Protein 1H4V (pdb70)

Sequence (404 aa):
TARAVRGTKDLFGKELRMHQRIVATARKVLEAAGALELVTPIFEETQVFEKGVGAKEMFTFQDRGGRSLTLRPEGTAAMVRAYLEHGMKVWPQPVRLWMAGPMFRAERPYRQFHQVNYEALGSENPILDAEAVVLLYECLKELGLRRLKVKLSSVGDPEDRARYNAYLREVLSPHREALSEDSKERLEENPMRILDSKSERDQALLKELGVRPMLDFLGEEARAHLKEVERHLERLSVPYELEPALVRGLDYYVRTAFEVHHSALGGGGRYDGLSELLGGPRVPGVGFAFGVERVALALEAEGFGLPEEKGPDLYLIPLTEEAVAEAFYLAEALRPRLRAEYALAPRKPAKGLEEALKRGAAFAGFLGEDELRAGEVTLKRLATGEQVRLSREEVPGYLLQALG

Radius of gyration: 28.77 Å; Cα contacts (8 Å, |Δi|>4): 731; chains: 1; bounding box: 80×64×48 Å

Structure (mmCIF, N/CA/C/O backbone):
data_1H4V
#
_entry.id   1H4V
#
_cell.length_a   111.130
_cell.length_b   102.150
_cell.length_c   91.510
_cell.angle_alpha   90.00
_cell.angle_beta   90.00
_cell.angle_gamma   90.00
#
_symmetry.space_group_name_H-M   'C 2 2 21'
#
loop_
_entity.id
_entity.type
_entity.pdbx_description
1 polymer 'HISTIDYL-TRNA SYNTHETASE'
2 non-polymer 'SULFATE ION'
3 water water
#
loop_
_atom_site.group_PDB
_atom_site.id
_atom_site.type_symbol
_atom_site.label_atom_id
_atom_site.label_alt_id
_atom_site.label_comp_id
_atom_site.label_asym_id
_atom_site.label_entity_id
_atom_site.label_seq_id
_atom_site.pdbx_PDB_ins_code
_atom_site.Cartn_x
_atom_site.Cartn_y
_atom_site.Cartn_z
_atom_site.occupancy
_atom_site.B_iso_or_equiv
_atom_site.auth_seq_id
_atom_site.auth_comp_id
_atom_site.auth_asym_id
_atom_site.auth_atom_id
_atom_site.pdbx_PDB_model_num
ATOM 1 N N . THR A 1 2 ? -21.087 28.715 15.450 1.00 45.08 2 THR B N 1
ATOM 2 C CA . THR A 1 2 ? -20.543 29.940 14.791 1.00 44.76 2 THR B CA 1
ATOM 3 C C . THR A 1 2 ? -19.025 29.886 14.671 1.00 43.23 2 THR B C 1
ATOM 4 O O . THR A 1 2 ? -18.488 29.695 13.583 1.00 43.15 2 THR B O 1
ATOM 8 N N . ALA A 1 3 ? -18.342 30.060 15.796 1.00 41.47 3 ALA B N 1
ATOM 9 C CA . ALA A 1 3 ? -16.889 30.035 15.820 1.00 40.81 3 ALA B CA 1
ATOM 10 C C . ALA A 1 3 ? -16.344 28.722 15.261 1.00 38.61 3 ALA B C 1
ATOM 11 O O . ALA A 1 3 ? -16.813 27.645 15.606 1.00 39.21 3 ALA B O 1
ATOM 13 N N . ARG A 1 4 ? -15.362 28.827 14.376 1.00 36.09 4 ARG B N 1
ATOM 14 C CA . ARG A 1 4 ? -14.738 27.653 13.783 1.00 34.60 4 ARG B CA 1
ATOM 15 C C . ARG A 1 4 ? -13.275 27.624 14.198 1.00 30.65 4 ARG B C 1
ATOM 16 O O . ARG A 1 4 ? -12.740 28.613 14.706 1.00 29.57 4 ARG B O 1
ATOM 24 N N . ALA A 1 5 ? -12.628 26.487 13.990 1.00 27.49 5 ALA B N 1
ATOM 25 C CA . ALA A 1 5 ? -11.216 26.376 14.321 1.00 25.02 5 ALA B CA 1
ATOM 26 C C . ALA A 1 5 ? -10.496 27.423 13.474 1.00 22.80 5 ALA B C 1
ATOM 27 O O . ALA A 1 5 ? -10.775 27.556 12.291 1.00 21.68 5 ALA B O 1
ATOM 29 N N . VAL A 1 6 ? -9.592 28.173 14.093 1.00 23.09 6 VAL B N 1
ATOM 30 C CA . VAL A 1 6 ? -8.820 29.199 13.401 1.00 24.14 6 VAL B CA 1
ATOM 31 C C . VAL A 1 6 ? -8.122 28.614 12.180 1.00 24.07 6 VAL B C 1
ATOM 32 O O . VAL A 1 6 ? -7.661 27.469 12.214 1.00 24.30 6 VAL B O 1
ATOM 36 N N . ARG A 1 7 ? -8.031 29.398 11.107 1.00 24.22 7 ARG B N 1
ATOM 37 C CA . ARG A 1 7 ? -7.385 28.926 9.883 1.00 23.13 7 ARG B CA 1
ATOM 38 C C . ARG A 1 7 ? -5.955 28.483 10.155 1.00 21.17 7 ARG B C 1
ATOM 39 O O . ARG A 1 7 ? -5.219 29.148 10.876 1.00 20.47 7 ARG B O 1
ATOM 47 N N . GLY A 1 8 ? -5.567 27.353 9.577 1.00 21.37 8 GLY B N 1
ATOM 48 C CA . GLY A 1 8 ? -4.225 26.836 9.787 1.00 20.97 8 GLY B CA 1
ATOM 49 C C . GLY A 1 8 ? -4.206 25.802 10.899 1.00 20.57 8 GLY B C 1
ATOM 50 O O . GLY A 1 8 ? -3.167 25.220 11.204 1.00 19.42 8 GLY B O 1
ATOM 51 N N . THR A 1 9 ? -5.366 25.588 11.515 1.00 20.38 9 THR B N 1
ATOM 52 C CA . THR A 1 9 ? -5.505 24.617 12.596 1.00 20.43 9 THR B CA 1
ATOM 53 C C . THR A 1 9 ? -6.717 23.742 12.302 1.00 21.23 9 THR B C 1
ATOM 54 O O . THR A 1 9 ? -7.559 24.096 11.485 1.00 23.71 9 THR B O 1
ATOM 58 N N . LYS A 1 10 ? -6.815 22.599 12.963 1.00 22.00 10 LYS B N 1
ATOM 59 C CA . LYS A 1 10 ? -7.952 21.723 12.729 1.00 22.97 10 LYS B CA 1
ATOM 60 C C . LYS A 1 10 ? -8.065 20.612 13.762 1.00 22.01 10 LYS B C 1
ATOM 61 O O . LYS A 1 10 ? -7.073 20.197 14.357 1.00 19.35 10 LYS B O 1
ATOM 67 N N . ASP A 1 11 ? -9.290 20.140 13.970 1.00 21.96 11 ASP B N 1
ATOM 68 C CA . ASP A 1 11 ? -9.537 19.064 14.912 1.00 19.83 11 ASP B CA 1
ATOM 69 C C . ASP A 1 11 ? -9.087 17.784 14.251 1.00 19.02 11 ASP B C 1
ATOM 70 O O . ASP A 1 11 ? -9.189 17.639 13.036 1.00 21.66 11 ASP B O 1
ATOM 75 N N . LEU A 1 12 ? -8.592 16.859 15.057 1.00 17.28 12 LEU B N 1
ATOM 76 C CA . LEU A 1 12 ? -8.153 15.568 14.565 1.00 16.29 12 LEU B CA 1
ATOM 77 C C . LEU A 1 12 ? -8.999 14.477 15.224 1.00 15.81 12 LEU B C 1
ATOM 78 O O . LEU A 1 12 ? -9.026 14.351 16.449 1.00 15.89 12 LEU B O 1
ATOM 83 N N . PHE A 1 13 ? -9.711 13.707 14.411 1.00 13.17 13 PHE B N 1
ATOM 84 C CA . PHE A 1 13 ? -10.521 12.619 14.931 1.00 11.98 13 PHE B CA 1
ATOM 85 C C . PHE A 1 13 ? -10.716 11.616 13.808 1.00 10.55 13 PHE B C 1
ATOM 86 O O . PHE A 1 13 ? -10.312 11.879 12.688 1.00 8.49 13 PHE B O 1
ATOM 94 N N . GLY A 1 14 ? -11.304 10.463 14.103 1.00 10.71 14 GLY B N 1
ATOM 95 C CA . GLY A 1 14 ? -11.486 9.460 13.063 1.00 13.56 14 GLY B CA 1
ATOM 96 C C . GLY A 1 14 ? -10.174 8.999 12.428 1.00 16.07 14 GLY B C 1
ATOM 97 O O . GLY A 1 14 ? -9.135 8.887 13.090 1.00 15.41 14 GLY B O 1
ATOM 98 N N . LYS A 1 15 ? -10.203 8.746 11.129 1.00 17.17 15 LYS B N 1
ATOM 99 C CA . LYS A 1 15 ? -9.008 8.278 10.438 1.00 18.04 15 LYS B CA 1
ATOM 100 C C . LYS A 1 15 ? -7.793 9.201 10.453 1.00 17.98 15 LYS B C 1
ATOM 101 O O . LYS A 1 15 ? -6.662 8.740 10.589 1.00 18.98 15 LYS B O 1
ATOM 107 N N . GLU A 1 16 ? -8.014 10.496 10.312 1.00 19.25 16 GLU B N 1
ATOM 108 C CA . GLU A 1 16 ? -6.907 11.439 10.314 1.00 17.32 16 GLU B CA 1
ATOM 109 C C . GLU A 1 16 ? -6.121 11.315 11.617 1.00 16.89 16 GLU B C 1
ATOM 110 O O . GLU A 1 16 ? -4.893 11.265 11.612 1.00 16.29 16 GLU B O 1
ATOM 116 N N . LEU A 1 17 ? -6.833 11.261 12.736 1.00 16.15 17 LEU B N 1
ATOM 117 C CA . LEU A 1 17 ? -6.179 11.136 14.032 1.00 16.43 17 LEU B CA 1
ATOM 118 C C . LEU A 1 17 ? -5.416 9.813 14.101 1.00 16.75 17 LEU B C 1
ATOM 119 O O . LEU A 1 17 ? -4.264 9.765 14.553 1.00 16.72 17 LEU B O 1
ATOM 124 N N . ARG A 1 18 ? -6.069 8.740 13.657 1.00 13.51 18 ARG B N 1
ATOM 125 C CA . ARG A 1 18 ? -5.459 7.424 13.704 1.00 15.46 18 ARG B CA 1
ATOM 126 C C . ARG A 1 18 ? -4.188 7.372 12.861 1.00 15.06 18 ARG B C 1
ATOM 127 O O . ARG A 1 18 ? -3.218 6.715 13.234 1.00 10.70 18 ARG B O 1
ATOM 135 N N . MET A 1 19 ? -4.187 8.089 11.744 1.00 14.22 19 MET B N 1
ATOM 136 C CA . MET A 1 19 ? -3.011 8.123 10.893 1.00 16.92 19 MET B CA 1
ATOM 137 C C . MET A 1 19 ? -1.862 8.810 11.648 1.00 16.74 19 MET B C 1
ATOM 138 O O . MET A 1 19 ? -0.736 8.327 11.637 1.00 17.49 19 MET B O 1
ATOM 143 N N . HIS A 1 20 ? -2.158 9.928 12.311 1.00 16.56 20 HIS B N 1
ATOM 144 C CA . HIS A 1 20 ? -1.155 10.659 13.081 1.00 14.92 20 HIS B CA 1
ATOM 145 C C . HIS A 1 20 ? -0.598 9.793 14.206 1.00 15.24 20 HIS B C 1
ATOM 146 O O . HIS A 1 20 ? 0.609 9.809 14.482 1.00 16.67 20 HIS B O 1
ATOM 153 N N . GLN A 1 21 ? -1.479 9.050 14.869 1.00 14.23 21 GLN B N 1
ATOM 154 C CA . GLN A 1 21 ? -1.054 8.198 15.972 1.00 15.04 21 GLN B CA 1
ATOM 155 C C . GLN A 1 21 ? -0.173 7.051 15.490 1.00 16.21 21 GLN B C 1
ATOM 156 O O . GLN A 1 21 ? 0.728 6.625 16.206 1.00 16.46 21 GLN B O 1
ATOM 162 N N . ARG A 1 22 ? -0.425 6.560 14.280 1.00 14.97 22 ARG B N 1
ATOM 163 C CA . ARG A 1 22 ? 0.373 5.476 13.734 1.00 17.61 22 ARG B CA 1
ATOM 164 C C . ARG A 1 22 ? 1.771 5.993 13.444 1.00 16.96 22 ARG B C 1
ATOM 165 O O . ARG A 1 22 ? 2.775 5.358 13.778 1.00 16.18 22 ARG B O 1
ATOM 173 N N . ILE A 1 23 ? 1.816 7.158 12.811 1.00 15.98 23 ILE B N 1
ATOM 174 C CA . ILE A 1 23 ? 3.070 7.786 12.456 1.00 14.86 23 ILE B CA 1
ATOM 175 C C . ILE A 1 23 ? 3.935 8.003 13.686 1.00 15.46 23 ILE B C 1
ATOM 176 O O . ILE A 1 23 ? 5.119 7.644 13.687 1.00 16.18 23 ILE B O 1
ATOM 181 N N . VAL A 1 24 ? 3.348 8.575 14.736 1.00 13.79 24 VAL B N 1
ATOM 182 C CA . VAL A 1 24 ? 4.098 8.816 15.960 1.00 12.98 24 VAL B CA 1
ATOM 183 C C . VAL A 1 24 ? 4.478 7.498 16.637 1.00 14.32 24 VAL B C 1
ATOM 184 O O . VAL A 1 24 ? 5.603 7.363 17.126 1.00 16.55 24 VAL B O 1
ATOM 188 N N . ALA A 1 25 ? 3.564 6.523 16.654 1.00 11.98 25 ALA B N 1
ATOM 189 C CA . ALA A 1 25 ? 3.848 5.222 17.269 1.00 13.23 25 ALA B CA 1
ATOM 190 C C . ALA A 1 25 ? 5.023 4.552 16.558 1.00 14.01 25 ALA B C 1
ATOM 191 O O . ALA A 1 25 ? 5.834 3.877 17.184 1.00 14.72 25 ALA B O 1
ATOM 193 N N . THR A 1 26 ? 5.106 4.734 15.247 1.00 14.23 26 THR B N 1
ATOM 194 C CA . THR A 1 26 ? 6.201 4.156 14.490 1.00 16.40 26 THR B CA 1
ATOM 195 C C . THR A 1 26 ? 7.526 4.833 14.840 1.00 17.02 26 THR B C 1
ATOM 196 O O . THR A 1 26 ? 8.537 4.163 15.034 1.00 17.17 26 THR B O 1
ATOM 200 N N . ALA A 1 27 ? 7.524 6.162 14.925 1.00 17.98 27 ALA B N 1
ATOM 201 C CA . ALA A 1 27 ? 8.745 6.879 15.279 1.00 16.83 27 ALA B CA 1
ATOM 202 C C . ALA A 1 27 ? 9.161 6.432 16.682 1.00 16.87 27 ALA B C 1
ATOM 203 O O . ALA A 1 27 ? 10.342 6.193 16.941 1.00 18.12 27 ALA B O 1
ATOM 205 N N . ARG A 1 28 ? 8.191 6.307 17.584 1.00 14.12 28 ARG B N 1
ATOM 206 C CA . ARG A 1 28 ? 8.512 5.893 18.938 1.00 16.28 28 ARG B CA 1
ATOM 207 C C . ARG A 1 28 ? 9.221 4.537 18.941 1.00 15.97 28 ARG B C 1
ATOM 208 O O . ARG A 1 28 ? 10.214 4.359 19.650 1.00 15.16 28 ARG B O 1
ATOM 216 N N . LYS A 1 29 ? 8.726 3.594 18.142 1.00 16.13 29 LYS B N 1
ATOM 217 C CA . LYS A 1 29 ? 9.331 2.262 18.084 1.00 17.28 29 LYS B CA 1
ATOM 218 C C . LYS A 1 29 ? 10.765 2.285 17.561 1.00 17.36 29 LYS B C 1
ATOM 219 O O . LYS A 1 29 ? 11.660 1.702 18.171 1.00 15.12 29 LYS B O 1
ATOM 225 N N . VAL A 1 30 ? 10.994 2.956 16.436 1.00 17.95 30 VAL B N 1
ATOM 226 C CA . VAL A 1 30 ? 12.344 2.991 15.881 1.00 20.31 30 VAL B CA 1
ATOM 227 C C . VAL A 1 30 ? 13.312 3.841 16.704 1.00 18.45 30 VAL B C 1
ATOM 228 O O . VAL A 1 30 ? 14.454 3.446 16.917 1.00 18.71 30 VAL B O 1
ATOM 232 N N . LEU A 1 31 ? 12.858 4.995 17.179 1.00 16.25 31 LEU B N 1
ATOM 233 C CA . LEU A 1 31 ? 13.727 5.867 17.961 1.00 14.07 31 LEU B CA 1
ATOM 234 C C . LEU A 1 31 ? 14.064 5.308 19.342 1.00 14.00 31 LEU B C 1
ATOM 235 O O . LEU A 1 31 ? 15.187 5.480 19.819 1.00 15.89 31 LEU B O 1
ATOM 240 N N . GLU A 1 32 ? 13.121 4.630 19.990 1.00 12.96 32 GLU B N 1
ATOM 241 C CA . GLU A 1 32 ? 13.420 4.090 21.313 1.00 15.78 32 GLU B CA 1
ATOM 242 C C . GLU A 1 32 ? 14.231 2.792 21.232 1.00 16.93 32 GLU B C 1
ATOM 243 O O . GLU A 1 32 ? 14.852 2.381 22.211 1.00 16.04 32 GLU B O 1
ATOM 249 N N . ALA A 1 33 ? 14.250 2.170 20.054 1.00 17.56 33 ALA B N 1
ATOM 250 C CA . ALA A 1 33 ? 15.029 0.952 19.859 1.00 16.29 33 ALA B CA 1
ATOM 251 C C . ALA A 1 33 ? 16.480 1.376 19.693 1.00 17.47 33 ALA B C 1
ATOM 252 O O . ALA A 1 33 ? 17.394 0.577 19.900 1.00 21.45 33 ALA B O 1
ATOM 254 N N . ALA A 1 34 ? 16.694 2.634 19.309 1.00 15.55 34 ALA B N 1
ATOM 255 C CA . ALA A 1 34 ? 18.050 3.143 19.136 1.00 13.97 34 ALA B CA 1
ATOM 256 C C . ALA A 1 34 ? 18.516 3.894 20.374 1.00 14.18 34 ALA B C 1
ATOM 257 O O . ALA A 1 34 ? 19.512 4.610 20.344 1.00 15.58 34 ALA B O 1
ATOM 259 N N . GLY A 1 35 ? 17.786 3.728 21.471 1.00 14.30 35 GLY B N 1
ATOM 260 C CA . GLY A 1 35 ? 18.169 4.375 22.710 1.00 12.10 35 GLY B CA 1
ATOM 261 C C . GLY A 1 35 ? 17.626 5.760 23.008 1.00 11.49 35 GLY B C 1
ATOM 262 O O . GLY A 1 35 ? 17.879 6.278 24.086 1.00 11.97 35 GLY B O 1
ATOM 263 N N . ALA A 1 36 ? 16.884 6.371 22.094 1.00 11.59 36 ALA B N 1
ATOM 264 C CA . ALA A 1 36 ? 16.366 7.710 22.368 1.00 13.65 36 ALA B CA 1
ATOM 265 C C . ALA A 1 36 ? 15.379 7.702 23.534 1.00 14.70 36 ALA B C 1
ATOM 266 O O . ALA A 1 36 ? 14.580 6.787 23.676 1.00 17.04 36 ALA B O 1
ATOM 268 N N . LEU A 1 37 ? 15.463 8.723 24.375 1.00 15.75 37 LEU B N 1
ATOM 269 C CA . LEU A 1 37 ? 14.588 8.876 25.539 1.00 16.07 37 LEU B CA 1
ATOM 270 C C . LEU A 1 37 ? 13.480 9.872 25.166 1.00 15.61 37 LEU B C 1
ATOM 271 O O . LEU A 1 37 ? 13.761 10.908 24.564 1.00 13.97 37 LEU B O 1
ATOM 276 N N . GLU A 1 38 ? 12.231 9.575 25.506 1.00 14.28 38 GLU B N 1
ATOM 277 C CA . GLU A 1 38 ? 11.159 10.499 25.147 1.00 14.33 38 GLU B CA 1
ATOM 278 C C . GLU A 1 38 ? 11.124 11.719 26.046 1.00 13.80 38 GLU B C 1
ATOM 279 O O . GLU A 1 38 ? 11.203 11.620 27.267 1.00 12.50 38 GLU B O 1
ATOM 285 N N . LEU A 1 39 ? 10.989 12.878 25.426 1.00 14.01 39 LEU B N 1
ATOM 286 C CA . LEU A 1 39 ? 10.949 14.130 26.165 1.00 19.14 39 LEU B CA 1
ATOM 287 C C . LEU A 1 39 ? 9.800 15.012 25.662 1.00 20.97 39 LEU B C 1
ATOM 288 O O . LEU A 1 39 ? 9.589 15.142 24.452 1.00 23.71 39 LEU B O 1
ATOM 293 N N . VAL A 1 40 ? 9.037 15.589 26.584 1.00 19.82 40 VAL B N 1
ATOM 294 C CA . VAL A 1 40 ? 7.951 16.486 26.195 1.00 17.40 40 VAL B CA 1
ATOM 295 C C . VAL A 1 40 ? 8.226 17.869 26.800 1.00 17.89 40 VAL B C 1
ATOM 296 O O . VAL A 1 40 ? 8.247 18.020 28.022 1.00 18.80 40 VAL B O 1
ATOM 300 N N . THR A 1 41 ? 8.455 18.871 25.955 1.00 15.20 41 THR B N 1
ATOM 301 C CA . THR A 1 41 ? 8.707 20.217 26.457 1.00 13.78 41 THR B CA 1
ATOM 302 C C . THR A 1 41 ? 7.408 21.002 26.473 1.00 14.35 41 THR B C 1
ATOM 303 O O . THR A 1 41 ? 6.399 20.561 25.915 1.00 13.06 41 THR B O 1
ATOM 307 N N . PRO A 1 42 ? 7.409 22.178 27.120 1.00 14.12 42 PRO B N 1
ATOM 308 C CA . PRO A 1 42 ? 6.187 22.985 27.171 1.00 13.65 42 PRO B CA 1
ATOM 309 C C . PRO A 1 42 ? 5.772 23.556 25.818 1.00 13.77 42 PRO B C 1
ATOM 310 O O . PRO A 1 42 ? 6.580 23.675 24.897 1.00 13.03 42 PRO B O 1
ATOM 314 N N . ILE A 1 43 ? 4.495 23.901 25.709 1.00 13.20 43 ILE B N 1
ATOM 315 C CA . ILE A 1 43 ? 3.958 24.479 24.488 1.00 14.14 43 ILE B CA 1
ATOM 316 C C . ILE A 1 43 ? 4.574 25.864 24.227 1.00 13.85 43 ILE B C 1
ATOM 317 O O . ILE A 1 43 ? 4.750 26.269 23.084 1.00 12.93 43 ILE B O 1
ATOM 322 N N . PHE A 1 44 ? 4.890 26.596 25.289 1.00 16.47 44 PHE B N 1
ATOM 323 C CA . PHE A 1 44 ? 5.507 27.912 25.134 1.00 19.30 44 PHE B CA 1
ATOM 324 C C . PHE A 1 44 ? 6.720 28.058 26.037 1.00 20.83 44 PHE B C 1
ATOM 325 O O . PHE A 1 44 ? 6.857 27.349 27.036 1.00 21.36 44 PHE B O 1
ATOM 333 N N . GLU A 1 45 ? 7.602 28.978 25.669 1.00 22.09 45 GLU B N 1
ATOM 334 C CA . GLU A 1 45 ? 8.825 29.239 26.426 1.00 21.30 45 GLU B CA 1
ATOM 335 C C . GLU A 1 45 ? 9.214 30.702 26.304 1.00 19.63 45 GLU B C 1
ATOM 336 O O . GLU A 1 45 ? 8.569 31.477 25.582 1.00 17.04 45 GLU B O 1
ATOM 342 N N . GLU A 1 46 ? 10.270 31.082 27.012 1.00 19.53 46 GLU B N 1
ATOM 343 C CA . GLU A 1 46 ? 10.741 32.454 26.926 1.00 19.75 46 GLU B CA 1
ATOM 344 C C . GLU A 1 46 ? 11.182 32.636 25.487 1.00 19.02 46 GLU B C 1
ATOM 345 O O . GLU A 1 46 ? 11.856 31.778 24.918 1.00 16.40 46 GLU B O 1
ATOM 351 N N . THR A 1 47 ? 10.782 33.758 24.905 1.00 20.60 47 THR B N 1
ATOM 352 C CA . THR A 1 47 ? 11.106 34.097 23.527 1.00 20.15 47 THR B CA 1
ATOM 353 C C . THR A 1 47 ? 12.578 33.904 23.164 1.00 18.92 47 THR B C 1
ATOM 354 O O . THR A 1 47 ? 12.898 33.455 22.070 1.00 17.98 47 THR B O 1
ATOM 358 N N . GLN A 1 48 ? 13.475 34.239 24.081 1.00 20.28 48 GLN B N 1
ATOM 359 C CA . GLN A 1 48 ? 14.902 34.107 23.805 1.00 22.45 48 GLN B CA 1
ATOM 360 C C . GLN A 1 48 ? 15.337 32.678 23.485 1.00 21.42 48 GLN B C 1
ATOM 361 O O . GLN A 1 48 ? 16.360 32.469 22.848 1.00 22.58 48 GLN B O 1
ATOM 367 N N . VAL A 1 49 ? 14.560 31.694 23.916 1.00 19.80 49 VAL B N 1
ATOM 368 C CA . VAL A 1 49 ? 14.922 30.313 23.646 1.00 18.17 49 VAL B CA 1
ATOM 369 C C . VAL A 1 49 ? 14.925 30.075 22.145 1.00 19.38 49 VAL B C 1
ATOM 370 O O . VAL A 1 49 ? 15.774 29.349 21.615 1.00 15.67 49 VAL B O 1
ATOM 374 N N . PHE A 1 50 ? 14.004 30.747 21.460 1.00 20.90 50 PHE B N 1
ATOM 375 C CA . PHE A 1 50 ? 13.856 30.585 20.022 1.00 23.39 50 PHE B CA 1
ATOM 376 C C . PHE A 1 50 ? 14.454 31.638 19.105 1.00 26.39 50 PHE B C 1
ATOM 377 O O . PHE A 1 50 ? 14.296 31.539 17.889 1.00 26.39 50 PHE B O 1
ATOM 385 N N . GLU A 1 51 ? 15.133 32.639 19.666 1.00 30.51 51 GLU B N 1
ATOM 386 C CA . GLU A 1 51 ? 15.772 33.667 18.839 1.00 35.05 51 GLU B CA 1
ATOM 387 C C . GLU A 1 51 ? 17.047 33.044 18.258 1.00 38.25 51 GLU B C 1
ATOM 388 O O . GLU A 1 51 ? 17.794 32.370 18.966 1.00 37.43 51 GLU B O 1
ATOM 394 N N . LYS A 1 52 ? 17.285 33.253 16.965 1.00 42.93 52 LYS B N 1
ATOM 395 C CA . LYS A 1 52 ? 18.442 32.659 16.298 1.00 47.91 52 LYS B CA 1
ATOM 396 C C . LYS A 1 52 ? 19.732 33.471 16.295 1.00 50.60 52 LYS B C 1
ATOM 397 O O . LYS A 1 52 ? 20.767 32.987 15.834 1.00 52.90 52 LYS B O 1
ATOM 403 N N . GLY A 1 53 ? 19.682 34.696 16.803 1.00 52.27 53 GLY B N 1
ATOM 404 C CA . GLY A 1 53 ? 20.879 35.517 16.817 1.00 54.49 53 GLY B CA 1
ATOM 405 C C . GLY A 1 53 ? 20.600 36.921 16.321 1.00 55.78 53 GLY B C 1
ATOM 406 O O . GLY A 1 53 ? 19.504 37.211 15.844 1.00 55.56 53 GLY B O 1
ATOM 407 N N . VAL A 1 54 ? 21.591 37.796 16.429 1.00 57.06 54 VAL B N 1
ATOM 408 C CA . VAL A 1 54 ? 21.424 39.174 15.999 1.00 59.43 54 VAL B CA 1
ATOM 409 C C . VAL A 1 54 ? 21.576 39.341 14.489 1.00 61.14 54 VAL B C 1
ATOM 410 O O . VAL A 1 54 ? 22.648 39.107 13.922 1.00 60.22 54 VAL B O 1
ATOM 414 N N . GLY A 1 55 ? 20.481 39.753 13.856 1.00 63.13 55 GLY B N 1
ATOM 415 C CA . GLY A 1 55 ? 20.450 39.959 12.419 1.00 65.37 55 GLY B CA 1
ATOM 416 C C . GLY A 1 55 ? 19.012 40.149 11.971 1.00 67.40 55 GLY B C 1
ATOM 417 O O . GLY A 1 55 ? 18.235 39.191 11.936 1.00 67.48 55 GLY B O 1
ATOM 418 N N . ALA A 1 56 ? 18.649 41.386 11.639 1.00 68.32 56 ALA B N 1
ATOM 419 C CA . ALA A 1 56 ? 17.288 41.692 11.203 1.00 69.84 56 ALA B CA 1
ATOM 420 C C . ALA A 1 56 ? 16.875 40.866 9.988 1.00 70.08 56 ALA B C 1
ATOM 421 O O . ALA A 1 56 ? 15.716 40.463 9.865 1.00 70.37 56 ALA B O 1
ATOM 423 N N . LYS A 1 63 ? 8.280 37.740 12.871 1.00 56.67 63 LYS B N 1
ATOM 424 C CA . LYS A 1 63 ? 6.893 37.923 12.466 1.00 55.85 63 LYS B CA 1
ATOM 425 C C . LYS A 1 63 ? 6.200 36.582 12.333 1.00 53.87 63 LYS B C 1
ATOM 426 O O . LYS A 1 63 ? 4.980 36.487 12.453 1.00 55.71 63 LYS B O 1
ATOM 432 N N . GLU A 1 64 ? 6.994 35.549 12.089 1.00 50.70 64 GLU B N 1
ATOM 433 C CA . GLU A 1 64 ? 6.479 34.205 11.916 1.00 47.23 64 GLU B CA 1
ATOM 434 C C . GLU A 1 64 ? 6.454 33.334 13.174 1.00 41.58 64 GLU B C 1
ATOM 435 O O . GLU A 1 64 ? 6.516 32.114 13.086 1.00 42.79 64 GLU B O 1
ATOM 441 N N . MET A 1 65 ? 6.346 33.964 14.338 1.00 36.27 65 MET B N 1
ATOM 442 C CA . MET A 1 65 ? 6.285 33.252 15.615 1.00 31.32 65 MET B CA 1
ATOM 443 C C . MET A 1 65 ? 5.212 33.880 16.505 1.00 29.46 65 MET B C 1
ATOM 444 O O . MET A 1 65 ? 5.116 35.102 16.595 1.00 28.87 65 MET B O 1
ATOM 449 N N . PHE A 1 66 ? 4.399 33.052 17.153 1.00 26.62 66 PHE B N 1
ATOM 450 C CA . PHE A 1 66 ? 3.371 33.577 18.037 1.00 24.27 66 PHE B CA 1
ATOM 451 C C . PHE A 1 66 ? 4.051 33.939 19.348 1.00 25.25 66 PHE B C 1
ATOM 452 O O . PHE A 1 66 ? 4.471 33.068 20.103 1.00 25.34 66 PHE B O 1
ATOM 460 N N . THR A 1 67 ? 4.158 35.236 19.604 1.00 25.53 67 THR B N 1
ATOM 461 C CA . THR A 1 67 ? 4.808 35.744 20.797 1.00 27.50 67 THR B CA 1
ATOM 462 C C . THR A 1 67 ? 3.823 36.568 21.606 1.00 28.76 67 THR B C 1
ATOM 463 O O . THR A 1 67 ? 2.873 37.120 21.064 1.00 31.26 67 THR B O 1
ATOM 467 N N . PHE A 1 68 ? 4.045 36.647 22.906 1.00 29.23 68 PHE B N 1
ATOM 468 C CA . PHE A 1 68 ? 3.165 37.423 23.763 1.00 32.03 68 PHE B CA 1
ATOM 469 C C . PHE A 1 68 ? 3.766 37.469 25.151 1.00 33.47 68 PHE B C 1
ATOM 470 O O . PHE A 1 68 ? 4.636 36.671 25.477 1.00 32.42 68 PHE B O 1
ATOM 478 N N . GLN A 1 69 ? 3.327 38.412 25.969 1.00 37.67 69 GLN B N 1
ATOM 479 C CA . GLN A 1 69 ? 3.856 38.477 27.321 1.00 41.95 69 GLN B CA 1
ATOM 480 C C . GLN A 1 69 ? 2.754 38.186 28.311 1.00 43.00 69 GLN B C 1
ATOM 481 O O . GLN A 1 69 ? 1.617 38.604 28.123 1.00 43.46 69 GLN B O 1
ATOM 487 N N . ASP A 1 70 ? 3.092 37.434 29.350 1.00 45.52 70 ASP B N 1
ATOM 488 C CA . ASP A 1 70 ? 2.120 37.083 30.369 1.00 49.03 70 ASP B CA 1
ATOM 489 C C . ASP A 1 70 ? 2.033 38.187 31.412 1.00 49.98 70 ASP B C 1
ATOM 490 O O . ASP A 1 70 ? 2.646 39.244 31.269 1.00 49.49 70 ASP B O 1
ATOM 495 N N . ARG A 1 71 ? 1.266 37.933 32.463 1.00 51.07 71 ARG B N 1
ATOM 496 C CA . ARG A 1 71 ? 1.119 38.900 33.534 1.00 52.48 71 ARG B CA 1
ATOM 497 C C . ARG A 1 71 ? 2.486 39.015 34.194 1.00 52.23 71 ARG B C 1
ATOM 498 O O . ARG A 1 71 ? 2.894 38.140 34.955 1.00 54.32 71 ARG B O 1
ATOM 506 N N . GLY A 1 72 ? 3.200 40.088 33.879 1.00 50.79 72 GLY B N 1
ATOM 507 C CA . GLY A 1 72 ? 4.521 40.280 34.443 1.00 48.90 72 GLY B CA 1
ATOM 508 C C . GLY A 1 72 ? 5.469 40.875 33.422 1.00 47.62 72 GLY B C 1
ATOM 509 O O . GLY A 1 72 ? 6.577 41.288 33.761 1.00 48.58 72 GLY B O 1
ATOM 510 N N . GLY A 1 73 ? 5.036 40.906 32.166 1.00 45.57 73 GLY B N 1
ATOM 511 C CA . GLY A 1 73 ? 5.855 41.474 31.110 1.00 43.72 73 GLY B CA 1
ATOM 512 C C . GLY A 1 73 ? 6.802 40.524 30.402 1.00 41.61 73 GLY B C 1
ATOM 513 O O . GLY A 1 73 ? 7.285 40.836 29.309 1.00 42.35 73 GLY B O 1
ATOM 514 N N . ARG A 1 74 ? 7.074 39.374 31.010 1.00 38.06 74 ARG B N 1
ATOM 515 C CA . ARG A 1 74 ? 7.981 38.399 30.410 1.00 36.09 74 ARG B CA 1
ATOM 516 C C . ARG A 1 74 ? 7.509 38.001 29.011 1.00 32.60 74 ARG B C 1
ATOM 517 O O . ARG A 1 74 ? 6.341 37.671 28.808 1.00 32.36 74 ARG B O 1
ATOM 525 N N . SER A 1 75 ? 8.420 38.038 28.048 1.00 28.64 75 SER B N 1
ATOM 526 C CA . SER A 1 75 ? 8.080 37.667 26.682 1.00 28.11 75 SER B CA 1
ATOM 527 C C . SER A 1 75 ? 7.993 36.141 26.579 1.00 26.70 75 SER B C 1
ATOM 528 O O . SER A 1 75 ? 8.912 35.432 26.982 1.00 26.32 75 SER B O 1
ATOM 531 N N . LEU A 1 76 ? 6.881 35.650 26.042 1.00 25.08 76 LEU B N 1
ATOM 532 C CA . LEU A 1 76 ? 6.648 34.217 25.888 1.00 23.02 76 LEU B CA 1
ATOM 533 C C . LEU A 1 76 ? 6.365 33.903 24.422 1.00 22.47 76 LEU B C 1
ATOM 534 O O . LEU A 1 76 ? 5.749 34.703 23.722 1.00 20.84 76 LEU B O 1
ATOM 539 N N . THR A 1 77 ? 6.819 32.740 23.957 1.00 22.52 77 THR B N 1
ATOM 540 C CA . THR A 1 77 ? 6.606 32.340 22.569 1.00 21.38 77 THR B CA 1
ATOM 541 C C . THR A 1 77 ? 6.134 30.892 22.415 1.00 20.64 77 THR B C 1
ATOM 542 O O . THR A 1 77 ? 6.640 29.983 23.066 1.00 22.93 77 THR B O 1
ATOM 546 N N . LEU A 1 78 ? 5.147 30.693 21.552 1.00 20.32 78 LEU B N 1
ATOM 547 C CA . LEU A 1 78 ? 4.614 29.364 21.266 1.00 19.38 78 LEU B CA 1
ATOM 548 C C . LEU A 1 78 ? 5.698 28.602 20.501 1.00 18.51 78 LEU B C 1
ATOM 549 O O . LEU A 1 78 ? 6.249 29.113 19.531 1.00 17.96 78 LEU B O 1
ATOM 554 N N . ARG A 1 79 ? 6.004 27.391 20.953 1.00 18.15 79 ARG B N 1
ATOM 555 C CA . ARG A 1 79 ? 7.028 26.560 20.328 1.00 20.10 79 ARG B CA 1
ATOM 556 C C . ARG A 1 79 ? 6.943 26.490 18.792 1.00 19.91 79 ARG B C 1
ATOM 557 O O . ARG A 1 79 ? 5.979 25.960 18.239 1.00 21.32 79 ARG B O 1
ATOM 565 N N . PRO A 1 80 ? 7.962 27.023 18.090 1.00 18.50 80 PRO B N 1
ATOM 566 C CA . PRO A 1 80 ? 8.026 27.029 16.622 1.00 18.24 80 PRO B CA 1
ATOM 567 C C . PRO A 1 80 ? 8.892 25.901 16.054 1.00 18.44 80 PRO B C 1
ATOM 568 O O . PRO A 1 80 ? 8.807 25.574 14.872 1.00 19.74 80 PRO B O 1
ATOM 572 N N . GLU A 1 81 ? 9.735 25.327 16.905 1.00 20.03 81 GLU B N 1
ATOM 573 C CA . GLU A 1 81 ? 10.645 24.250 16.510 1.00 20.75 81 GLU B CA 1
ATOM 574 C C . GLU A 1 81 ? 10.915 23.388 17.735 1.00 19.12 81 GLU B C 1
ATOM 575 O O . GLU A 1 81 ? 10.596 23.774 18.854 1.00 17.29 81 GLU B O 1
ATOM 581 N N . GLY A 1 82 ? 11.535 22.236 17.526 1.00 20.06 82 GLY B N 1
ATOM 582 C CA . GLY A 1 82 ? 11.819 21.363 18.646 1.00 19.24 82 GLY B CA 1
ATOM 583 C C . GLY A 1 82 ? 13.233 21.387 19.190 1.00 18.35 82 GLY B C 1
ATOM 584 O O . GLY A 1 82 ? 13.425 21.281 20.406 1.00 18.37 82 GLY B O 1
ATOM 585 N N . THR A 1 83 ? 14.213 21.543 18.302 1.00 18.47 83 THR B N 1
ATOM 586 C CA . THR A 1 83 ? 15.630 21.517 18.685 1.00 17.69 83 THR B CA 1
ATOM 587 C C . THR A 1 83 ? 16.057 22.426 19.827 1.00 17.06 83 THR B C 1
ATOM 588 O O . THR A 1 83 ? 16.627 21.944 20.803 1.00 16.23 83 THR B O 1
ATOM 592 N N . ALA A 1 84 ? 15.793 23.728 19.716 1.00 15.88 84 ALA B N 1
ATOM 593 C CA . ALA A 1 84 ? 16.176 24.659 20.774 1.00 14.52 84 ALA B CA 1
ATOM 594 C C . ALA A 1 84 ? 15.551 24.283 22.120 1.00 14.50 84 ALA B C 1
ATOM 595 O O . ALA A 1 84 ? 16.195 24.402 23.162 1.00 14.29 84 ALA B O 1
ATOM 597 N N . ALA A 1 85 ? 14.300 23.836 22.095 1.00 14.21 85 ALA B N 1
ATOM 598 C CA . ALA A 1 85 ? 13.602 23.440 23.320 1.00 15.47 85 ALA B CA 1
ATOM 599 C C . ALA A 1 85 ? 14.263 22.219 23.951 1.00 16.58 85 ALA B C 1
ATOM 600 O O . ALA A 1 85 ? 14.385 22.129 25.170 1.00 20.08 85 ALA B O 1
ATOM 602 N N . MET A 1 86 ? 14.690 21.280 23.117 1.00 17.72 86 MET B N 1
ATOM 603 C CA . MET A 1 86 ? 15.339 20.068 23.612 1.00 18.41 86 MET B CA 1
ATOM 604 C C . MET A 1 86 ? 16.711 20.383 24.175 1.00 16.31 86 MET B C 1
ATOM 605 O O . MET A 1 86 ? 17.075 19.860 25.227 1.00 17.38 86 MET B O 1
ATOM 610 N N . VAL A 1 87 ? 17.458 21.244 23.488 1.00 14.58 87 VAL B N 1
ATOM 611 C CA . VAL A 1 87 ? 18.782 21.655 23.966 1.00 14.82 87 VAL B CA 1
ATOM 612 C C . VAL A 1 87 ? 18.604 22.392 25.296 1.00 15.54 87 VAL B C 1
ATOM 613 O O . VAL A 1 87 ? 19.385 22.206 26.228 1.00 17.29 87 VAL B O 1
ATOM 617 N N . ARG A 1 88 ? 17.561 23.218 25.377 1.00 15.57 88 ARG B N 1
ATOM 618 C CA . ARG A 1 88 ? 17.263 23.974 26.586 1.00 15.03 88 ARG B CA 1
ATOM 619 C C . ARG A 1 88 ? 16.946 23.010 27.728 1.00 17.00 88 ARG B C 1
ATOM 620 O O . ARG A 1 88 ? 17.238 23.292 28.890 1.00 17.18 88 ARG B O 1
ATOM 628 N N . ALA A 1 89 ? 16.356 21.866 27.396 1.00 16.64 89 ALA B N 1
ATOM 629 C CA . ALA A 1 89 ? 16.025 20.867 28.409 1.00 16.18 89 ALA B CA 1
ATOM 630 C C . ALA A 1 89 ? 17.280 20.101 28.846 1.00 15.07 89 ALA B C 1
ATOM 631 O O . ALA A 1 89 ? 17.448 19.800 30.027 1.00 15.61 89 ALA B O 1
ATOM 633 N N . TYR A 1 90 ? 18.149 19.791 27.889 1.00 13.37 90 TYR B N 1
ATOM 634 C CA . TYR A 1 90 ? 19.392 19.071 28.160 1.00 16.92 90 TYR B CA 1
ATOM 635 C C . TYR A 1 90 ? 20.207 19.888 29.170 1.00 18.77 90 TYR B C 1
ATOM 636 O O . TYR A 1 90 ? 20.827 19.345 30.089 1.00 18.46 90 TYR B O 1
ATOM 645 N N . LEU A 1 91 ? 20.181 21.202 28.983 1.00 18.61 91 LEU B N 1
ATOM 646 C CA . LEU A 1 91 ? 20.878 22.137 29.853 1.00 20.06 91 LEU B CA 1
ATOM 647 C C . LEU A 1 91 ? 20.226 22.227 31.228 1.00 19.20 91 LEU B C 1
ATOM 648 O O . LEU A 1 91 ? 20.895 22.077 32.251 1.00 17.90 91 LEU B O 1
ATOM 653 N N . GLU A 1 92 ? 18.919 22.463 31.249 1.00 18.16 92 GLU B N 1
ATOM 654 C CA . GLU A 1 92 ? 18.209 22.618 32.508 1.00 20.97 92 GLU B CA 1
ATOM 655 C C . GLU A 1 92 ? 18.336 21.424 33.448 1.00 21.44 92 GLU B C 1
ATOM 656 O O . GLU A 1 92 ? 18.473 21.598 34.661 1.00 20.35 92 GLU B O 1
ATOM 662 N N . HIS A 1 93 ? 18.314 20.215 32.897 1.00 20.89 93 HIS B N 1
ATOM 663 C CA . HIS A 1 93 ? 18.386 19.026 33.732 1.00 20.68 93 HIS B CA 1
ATOM 664 C C . HIS A 1 93 ? 19.766 18.415 33.909 1.00 21.46 93 HIS B C 1
ATOM 665 O O . HIS A 1 93 ? 19.892 17.305 34.413 1.00 21.45 93 HIS B O 1
ATOM 672 N N . GLY A 1 94 ? 20.795 19.161 33.518 1.00 21.19 94 GLY B N 1
ATOM 673 C CA . GLY A 1 94 ? 22.154 18.689 33.651 1.00 20.84 94 GLY B CA 1
ATOM 674 C C . GLY A 1 94 ? 22.380 17.342 32.995 1.00 23.85 94 GLY B C 1
ATOM 675 O O . GLY A 1 94 ? 23.003 16.456 33.583 1.00 24.59 94 GLY B O 1
ATOM 676 N N . MET A 1 95 ? 21.876 17.174 31.778 1.00 22.49 95 MET B N 1
ATOM 677 C CA . MET A 1 95 ? 22.058 15.915 31.079 1.00 22.75 95 MET B CA 1
ATOM 678 C C . MET A 1 95 ? 23.516 15.755 30.658 1.00 22.99 95 MET B C 1
ATOM 679 O O . MET A 1 95 ? 23.927 14.679 30.215 1.00 22.24 95 MET B O 1
ATOM 684 N N . LYS A 1 96 ? 24.298 16.826 30.798 1.00 24.82 96 LYS B N 1
ATOM 685 C CA . LYS A 1 96 ? 25.721 16.784 30.442 1.00 26.61 96 LYS B CA 1
ATOM 686 C C . LYS A 1 96 ? 26.430 15.751 31.320 1.00 27.36 96 LYS B C 1
ATOM 687 O O . LYS A 1 96 ? 27.482 15.234 30.951 1.00 27.98 96 LYS B O 1
ATOM 693 N N . VAL A 1 97 ? 25.839 15.461 32.478 1.00 26.93 97 VAL B N 1
ATOM 694 C CA . VAL A 1 97 ? 26.390 14.506 33.433 1.00 28.65 97 VAL B CA 1
ATOM 695 C C . VAL A 1 97 ? 26.073 13.060 33.057 1.00 29.75 97 VAL B C 1
ATOM 696 O O . VAL A 1 97 ? 26.733 12.132 33.519 1.00 30.14 97 VAL B O 1
ATOM 700 N N . TRP A 1 98 ? 25.061 12.870 32.220 1.00 29.78 98 TRP B N 1
ATOM 701 C CA . TRP A 1 98 ? 24.671 11.532 31.791 1.00 30.53 98 TRP B CA 1
ATOM 702 C C . TRP A 1 98 ? 25.690 10.950 30.820 1.00 30.54 98 TRP B C 1
ATOM 703 O O . TRP A 1 98 ? 26.548 11.667 30.304 1.00 32.46 98 TRP B O 1
ATOM 714 N N . PRO A 1 99 ? 25.618 9.633 30.570 1.00 29.87 99 PRO B N 1
ATOM 715 C CA . PRO A 1 99 ? 26.582 9.067 29.627 1.00 29.57 99 PRO B CA 1
ATOM 716 C C . PRO A 1 99 ? 26.276 9.677 28.262 1.00 30.63 99 PRO B C 1
ATOM 717 O O . PRO A 1 99 ? 25.119 9.724 27.839 1.00 32.51 99 PRO B O 1
ATOM 721 N N . GLN A 1 100 ? 27.314 10.162 27.591 1.00 29.46 100 GLN B N 1
ATOM 722 C CA . GLN A 1 100 ? 27.157 10.808 26.296 1.00 26.98 100 GLN B CA 1
ATOM 723 C C . GLN A 1 100 ? 27.420 9.866 25.126 1.00 26.80 100 GLN B C 1
ATOM 724 O O . GLN A 1 100 ? 28.255 8.970 25.214 1.00 29.08 100 GLN B O 1
ATOM 730 N N . PRO A 1 101 ? 26.713 10.069 24.003 1.00 25.27 101 PRO B N 1
ATOM 731 C CA . PRO A 1 101 ? 25.716 11.129 23.815 1.00 23.36 101 PRO B CA 1
ATOM 732 C C . PRO A 1 101 ? 24.340 10.834 24.410 1.00 21.25 101 PRO B C 1
ATOM 733 O O . PRO A 1 101 ? 23.991 9.690 24.684 1.00 21.67 101 PRO B O 1
ATOM 737 N N . VAL A 1 102 ? 23.559 11.885 24.610 1.00 19.15 102 VAL B N 1
ATOM 738 C CA . VAL A 1 102 ? 22.216 11.716 25.130 1.00 17.04 102 VAL B CA 1
ATOM 739 C C . VAL A 1 102 ? 21.301 11.795 23.915 1.00 16.05 102 VAL B C 1
ATOM 740 O O . VAL A 1 102 ? 21.317 12.781 23.180 1.00 15.54 102 VAL B O 1
ATOM 744 N N . ARG A 1 103 ? 20.533 10.737 23.690 1.00 13.30 103 ARG B N 1
ATOM 745 C CA . ARG A 1 103 ? 19.626 10.699 22.563 1.00 11.64 103 ARG B CA 1
ATOM 746 C C . ARG A 1 103 ? 18.214 11.009 23.044 1.00 11.73 103 ARG B C 1
ATOM 747 O O . ARG A 1 103 ? 17.706 10.387 23.978 1.00 10.48 103 ARG B O 1
ATOM 755 N N . LEU A 1 104 ? 17.576 11.982 22.406 1.00 11.65 104 LEU B N 1
ATOM 756 C CA . LEU A 1 104 ? 16.222 12.368 22.803 1.00 11.09 104 LEU B CA 1
ATOM 757 C C . LEU A 1 104 ? 15.297 12.445 21.603 1.00 10.56 104 LEU B C 1
ATOM 758 O O . LEU A 1 104 ? 15.732 12.685 20.474 1.00 12.71 104 LEU B O 1
ATOM 763 N N . TRP A 1 105 ? 14.014 12.227 21.840 1.00 9.38 105 TRP B N 1
ATOM 764 C CA . TRP A 1 105 ? 13.053 12.347 20.766 1.00 9.04 105 TRP B CA 1
ATOM 765 C C . TRP A 1 105 ? 11.795 12.937 21.362 1.00 10.71 105 TRP B C 1
ATOM 766 O O . TRP A 1 105 ? 11.564 12.862 22.575 1.00 8.05 105 TRP B O 1
ATOM 777 N N . MET A 1 106 ? 10.982 13.525 20.495 1.00 12.50 106 MET B N 1
ATOM 778 C CA . MET A 1 106 ? 9.763 14.171 20.922 1.00 13.42 106 MET B CA 1
ATOM 779 C C . MET A 1 106 ? 8.807 14.310 19.744 1.00 14.02 106 MET B C 1
ATOM 780 O O . MET A 1 106 ? 9.216 14.410 18.584 1.00 13.85 106 MET B O 1
ATOM 785 N N . ALA A 1 107 ? 7.523 14.293 20.056 1.00 12.96 107 ALA B N 1
ATOM 786 C CA . ALA A 1 107 ? 6.492 14.456 19.059 1.00 13.70 107 ALA B CA 1
ATOM 787 C C . ALA A 1 107 ? 5.532 15.461 19.665 1.00 15.27 107 ALA B C 1
ATOM 788 O O . ALA A 1 107 ? 5.188 15.365 20.841 1.00 16.87 107 ALA B O 1
ATOM 790 N N . GLY A 1 108 ? 5.106 16.439 18.881 1.00 16.05 108 GLY B N 1
ATOM 791 C CA . GLY A 1 108 ? 4.176 17.407 19.425 1.00 14.62 108 GLY B CA 1
ATOM 792 C C . GLY A 1 108 ? 3.847 18.537 18.479 1.00 13.19 108 GLY B C 1
ATOM 793 O O . GLY A 1 108 ? 4.387 18.613 17.386 1.00 15.06 108 GLY B O 1
ATOM 794 N N . PRO A 1 109 ? 2.947 19.435 18.875 1.00 13.63 109 PRO B N 1
ATOM 795 C CA . PRO A 1 109 ? 2.584 20.554 18.004 1.00 12.50 109 PRO B CA 1
ATOM 796 C C . PRO A 1 109 ? 3.632 21.665 17.933 1.00 13.59 109 PRO B C 1
ATOM 797 O O . PRO A 1 109 ? 4.379 21.884 18.886 1.00 12.36 109 PRO B O 1
ATOM 801 N N . MET A 1 110 ? 3.683 22.332 16.782 1.00 12.77 110 MET B N 1
ATOM 802 C CA . MET A 1 110 ? 4.573 23.458 16.544 1.00 15.41 110 MET B CA 1
ATOM 803 C C . MET A 1 110 ? 3.654 24.557 16.017 1.00 16.13 110 MET B C 1
ATOM 804 O O . MET A 1 110 ? 2.564 24.292 15.505 1.00 15.70 110 MET B O 1
ATOM 809 N N . PHE A 1 111 ? 4.110 25.792 16.135 1.00 18.56 111 PHE B N 1
ATOM 810 C CA . PHE A 1 111 ? 3.311 26.938 15.746 1.00 21.03 111 PHE B CA 1
ATOM 811 C C . PHE A 1 111 ? 4.081 27.871 14.841 1.00 22.03 111 PHE B C 1
ATOM 812 O O . PHE A 1 111 ? 5.192 28.288 15.138 1.00 24.83 111 PHE B O 1
ATOM 820 N N . ARG A 1 112 ? 3.442 28.180 13.725 1.00 24.89 112 ARG B N 1
ATOM 821 C CA . ARG A 1 112 ? 3.983 29.013 12.652 1.00 29.06 112 ARG B CA 1
ATOM 822 C C . ARG A 1 112 ? 2.928 30.099 12.418 1.00 30.26 112 ARG B C 1
ATOM 823 O O . ARG A 1 112 ? 1.758 29.794 12.238 1.00 27.78 112 ARG B O 1
ATOM 831 N N . ALA A 1 113 ? 3.329 31.359 12.421 1.00 34.22 113 ALA B N 1
ATOM 832 C CA . ALA A 1 113 ? 2.365 32.431 12.221 1.00 40.58 113 ALA B CA 1
ATOM 833 C C . ALA A 1 113 ? 2.317 32.955 10.776 1.00 46.10 113 ALA B C 1
ATOM 834 O O . ALA A 1 113 ? 2.922 33.967 10.451 1.00 48.46 113 ALA B O 1
ATOM 836 N N . GLU A 1 114 ? 1.586 32.256 9.915 1.00 53.43 114 GLU B N 1
ATOM 837 C CA . GLU A 1 114 ? 1.411 32.655 8.527 1.00 61.07 114 GLU B CA 1
ATOM 838 C C . GLU A 1 114 ? 0.019 33.249 8.426 1.00 64.52 114 GLU B C 1
ATOM 839 O O . GLU A 1 114 ? -0.756 33.190 9.387 1.00 66.51 114 GLU B O 1
ATOM 845 N N . ARG A 1 115 ? -0.305 33.835 7.280 1.00 67.35 115 ARG B N 1
ATOM 846 C CA . ARG A 1 115 ? -1.628 34.433 7.102 1.00 69.94 115 ARG B CA 1
ATOM 847 C C . ARG A 1 115 ? -2.655 33.331 6.941 1.00 70.65 115 ARG B C 1
ATOM 848 O O . ARG A 1 115 ? -2.461 32.392 6.158 1.00 71.21 115 ARG B O 1
ATOM 856 N N . PRO A 1 116 ? -3.753 33.406 7.707 1.00 71.15 116 PRO B N 1
ATOM 857 C CA . PRO A 1 116 ? -4.783 32.372 7.591 1.00 72.14 116 PRO B CA 1
ATOM 858 C C . PRO A 1 116 ? -5.409 32.468 6.187 1.00 73.12 116 PRO B C 1
ATOM 859 O O . PRO A 1 116 ? -5.828 33.540 5.756 1.00 74.00 116 PRO B O 1
ATOM 863 N N . TYR A 1 121 ? -0.551 25.247 7.198 1.00 27.11 121 TYR B N 1
ATOM 864 C CA . TYR A 1 121 ? -0.751 24.948 8.612 1.00 27.30 121 TYR B CA 1
ATOM 865 C C . TYR A 1 121 ? -0.058 25.954 9.521 1.00 25.09 121 TYR B C 1
ATOM 866 O O . TYR A 1 121 ? 1.115 26.256 9.326 1.00 25.46 121 TYR B O 1
ATOM 875 N N . ARG A 1 122 ? -0.787 26.474 10.506 1.00 22.55 122 ARG B N 1
ATOM 876 C CA . ARG A 1 122 ? -0.210 27.404 11.468 1.00 21.51 122 ARG B CA 1
ATOM 877 C C . ARG A 1 122 ? 0.086 26.569 12.707 1.00 19.88 122 ARG B C 1
ATOM 878 O O . ARG A 1 122 ? 0.935 26.928 13.520 1.00 19.36 122 ARG B O 1
ATOM 886 N N . GLN A 1 123 ? -0.625 25.449 12.843 1.00 17.91 123 GLN B N 1
ATOM 887 C CA . GLN A 1 123 ? -0.350 24.497 13.917 1.00 16.00 123 GLN B CA 1
ATOM 888 C C . GLN A 1 123 ? -0.113 23.179 13.202 1.00 14.81 123 GLN B C 1
ATOM 889 O O . GLN A 1 123 ? -0.997 22.675 12.509 1.00 15.26 123 GLN B O 1
ATOM 895 N N . PHE A 1 124 ? 1.091 22.638 13.327 1.00 13.00 124 PHE B N 1
ATOM 896 C CA . PHE A 1 124 ? 1.383 21.355 12.709 1.00 12.26 124 PHE B CA 1
ATOM 897 C C . PHE A 1 124 ? 2.060 20.513 13.765 1.00 12.47 124 PHE B C 1
ATOM 898 O O . PHE A 1 124 ? 2.318 20.994 14.866 1.00 14.98 124 PHE B O 1
ATOM 906 N N . HIS A 1 125 ? 2.322 19.255 13.449 1.00 12.27 125 HIS B N 1
ATOM 907 C CA . HIS A 1 125 ? 2.978 18.368 14.395 1.00 13.09 125 HIS B CA 1
ATOM 908 C C . HIS A 1 125 ? 4.231 17.782 13.777 1.00 13.95 125 HIS B C 1
ATOM 909 O O . HIS A 1 125 ? 4.291 17.508 12.574 1.00 14.41 125 HIS B O 1
ATOM 916 N N . GLN A 1 126 ? 5.260 17.617 14.583 1.00 14.55 126 GLN B N 1
ATOM 917 C CA . GLN A 1 126 ? 6.457 17.019 14.047 1.00 15.55 126 GLN B CA 1
ATOM 918 C C . GLN A 1 126 ? 7.119 16.139 15.064 1.00 14.12 126 GLN B C 1
ATOM 919 O O . GLN A 1 126 ? 6.863 16.254 16.270 1.00 13.47 126 GLN B O 1
ATOM 925 N N . VAL A 1 127 ? 7.929 15.219 14.562 1.00 12.34 127 VAL B N 1
ATOM 926 C CA . VAL A 1 127 ? 8.670 14.319 15.421 1.00 12.74 127 VAL B CA 1
ATOM 927 C C . VAL A 1 127 ? 10.102 14.807 15.391 1.00 13.40 127 VAL B C 1
ATOM 928 O O . VAL A 1 127 ? 10.636 15.088 14.323 1.00 14.83 127 VAL B O 1
ATOM 932 N N . ASN A 1 128 ? 10.717 14.936 16.558 1.00 13.08 128 ASN B N 1
ATOM 933 C CA . ASN A 1 128 ? 12.100 15.390 16.625 1.00 13.72 128 ASN B CA 1
ATOM 934 C C . ASN A 1 128 ? 12.978 14.340 17.259 1.00 12.22 128 ASN B C 1
ATOM 935 O O . ASN A 1 128 ? 12.561 13.651 18.186 1.00 12.49 128 ASN B O 1
ATOM 940 N N . TYR A 1 129 ? 14.194 14.233 16.748 1.00 10.30 129 TYR B N 1
ATOM 941 C CA . TYR A 1 129 ? 15.185 13.312 17.273 1.00 12.78 129 TYR B CA 1
ATOM 942 C C . TYR A 1 129 ? 16.463 14.132 17.434 1.00 14.30 129 TYR B C 1
ATOM 943 O O . TYR A 1 129 ? 16.871 14.838 16.516 1.00 13.25 129 TYR B O 1
ATOM 952 N N . GLU A 1 130 ? 17.098 14.015 18.588 1.00 15.46 130 GLU B N 1
ATOM 953 C CA . GLU A 1 130 ? 18.315 14.761 18.865 1.00 18.03 130 GLU B CA 1
ATOM 954 C C . GLU A 1 130 ? 19.345 13.916 19.636 1.00 17.36 130 GLU B C 1
ATOM 955 O O . GLU A 1 130 ? 19.021 13.266 20.634 1.00 17.41 130 GLU B O 1
ATOM 961 N N . ALA A 1 131 ? 20.581 13.924 19.151 1.00 16.85 131 ALA B N 1
ATOM 962 C CA . ALA A 1 131 ? 21.696 13.215 19.781 1.00 15.38 131 ALA B CA 1
ATOM 963 C C . ALA A 1 131 ? 22.666 14.320 20.184 1.00 15.91 131 ALA B C 1
ATOM 964 O O . ALA A 1 131 ? 23.337 14.899 19.338 1.00 15.95 131 ALA B O 1
ATOM 966 N N . LEU A 1 132 ? 22.732 14.614 21.478 1.00 18.07 132 LEU B N 1
ATOM 967 C CA . LEU A 1 132 ? 23.586 15.686 21.987 1.00 16.84 132 LEU B CA 1
ATOM 968 C C . LEU A 1 132 ? 24.778 15.217 22.802 1.00 17.67 132 LEU B C 1
ATOM 969 O O . LEU A 1 132 ? 24.678 14.252 23.560 1.00 17.80 132 LEU B O 1
ATOM 974 N N . GLY A 1 133 ? 25.898 15.923 22.649 1.00 19.04 133 GLY B N 1
ATOM 975 C CA . GLY A 1 133 ? 27.093 15.603 23.404 1.00 19.35 133 GLY B CA 1
ATOM 976 C C . GLY A 1 133 ? 28.280 15.028 22.661 1.00 19.77 133 GLY B C 1
ATOM 977 O O . GLY A 1 133 ? 29.340 14.854 23.251 1.00 22.78 133 GLY B O 1
ATOM 978 N N . SER A 1 134 ? 28.139 14.741 21.377 1.00 18.91 134 SER B N 1
ATOM 979 C CA . SER A 1 134 ? 29.257 14.170 20.647 1.00 19.34 134 SER B CA 1
ATOM 980 C C . SER A 1 134 ? 29.412 14.677 19.220 1.00 20.83 134 SER B C 1
ATOM 981 O O . SER A 1 134 ? 28.435 14.993 18.546 1.00 21.44 134 SER B O 1
ATOM 984 N N . GLU A 1 135 ? 30.660 14.732 18.764 1.00 21.42 135 GLU B N 1
ATOM 985 C CA . GLU A 1 135 ? 30.985 15.184 17.416 1.00 21.37 135 GLU B CA 1
ATOM 986 C C . GLU A 1 135 ? 31.211 13.983 16.489 1.00 20.77 135 GLU B C 1
ATOM 987 O O . GLU A 1 135 ? 31.381 14.140 15.278 1.00 21.49 135 GLU B O 1
ATOM 993 N N . ASN A 1 136 ? 31.211 12.785 17.068 1.00 19.87 136 ASN B N 1
ATOM 994 C CA . ASN A 1 136 ? 31.431 11.551 16.314 1.00 19.33 136 ASN B CA 1
ATOM 995 C C . ASN A 1 136 ? 30.533 11.417 15.078 1.00 18.92 136 ASN B C 1
ATOM 996 O O . ASN A 1 136 ? 29.315 11.472 15.182 1.00 17.97 136 ASN B O 1
ATOM 1001 N N . PRO A 1 137 ? 31.136 11.242 13.888 1.00 20.23 137 PRO B N 1
ATOM 1002 C CA . PRO A 1 137 ? 30.400 11.104 12.625 1.00 19.38 137 PRO B CA 1
ATOM 1003 C C . PRO A 1 137 ? 29.439 9.921 12.570 1.00 20.78 137 PRO B C 1
ATOM 1004 O O . PRO A 1 137 ? 28.549 9.862 11.712 1.00 22.14 137 PRO B O 1
ATOM 1008 N N . ILE A 1 138 ? 29.621 8.971 13.478 1.00 19.38 138 IL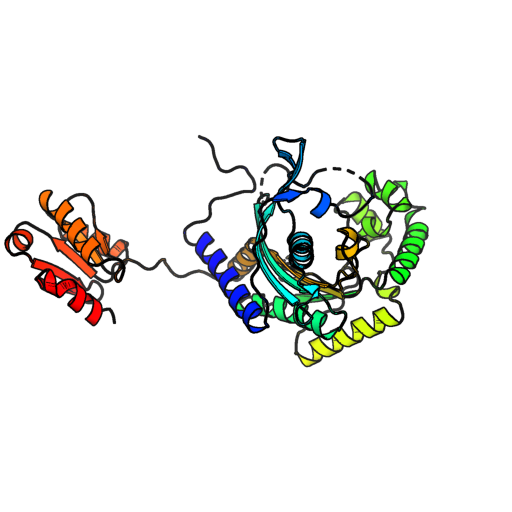E B N 1
ATOM 1009 C CA . ILE A 1 138 ? 28.722 7.835 13.533 1.00 17.46 138 ILE B CA 1
ATOM 1010 C C . ILE A 1 138 ? 27.318 8.356 13.870 1.00 16.03 138 ILE B C 1
ATOM 1011 O O . ILE A 1 138 ? 26.328 7.868 13.344 1.00 18.64 138 ILE B O 1
ATOM 1016 N N . LEU A 1 139 ? 27.237 9.370 14.722 1.00 14.10 139 LEU B N 1
ATOM 1017 C CA . LEU A 1 139 ? 25.945 9.915 15.109 1.00 15.53 139 LEU B CA 1
ATOM 1018 C C . LEU A 1 139 ? 25.204 10.589 13.963 1.00 18.37 139 LEU B C 1
ATOM 1019 O O . LEU A 1 139 ? 23.969 10.566 13.922 1.00 18.37 139 LEU B O 1
ATOM 1024 N N . ASP A 1 140 ? 25.949 11.184 13.033 1.00 19.17 140 ASP B N 1
ATOM 1025 C CA . ASP A 1 140 ? 25.337 11.844 11.881 1.00 20.52 140 ASP B CA 1
ATOM 1026 C C . ASP A 1 140 ? 24.723 10.789 10.968 1.00 19.31 140 ASP B C 1
ATOM 1027 O O . ASP A 1 140 ? 23.595 10.928 10.508 1.00 19.01 140 ASP B O 1
ATOM 1032 N N . ALA A 1 141 ? 25.471 9.723 10.715 1.00 20.06 141 ALA B N 1
ATOM 1033 C CA . ALA A 1 141 ? 24.973 8.653 9.866 1.00 18.98 141 ALA B CA 1
ATOM 1034 C C . ALA A 1 141 ? 23.751 8.009 10.526 1.00 18.57 141 ALA B C 1
ATOM 1035 O O . ALA A 1 141 ? 22.801 7.615 9.846 1.00 19.31 141 ALA B O 1
ATOM 1037 N N . GLU A 1 142 ? 23.778 7.905 11.852 1.00 17.07 142 GLU B N 1
ATOM 1038 C CA . GLU A 1 142 ? 22.667 7.307 12.585 1.00 17.67 142 GLU B CA 1
ATOM 1039 C C . GLU A 1 142 ? 21.413 8.170 12.470 1.00 17.84 142 GLU B C 1
ATOM 1040 O O . GLU A 1 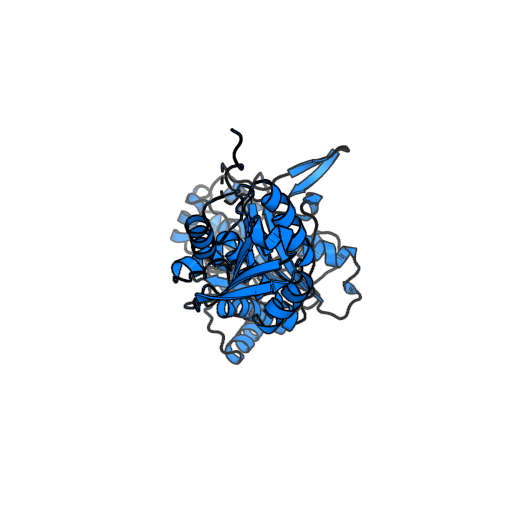142 ? 20.317 7.649 12.271 1.00 19.90 142 GLU B O 1
ATOM 1046 N N . ALA A 1 143 ? 21.577 9.486 12.580 1.00 16.39 143 ALA B N 1
ATOM 1047 C CA . ALA A 1 143 ? 20.453 10.411 12.470 1.00 14.83 143 ALA B CA 1
ATOM 1048 C C . ALA A 1 143 ? 19.783 10.226 11.111 1.00 14.95 143 ALA B C 1
ATOM 1049 O O . ALA A 1 143 ? 18.555 10.148 11.019 1.00 14.61 143 ALA B O 1
ATOM 1051 N N . VAL A 1 144 ? 20.604 10.150 10.065 1.00 14.28 144 VAL B N 1
ATOM 1052 C CA . VAL A 1 144 ? 20.119 9.961 8.699 1.00 15.55 144 VAL B CA 1
ATOM 1053 C C . VAL A 1 144 ? 19.383 8.624 8.553 1.00 17.30 144 VAL B C 1
ATOM 1054 O O . VAL A 1 144 ? 18.243 8.575 8.087 1.00 16.59 144 VAL B O 1
ATOM 1058 N N . VAL A 1 145 ? 20.032 7.538 8.956 1.00 17.79 145 VAL B N 1
ATOM 1059 C CA . VAL A 1 145 ? 19.412 6.222 8.860 1.00 16.27 145 VAL B CA 1
ATOM 1060 C C . VAL A 1 145 ? 18.139 6.129 9.696 1.00 14.07 145 VAL B C 1
ATOM 1061 O O . VAL A 1 145 ? 17.161 5.537 9.259 1.00 13.59 145 VAL B O 1
ATOM 1065 N N . LEU A 1 146 ? 18.151 6.709 10.896 1.00 13.72 146 LEU B N 1
ATOM 1066 C CA . LEU A 1 146 ? 16.970 6.679 11.758 1.00 14.92 146 LEU B CA 1
ATOM 1067 C C . LEU A 1 146 ? 15.765 7.360 11.096 1.00 15.77 146 LEU B C 1
ATOM 1068 O O . LEU A 1 146 ? 14.646 6.857 11.181 1.00 16.91 146 LEU B O 1
ATOM 1073 N N . LEU A 1 147 ? 15.998 8.498 10.445 1.00 14.93 147 LEU B N 1
ATOM 1074 C CA . LEU A 1 147 ? 14.932 9.212 9.763 1.00 15.91 147 LEU B CA 1
ATOM 1075 C C . LEU A 1 147 ? 14.476 8.368 8.588 1.00 17.99 147 LEU B C 1
ATOM 1076 O O . LEU A 1 147 ? 13.278 8.168 8.373 1.00 18.94 147 LEU B O 1
ATOM 1081 N N . TYR A 1 148 ? 15.441 7.863 7.833 1.00 18.34 148 TYR B N 1
ATOM 1082 C CA . TYR A 1 148 ? 15.148 7.017 6.684 1.00 20.78 148 TYR B CA 1
ATOM 1083 C C . TYR A 1 148 ? 14.264 5.845 7.138 1.00 21.85 148 TYR B C 1
ATOM 1084 O O . TYR A 1 148 ? 13.238 5.556 6.519 1.00 20.74 148 TYR B O 1
ATOM 1093 N N . GLU A 1 149 ? 14.666 5.191 8.231 1.00 21.99 149 GLU B N 1
ATOM 1094 C CA . GLU A 1 149 ? 13.931 4.058 8.795 1.00 23.38 149 GLU B CA 1
ATOM 1095 C C . GLU A 1 149 ? 12.509 4.396 9.255 1.00 22.66 149 GLU B C 1
ATOM 1096 O O . GLU A 1 149 ? 11.577 3.652 8.964 1.00 22.49 149 GLU B O 1
ATOM 1102 N N . CYS A 1 150 ? 12.340 5.491 9.993 1.00 21.44 150 CYS B N 1
ATOM 1103 C CA . CYS A 1 150 ? 11.008 5.873 10.446 1.00 23.15 150 CYS B CA 1
ATOM 1104 C C . CYS A 1 150 ? 10.073 5.889 9.251 1.00 23.65 150 CYS B C 1
ATOM 1105 O O . CYS A 1 150 ? 8.974 5.336 9.301 1.00 25.11 150 CYS B O 1
ATOM 1108 N N . LEU A 1 151 ? 10.526 6.524 8.174 1.00 22.53 151 LEU B N 1
ATOM 1109 C CA . LEU A 1 151 ? 9.733 6.655 6.959 1.00 23.35 151 LEU B CA 1
ATOM 1110 C C . LEU A 1 151 ? 9.535 5.339 6.220 1.00 22.95 151 LEU B C 1
ATOM 1111 O O . LEU A 1 151 ? 8.452 5.070 5.707 1.00 23.49 151 LEU B O 1
ATOM 1116 N N . LYS A 1 152 ? 10.582 4.525 6.162 1.00 23.00 152 LYS B N 1
ATOM 1117 C CA . LYS A 1 152 ? 10.498 3.240 5.483 1.00 25.05 152 LYS B CA 1
ATOM 1118 C C . LYS A 1 152 ? 9.531 2.323 6.222 1.00 25.44 152 LYS B C 1
ATOM 1119 O O . LYS A 1 152 ? 8.747 1.622 5.599 1.00 24.92 152 LYS B O 1
ATOM 1125 N N . GLU A 1 153 ? 9.587 2.339 7.554 1.00 26.44 153 GLU B N 1
ATOM 1126 C CA . GLU A 1 153 ? 8.712 1.504 8.374 1.00 26.67 153 GLU B CA 1
ATOM 1127 C C . GLU A 1 153 ? 7.250 1.889 8.209 1.00 27.45 153 GLU B C 1
ATOM 1128 O O . GLU A 1 153 ? 6.363 1.070 8.442 1.00 28.20 153 GLU B O 1
ATOM 1134 N N . LEU A 1 154 ? 7.002 3.138 7.815 1.00 26.25 154 LEU B N 1
ATOM 1135 C CA . LEU A 1 154 ? 5.642 3.616 7.610 1.00 25.44 154 LEU B CA 1
ATOM 1136 C C . LEU A 1 154 ? 5.083 3.074 6.304 1.00 25.58 154 LEU B C 1
ATOM 1137 O O . LEU A 1 154 ? 3.894 3.211 6.032 1.00 25.88 154 LEU B O 1
ATOM 1142 N N . GLY A 1 155 ? 5.949 2.472 5.493 1.00 25.32 155 GLY B N 1
ATOM 1143 C CA . GLY A 1 155 ? 5.511 1.916 4.228 1.00 26.42 155 GLY B CA 1
ATOM 1144 C C . GLY A 1 155 ? 5.858 2.769 3.023 1.00 28.84 155 GLY B C 1
ATOM 1145 O O . GLY A 1 155 ? 5.635 2.363 1.881 1.00 30.41 155 GLY B O 1
ATOM 1146 N N . LEU A 1 156 ? 6.398 3.957 3.261 1.00 28.94 156 LEU B N 1
ATOM 1147 C CA . LEU A 1 156 ? 6.765 4.831 2.164 1.00 29.71 156 LEU B CA 1
ATOM 1148 C C . LEU A 1 156 ? 7.932 4.245 1.380 1.00 32.01 156 LEU B C 1
ATOM 1149 O O . LEU A 1 156 ? 8.836 3.641 1.956 1.00 32.75 156 LEU B O 1
ATOM 1154 N N . ARG A 1 157 ? 7.891 4.401 0.061 1.00 33.59 157 ARG B N 1
ATOM 1155 C CA . ARG A 1 157 ? 8.967 3.936 -0.813 1.00 35.72 157 ARG B CA 1
ATOM 1156 C C . ARG A 1 157 ? 9.326 5.103 -1.722 1.00 35.85 157 ARG B C 1
ATOM 1157 O O . ARG A 1 157 ? 8.684 6.146 -1.668 1.00 36.57 157 ARG B O 1
ATOM 1165 N N . ARG A 1 158 ? 10.342 4.942 -2.556 1.00 37.46 158 ARG B N 1
ATOM 1166 C CA . ARG A 1 158 ? 10.756 6.036 -3.424 1.00 39.43 158 ARG B CA 1
ATOM 1167 C C . ARG A 1 158 ? 11.178 7.220 -2.556 1.00 39.50 158 ARG B C 1
ATOM 1168 O O . ARG A 1 158 ? 10.821 8.371 -2.809 1.00 39.40 158 ARG B O 1
ATOM 1176 N N . LEU A 1 159 ? 11.944 6.908 -1.516 1.00 38.56 159 LEU B N 1
ATOM 1177 C CA . LEU A 1 159 ? 12.448 7.911 -0.591 1.00 35.64 159 LEU B CA 1
ATOM 1178 C C . LEU A 1 159 ? 13.820 8.341 -1.078 1.00 34.17 159 LEU B C 1
ATOM 1179 O O . LEU A 1 159 ? 14.698 7.501 -1.258 1.00 33.98 159 LEU B O 1
ATOM 1184 N N . LYS A 1 160 ? 13.997 9.641 -1.299 1.00 32.37 160 LYS B N 1
ATOM 1185 C CA . LYS A 1 160 ? 15.275 10.171 -1.771 1.00 30.39 160 LYS B CA 1
ATOM 1186 C C . LYS A 1 160 ? 16.049 10.858 -0.640 1.00 28.17 160 LYS B C 1
ATOM 1187 O O . LYS A 1 160 ? 15.591 11.853 -0.075 1.00 27.81 160 LYS B O 1
ATOM 1193 N N . VAL A 1 161 ? 17.222 10.324 -0.318 1.00 25.22 161 VAL B N 1
ATOM 1194 C CA . VAL A 1 161 ? 18.058 10.893 0.725 1.00 23.77 161 VAL B CA 1
ATOM 1195 C C . VAL A 1 161 ? 19.102 11.835 0.136 1.00 23.55 161 VAL B C 1
ATOM 1196 O O . VAL A 1 161 ? 19.905 11.436 -0.703 1.00 25.01 161 VAL B O 1
ATOM 1200 N N . LYS A 1 162 ? 19.088 13.088 0.574 1.00 22.03 162 LYS B N 1
ATOM 1201 C CA . LYS A 1 162 ? 20.053 14.062 0.084 1.00 20.99 162 LYS B CA 1
ATOM 1202 C C . LYS A 1 162 ? 20.964 14.504 1.216 1.00 20.19 162 LYS B C 1
ATOM 1203 O O . LYS A 1 162 ? 20.511 14.909 2.279 1.00 20.32 162 LYS B O 1
ATOM 1209 N N . LEU A 1 163 ? 22.262 14.385 0.975 1.00 21.56 163 LEU B N 1
ATOM 1210 C CA . LEU A 1 163 ? 23.278 14.703 1.962 1.00 22.34 163 LEU B CA 1
ATOM 1211 C C . LEU A 1 163 ? 24.166 15.862 1.523 1.00 23.90 163 LEU B C 1
ATOM 1212 O O . LEU A 1 163 ? 24.308 16.139 0.337 1.00 24.48 163 LEU B O 1
ATOM 1217 N N . SER A 1 164 ? 24.763 16.539 2.494 1.00 24.67 164 SER B N 1
ATOM 1218 C CA . SER A 1 164 ? 25.638 17.660 2.208 1.00 24.65 164 SER B CA 1
ATOM 1219 C C . SER A 1 164 ? 26.312 18.113 3.489 1.00 25.00 164 SER B C 1
ATOM 1220 O O . SER A 1 164 ? 26.143 17.499 4.546 1.00 23.91 164 SER B O 1
ATOM 1223 N N . SER A 1 165 ? 27.066 19.203 3.387 1.00 24.85 165 SER B N 1
ATOM 1224 C CA . SER A 1 165 ? 27.773 19.760 4.528 1.00 25.03 165 SER B CA 1
ATOM 1225 C C . SER A 1 165 ? 27.823 21.272 4.444 1.00 24.07 165 SER B C 1
ATOM 1226 O O . SER A 1 165 ? 27.832 21.838 3.352 1.00 24.61 165 SER B O 1
ATOM 1229 N N . VAL A 1 166 ? 27.843 21.924 5.601 1.00 23.85 166 VAL B N 1
ATOM 1230 C CA . VAL A 1 166 ? 27.929 23.376 5.637 1.00 25.92 166 VAL B CA 1
ATOM 1231 C C . VAL A 1 166 ? 29.265 23.806 6.250 1.00 26.13 166 VAL B C 1
ATOM 1232 O O . VAL A 1 166 ? 29.472 24.983 6.545 1.00 25.61 166 VAL B O 1
ATOM 1236 N N . GLY A 1 167 ? 30.154 22.829 6.439 1.00 26.91 167 GLY B N 1
ATOM 1237 C CA . GLY A 1 167 ? 31.485 23.068 6.979 1.00 29.08 167 GLY B CA 1
ATOM 1238 C C . GLY A 1 167 ? 31.623 23.641 8.377 1.00 30.67 167 GLY B C 1
ATOM 1239 O O . GLY A 1 167 ? 30.650 23.762 9.116 1.00 31.25 167 GLY B O 1
ATOM 1240 N N . ASP A 1 168 ? 32.853 23.986 8.747 1.00 32.64 168 ASP B N 1
ATOM 1241 C CA . ASP A 1 168 ? 33.123 24.571 10.054 1.00 35.41 168 ASP B CA 1
ATOM 1242 C C . ASP A 1 168 ? 33.004 26.090 9.936 1.00 35.55 168 ASP B C 1
ATOM 1243 O O . ASP A 1 168 ? 33.119 26.638 8.844 1.00 35.67 168 ASP B O 1
ATOM 1248 N N . PRO A 1 169 ? 32.768 26.789 11.058 1.00 36.49 169 PRO B N 1
ATOM 1249 C CA . PRO A 1 169 ? 32.633 28.250 11.037 1.00 37.13 169 PRO B CA 1
ATOM 1250 C C . PRO A 1 169 ? 33.728 29.033 10.304 1.00 37.52 169 PRO B C 1
ATOM 1251 O O . PRO A 1 169 ? 33.460 30.111 9.765 1.00 37.25 169 PRO B O 1
ATOM 1255 N N . GLU A 1 170 ? 34.948 28.501 10.277 1.00 36.76 170 GLU B N 1
ATOM 1256 C CA . GLU A 1 170 ? 36.037 29.180 9.579 1.00 38.11 170 GLU B CA 1
ATOM 1257 C C . GLU A 1 170 ? 35.795 29.008 8.075 1.00 37.75 170 GLU B C 1
ATOM 1258 O O . GLU A 1 170 ? 36.172 29.856 7.266 1.00 36.65 170 GLU B O 1
ATOM 1264 N N . ASP A 1 171 ? 35.168 27.890 7.712 1.00 37.13 171 ASP B N 1
ATOM 1265 C CA . ASP A 1 171 ? 34.856 27.607 6.318 1.00 35.19 171 ASP B CA 1
ATOM 1266 C C . ASP A 1 171 ? 33.680 28.481 5.900 1.00 33.59 171 ASP B C 1
ATOM 1267 O O . ASP A 1 171 ? 33.614 28.959 4.771 1.00 32.43 171 ASP B O 1
ATOM 1272 N N . ARG A 1 172 ? 32.752 28.684 6.826 1.00 31.79 172 ARG B N 1
ATOM 1273 C CA . ARG A 1 172 ? 31.576 29.492 6.555 1.00 31.87 172 ARG B CA 1
ATOM 1274 C C . ARG A 1 172 ? 31.962 30.968 6.444 1.00 31.62 172 ARG B C 1
ATOM 1275 O O . ARG A 1 172 ? 31.322 31.740 5.724 1.00 30.11 172 ARG B O 1
ATOM 1283 N N . ALA A 1 173 ? 33.023 31.354 7.142 1.00 31.75 173 ALA B N 1
ATOM 1284 C CA . ALA A 1 173 ? 33.488 32.732 7.086 1.00 33.54 173 ALA B CA 1
ATOM 1285 C C . ALA A 1 173 ? 34.001 33.045 5.675 1.00 34.07 173 ALA B C 1
ATOM 1286 O O . ALA A 1 173 ? 33.636 34.067 5.085 1.00 34.69 173 ALA B O 1
ATOM 1288 N N . ARG A 1 174 ? 34.842 32.166 5.132 1.00 33.45 174 ARG B N 1
ATOM 1289 C CA . ARG A 1 174 ? 35.379 32.368 3.789 1.00 32.64 174 ARG B CA 1
ATOM 1290 C C . ARG A 1 174 ? 34.268 32.402 2.748 1.00 31.15 174 ARG B C 1
ATOM 1291 O O . ARG A 1 174 ? 34.267 33.250 1.856 1.00 32.29 174 ARG B O 1
ATOM 1299 N N . TYR A 1 175 ? 33.316 31.486 2.865 1.00 28.99 175 TYR B N 1
ATOM 1300 C CA . TYR A 1 175 ? 32.218 31.434 1.913 1.00 28.89 175 TYR B CA 1
ATOM 1301 C C . TYR A 1 175 ? 31.428 32.741 1.913 1.00 28.77 175 TYR B C 1
ATOM 1302 O O . TYR A 1 175 ? 31.057 33.249 0.856 1.00 28.14 175 TYR B O 1
ATOM 1311 N N . ASN A 1 176 ? 31.170 33.283 3.101 1.00 29.86 176 ASN B N 1
ATOM 1312 C CA . ASN A 1 176 ? 30.436 34.536 3.211 1.00 29.75 176 ASN B CA 1
ATOM 1313 C C . ASN A 1 176 ? 31.193 35.669 2.524 1.00 29.16 176 ASN B C 1
ATOM 1314 O O . ASN A 1 176 ? 30.586 36.532 1.896 1.00 29.12 176 ASN B O 1
ATOM 1319 N N . ALA A 1 177 ? 32.517 35.666 2.639 1.00 28.29 177 ALA B N 1
ATOM 1320 C CA . ALA A 1 177 ? 33.313 36.701 1.993 1.00 29.19 177 ALA B CA 1
ATOM 1321 C C . ALA A 1 177 ? 33.085 36.541 0.493 1.00 30.36 177 ALA B C 1
ATOM 1322 O O . ALA A 1 177 ? 32.740 37.493 -0.208 1.00 32.02 177 ALA B O 1
ATOM 1324 N N . TYR A 1 178 ? 33.272 35.318 0.011 1.00 29.24 178 TYR B N 1
ATOM 1325 C CA . TYR A 1 178 ? 33.070 35.009 -1.390 1.00 28.01 178 TYR B CA 1
ATOM 1326 C C . TYR A 1 178 ? 31.692 35.481 -1.832 1.00 28.60 178 TYR B C 1
ATOM 1327 O O . TYR A 1 178 ? 31.544 36.078 -2.899 1.00 27.15 178 TYR B O 1
ATOM 1336 N N . LEU A 1 179 ? 30.681 35.206 -1.015 1.00 29.83 179 LEU B N 1
ATOM 1337 C CA . LEU A 1 179 ? 29.329 35.624 -1.351 1.00 31.61 179 LEU B CA 1
ATOM 1338 C C . LEU A 1 179 ? 29.221 37.136 -1.446 1.00 32.91 179 LEU B C 1
ATOM 1339 O O . LEU A 1 179 ? 28.463 37.652 -2.263 1.00 32.33 179 LEU B O 1
ATOM 1344 N N . ARG A 1 180 ? 29.972 37.850 -0.617 1.00 34.50 180 ARG B N 1
ATOM 1345 C CA . ARG A 1 180 ? 29.922 39.302 -0.662 1.00 38.66 180 ARG B CA 1
ATOM 1346 C C . ARG A 1 180 ? 30.518 39.792 -1.977 1.00 40.04 180 ARG B C 1
ATOM 1347 O O . ARG A 1 180 ? 29.972 40.692 -2.616 1.00 39.23 180 ARG B O 1
ATOM 1355 N N . GLU A 1 181 ? 31.626 39.182 -2.388 1.00 40.52 181 GLU B N 1
ATOM 1356 C CA . GLU A 1 181 ? 32.282 39.559 -3.636 1.00 43.89 181 GLU B CA 1
ATOM 1357 C C . GLU A 1 181 ? 31.401 39.312 -4.862 1.00 42.89 181 GLU B C 1
ATOM 1358 O O . GLU A 1 181 ? 31.318 40.151 -5.755 1.00 43.36 181 GLU B O 1
ATOM 1364 N N . VAL A 1 182 ? 30.737 38.165 -4.894 1.00 41.71 182 VAL B N 1
ATOM 1365 C CA . VAL A 1 182 ? 29.879 37.811 -6.015 1.00 41.32 182 VAL B CA 1
ATOM 1366 C C . VAL A 1 182 ? 28.507 38.483 -6.013 1.00 42.36 182 VAL B C 1
ATOM 1367 O O . VAL A 1 182 ? 27.974 38.821 -7.071 1.00 43.79 182 VAL B O 1
ATOM 1371 N N . LEU A 1 183 ? 27.931 38.680 -4.834 1.00 42.35 183 LEU B N 1
ATOM 1372 C CA . LEU A 1 183 ? 26.605 39.278 -4.754 1.00 42.82 183 LEU B CA 1
ATOM 1373 C C . LEU A 1 183 ? 26.550 40.788 -4.556 1.00 43.44 183 LEU B C 1
ATOM 1374 O O . LEU A 1 183 ? 25.496 41.388 -4.752 1.00 43.73 183 LEU B O 1
ATOM 1379 N N . SER A 1 184 ? 27.665 41.406 -4.174 1.00 44.40 184 SER B N 1
ATOM 1380 C CA . SER A 1 184 ? 27.680 42.859 -3.973 1.00 45.31 184 SER B CA 1
ATOM 1381 C C . SER A 1 184 ? 27.400 43.635 -5.262 1.00 45.24 184 SER B C 1
ATOM 1382 O O . SER A 1 184 ? 26.506 44.481 -5.299 1.00 45.24 184 SER B O 1
ATOM 1385 N N . PRO A 1 185 ? 28.157 43.360 -6.337 1.00 45.04 185 PRO B N 1
ATOM 1386 C CA . PRO A 1 185 ? 27.920 44.076 -7.594 1.00 45.54 185 PRO B CA 1
ATOM 1387 C C . PRO A 1 185 ? 26.544 43.810 -8.215 1.00 45.76 185 PRO B C 1
ATOM 1388 O O . PRO A 1 185 ? 26.264 44.247 -9.327 1.00 46.54 185 PRO B O 1
ATOM 1392 N N . HIS A 1 186 ? 25.693 43.096 -7.490 1.00 45.79 186 HIS B N 1
ATOM 1393 C CA . HIS A 1 186 ? 24.345 42.781 -7.957 1.00 47.09 186 HIS B CA 1
ATOM 1394 C C . HIS A 1 186 ? 23.333 43.167 -6.882 1.00 47.66 186 HIS B C 1
ATOM 1395 O O . HIS A 1 186 ? 22.195 42.705 -6.883 1.00 47.69 186 HIS B O 1
ATOM 1402 N N . ARG A 1 187 ? 23.772 44.020 -5.967 1.00 48.76 187 ARG B N 1
ATOM 1403 C CA . ARG A 1 187 ? 22.962 44.492 -4.851 1.00 51.01 187 ARG B CA 1
ATOM 1404 C C . ARG A 1 187 ? 21.503 44.794 -5.220 1.00 52.57 187 ARG B C 1
ATOM 1405 O O . ARG A 1 187 ? 20.582 44.155 -4.707 1.00 51.80 187 ARG B O 1
ATOM 1413 N N . GLU A 1 188 ? 21.295 45.753 -6.118 1.00 54.32 188 GLU B N 1
ATOM 1414 C CA . GLU A 1 188 ? 19.945 46.143 -6.514 1.00 56.15 188 GLU B CA 1
ATOM 1415 C C . GLU A 1 188 ? 19.063 45.012 -7.028 1.00 55.82 188 GLU B C 1
ATOM 1416 O O . GLU A 1 188 ? 17.864 45.205 -7.224 1.00 56.05 188 GLU B O 1
ATOM 1422 N N . ALA A 1 189 ? 19.641 43.834 -7.236 1.00 55.71 189 ALA B N 1
ATOM 1423 C CA . ALA A 1 189 ? 18.864 42.700 -7.721 1.00 56.25 189 ALA B CA 1
ATOM 1424 C C . ALA A 1 189 ? 18.205 41.989 -6.541 1.00 57.07 189 ALA B C 1
ATOM 1425 O O . ALA A 1 189 ? 17.175 41.327 -6.695 1.00 56.97 189 ALA B O 1
ATOM 1427 N N . LEU A 1 190 ? 18.800 42.135 -5.361 1.00 57.72 190 LEU B N 1
ATOM 1428 C CA . LEU A 1 190 ? 18.250 41.532 -4.150 1.00 59.03 190 LEU B CA 1
ATOM 1429 C C . LEU A 1 190 ? 17.094 42.424 -3.684 1.00 60.41 190 LEU B C 1
ATOM 1430 O O . LEU A 1 190 ? 16.406 43.012 -4.505 1.00 60.70 190 LEU B O 1
ATOM 1435 N N . SER A 1 191 ? 16.894 42.536 -2.373 1.00 62.12 191 SER B N 1
ATOM 1436 C CA . SER A 1 191 ? 15.811 43.352 -1.832 1.00 63.79 191 SER B CA 1
ATOM 1437 C C . SER A 1 191 ? 15.895 43.477 -0.316 1.00 63.88 191 SER B C 1
ATOM 1438 O O . SER A 1 191 ? 16.591 42.700 0.330 1.00 64.81 191 SER B O 1
ATOM 1441 N N . GLU A 1 192 ? 15.161 44.455 0.223 1.00 63.97 192 GLU B N 1
ATOM 1442 C CA . GLU A 1 192 ? 15.115 44.767 1.655 1.00 63.94 192 GLU B CA 1
ATOM 1443 C C . GLU A 1 192 ? 16.134 43.997 2.487 1.00 61.75 192 GLU B C 1
ATOM 1444 O O . GLU A 1 192 ? 17.309 44.355 2.577 1.00 60.29 192 GLU B O 1
ATOM 1450 N N . ASP A 1 193 ? 15.651 42.921 3.086 1.00 60.27 193 ASP B N 1
ATOM 1451 C CA . ASP A 1 193 ? 16.430 42.041 3.949 1.00 59.82 193 ASP B CA 1
ATOM 1452 C C . ASP A 1 193 ? 17.730 41.530 3.345 1.00 58.74 193 ASP B C 1
ATOM 1453 O O . ASP A 1 193 ? 18.788 41.624 3.982 1.00 57.83 193 ASP B O 1
ATOM 1458 N N . SER A 1 194 ? 17.638 40.958 2.141 1.00 58.01 194 SER B N 1
ATOM 1459 C CA . SER A 1 194 ? 18.809 40.410 1.453 1.00 56.95 194 SER B CA 1
ATOM 1460 C C . SER A 1 194 ? 19.911 41.439 1.282 1.00 56.69 194 SER B C 1
ATOM 1461 O O . SER A 1 194 ? 21.092 41.091 1.264 1.00 56.48 194 SER B O 1
ATOM 1464 N N . LYS A 1 195 ? 19.523 42.702 1.150 1.00 56.02 195 LYS B N 1
ATOM 1465 C CA . LYS A 1 195 ? 20.503 43.767 0.992 1.00 55.58 195 LYS B CA 1
ATOM 1466 C C . LYS A 1 195 ? 21.224 43.964 2.318 1.00 55.39 195 LYS B C 1
ATOM 1467 O O . LYS A 1 195 ? 22.426 44.236 2.348 1.00 54.07 195 LYS B O 1
ATOM 1473 N N . GLU A 1 196 ? 20.479 43.815 3.413 1.00 55.99 196 GLU B N 1
ATOM 1474 C CA . GLU A 1 196 ? 21.029 43.959 4.762 1.00 57.11 196 GLU B CA 1
ATOM 1475 C C . GLU A 1 196 ? 21.830 42.728 5.171 1.00 55.43 196 GLU B C 1
ATOM 1476 O O . GLU A 1 196 ? 22.761 42.819 5.972 1.00 54.64 196 GLU B O 1
ATOM 1482 N N . ARG A 1 197 ? 21.457 41.578 4.619 1.00 54.37 197 ARG B N 1
ATOM 1483 C CA . ARG A 1 197 ? 22.140 40.323 4.908 1.00 53.23 197 ARG B CA 1
ATOM 1484 C C . ARG A 1 197 ? 23.566 40.335 4.373 1.00 52.98 197 ARG B C 1
ATOM 1485 O O . ARG A 1 197 ? 24.452 39.693 4.937 1.00 52.04 197 ARG B O 1
ATOM 1493 N N . LEU A 1 198 ? 23.782 41.063 3.282 1.00 52.76 198 LEU B N 1
ATOM 1494 C CA . LEU A 1 198 ? 25.109 41.146 2.690 1.00 53.57 198 LEU B CA 1
ATOM 1495 C C . LEU A 1 198 ? 26.134 41.639 3.694 1.00 53.68 198 LEU B C 1
ATOM 1496 O O . LEU A 1 198 ? 27.295 41.223 3.660 1.00 54.04 198 LEU B O 1
ATOM 1501 N N . GLU A 1 199 ? 25.706 42.515 4.596 1.00 53.54 199 GLU B N 1
ATOM 1502 C CA . GLU A 1 199 ? 26.620 43.058 5.591 1.00 54.04 199 GLU B CA 1
ATOM 1503 C C . GLU A 1 199 ? 26.666 42.239 6.878 1.00 53.76 199 GLU B C 1
ATOM 1504 O O . GLU A 1 199 ? 27.692 42.199 7.556 1.00 54.50 199 GLU B O 1
ATOM 1510 N N . GLU A 1 200 ? 25.568 41.567 7.200 1.00 52.65 200 GLU B N 1
ATOM 1511 C CA . GLU A 1 200 ? 25.503 40.784 8.426 1.00 52.38 200 GLU B CA 1
ATOM 1512 C C . GLU A 1 200 ? 25.712 39.276 8.283 1.00 51.69 200 GLU B C 1
ATOM 1513 O O . GLU A 1 200 ? 26.460 38.681 9.062 1.00 52.67 200 GLU B O 1
ATOM 1519 N N 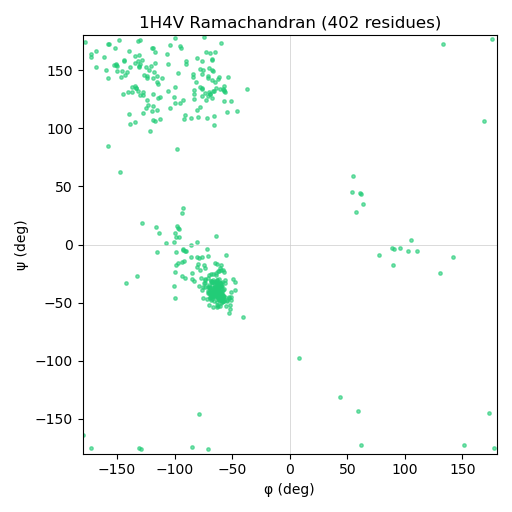. ASN A 1 201 ? 25.050 38.659 7.306 1.00 49.72 201 ASN B N 1
ATOM 1520 C CA . ASN A 1 201 ? 25.171 37.218 7.084 1.00 46.83 201 ASN B CA 1
ATOM 1521 C C . ASN A 1 201 ? 24.779 36.854 5.651 1.00 45.18 201 ASN B C 1
ATOM 1522 O O . ASN A 1 201 ? 23.633 36.488 5.384 1.00 43.81 201 ASN B O 1
ATOM 1527 N N . PRO A 1 202 ? 25.729 36.958 4.707 1.00 43.97 202 PRO B N 1
ATOM 1528 C CA . PRO A 1 202 ? 25.466 36.637 3.298 1.00 43.31 202 PRO B CA 1
ATOM 1529 C C . PRO A 1 202 ? 24.813 35.279 3.038 1.00 42.97 202 PRO B C 1
ATOM 1530 O O . PRO A 1 202 ? 23.921 35.171 2.195 1.00 43.50 202 PRO B O 1
ATOM 1534 N N . MET A 1 203 ? 25.246 34.246 3.755 1.00 42.50 203 MET B N 1
ATOM 1535 C CA . MET A 1 203 ? 24.673 32.915 3.571 1.00 42.75 203 MET B CA 1
ATOM 1536 C C . MET A 1 203 ? 23.165 32.840 3.799 1.00 42.38 203 MET B C 1
ATOM 1537 O O . MET A 1 203 ? 22.503 31.919 3.316 1.00 40.47 203 MET B O 1
ATOM 1542 N N . ARG A 1 204 ? 22.623 33.797 4.545 1.00 42.78 204 ARG B N 1
ATOM 1543 C CA . ARG A 1 204 ? 21.189 33.822 4.801 1.00 43.94 204 ARG B CA 1
ATOM 1544 C C . ARG A 1 204 ? 20.432 34.143 3.510 1.00 43.23 204 ARG B C 1
ATOM 1545 O O . ARG A 1 204 ? 19.267 33.774 3.354 1.00 43.18 204 ARG B O 1
ATOM 1553 N N . ILE A 1 205 ? 21.097 34.820 2.580 1.00 42.08 205 ILE B N 1
ATOM 1554 C CA . ILE A 1 205 ? 20.462 35.167 1.315 1.00 43.86 205 ILE B CA 1
ATOM 1555 C C . ILE A 1 205 ? 20.119 33.909 0.517 1.00 44.47 205 ILE B C 1
ATOM 1556 O O . ILE A 1 205 ? 19.189 33.912 -0.287 1.00 44.50 205 ILE B O 1
ATOM 1561 N N . LEU A 1 206 ? 20.866 32.834 0.746 1.00 45.54 206 LEU B N 1
ATOM 1562 C CA . LEU A 1 206 ? 20.626 31.578 0.040 1.00 46.71 206 LEU B CA 1
ATOM 1563 C C . LEU A 1 206 ? 19.451 30.823 0.651 1.00 48.60 206 LEU B C 1
ATOM 1564 O O . LEU A 1 206 ? 18.958 29.858 0.071 1.00 48.22 206 LEU B O 1
ATOM 1569 N N . ASP A 1 207 ? 18.999 31.275 1.818 1.00 50.98 207 ASP B N 1
ATOM 1570 C CA . ASP A 1 207 ? 17.886 30.632 2.505 1.00 54.57 207 ASP B CA 1
ATOM 1571 C C 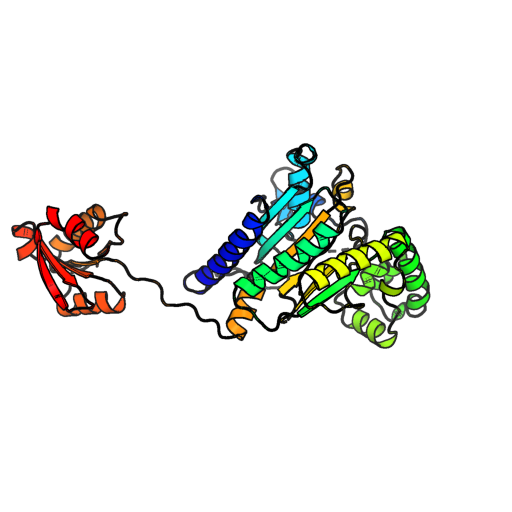. ASP A 1 207 ? 16.574 31.420 2.480 1.00 56.17 207 ASP B C 1
ATOM 1572 O O . ASP A 1 207 ? 15.583 30.972 3.052 1.00 56.08 207 ASP B O 1
ATOM 1577 N N . SER A 1 208 ? 16.553 32.583 1.833 1.00 58.12 208 SER B N 1
ATOM 1578 C CA . SER A 1 208 ? 15.324 33.378 1.786 1.00 60.45 208 SER B CA 1
ATOM 1579 C C . SER A 1 208 ? 14.370 32.865 0.709 1.00 62.94 208 SER B C 1
ATOM 1580 O O . SER A 1 208 ? 14.802 32.488 -0.383 1.00 63.18 208 SER B O 1
ATOM 1583 N N . LYS A 1 209 ? 13.075 32.848 1.015 1.00 65.42 209 LYS B N 1
ATOM 1584 C CA . LYS A 1 209 ? 12.088 32.369 0.054 1.00 68.62 209 LYS B CA 1
ATOM 1585 C C . LYS A 1 209 ? 11.517 33.502 -0.797 1.00 69.56 209 LYS B C 1
ATOM 1586 O O . LYS A 1 209 ? 10.362 33.462 -1.222 1.00 69.88 209 LYS B O 1
ATOM 1592 N N . SER A 1 210 ? 12.346 34.508 -1.049 1.00 70.67 210 SER B N 1
ATOM 1593 C CA . SER A 1 210 ? 11.947 35.653 -1.855 1.00 71.94 210 SER B CA 1
ATOM 1594 C C . SER A 1 210 ? 12.167 35.322 -3.324 1.00 72.87 210 SER B C 1
ATOM 1595 O O . SER A 1 210 ? 13.310 35.234 -3.779 1.00 72.75 210 SER B O 1
ATOM 1598 N N . GLU A 1 211 ? 11.075 35.138 -4.062 1.00 73.82 211 GLU B N 1
ATOM 1599 C CA . GLU A 1 211 ? 11.154 34.807 -5.482 1.00 74.61 211 GLU B CA 1
ATOM 1600 C C . GLU A 1 211 ? 12.120 35.708 -6.248 1.00 73.86 211 GLU B C 1
ATOM 1601 O O . GLU A 1 211 ? 12.758 35.267 -7.204 1.00 74.07 211 GLU B O 1
ATOM 1607 N N . ARG A 1 212 ? 12.234 36.965 -5.827 1.00 72.94 212 ARG B N 1
ATOM 1608 C CA . ARG A 1 212 ? 13.144 37.899 -6.481 1.00 72.14 212 ARG B CA 1
ATOM 1609 C C . ARG A 1 212 ? 14.591 37.502 -6.189 1.00 70.80 212 ARG B C 1
ATOM 1610 O O . ARG A 1 212 ? 15.446 37.550 -7.075 1.00 70.68 212 ARG B O 1
ATOM 1618 N N . ASP A 1 213 ? 14.859 37.106 -4.947 1.00 68.87 213 ASP B N 1
ATOM 1619 C CA . ASP A 1 213 ? 16.200 36.689 -4.553 1.00 66.57 213 ASP B CA 1
ATOM 1620 C C . ASP A 1 213 ? 16.558 35.343 -5.176 1.00 65.66 213 ASP B C 1
ATOM 1621 O O . ASP A 1 213 ? 17.688 35.137 -5.616 1.00 65.35 213 ASP B O 1
ATOM 1626 N N . GLN A 1 214 ? 15.594 34.428 -5.208 1.00 64.51 214 GLN B N 1
ATOM 1627 C CA . GLN A 1 214 ? 15.814 33.104 -5.782 1.00 63.25 214 GLN B CA 1
ATOM 1628 C C . GLN A 1 214 ? 16.136 33.210 -7.271 1.00 62.08 214 GLN B C 1
ATOM 1629 O O . GLN A 1 214 ? 16.872 32.386 -7.820 1.00 61.27 214 GLN B O 1
ATOM 1635 N N . ALA A 1 215 ? 15.583 34.235 -7.913 1.00 60.97 215 ALA B N 1
ATOM 1636 C CA . ALA A 1 215 ? 15.796 34.462 -9.336 1.00 59.90 215 ALA B CA 1
ATOM 1637 C C . ALA A 1 215 ? 17.246 34.830 -9.635 1.00 59.12 215 ALA B C 1
ATOM 1638 O O . ALA A 1 215 ? 17.890 34.201 -10.474 1.00 60.25 215 ALA B O 1
ATOM 1640 N N . LEU A 1 216 ? 17.757 35.851 -8.953 1.00 57.15 216 LEU B N 1
ATOM 1641 C CA . LEU A 1 216 ? 19.137 36.282 -9.153 1.00 55.07 216 LEU B CA 1
ATOM 1642 C C . LEU A 1 216 ? 20.094 35.114 -8.910 1.00 54.27 216 LEU B C 1
ATOM 1643 O O . LEU A 1 216 ? 21.024 34.886 -9.683 1.00 53.74 216 LEU B O 1
ATOM 1648 N N . LEU A 1 217 ? 19.854 34.376 -7.831 1.00 53.98 217 LEU B N 1
ATOM 1649 C CA . LEU A 1 217 ? 20.691 33.237 -7.477 1.00 54.27 217 LEU B CA 1
ATOM 1650 C C . LEU A 1 217 ? 20.697 32.181 -8.574 1.00 54.24 217 LEU B C 1
ATOM 1651 O O . LEU A 1 217 ? 21.747 31.621 -8.903 1.00 54.53 217 LEU B O 1
ATOM 1656 N N . LYS A 1 218 ? 19.526 31.919 -9.146 1.00 53.83 218 LYS B N 1
ATOM 1657 C CA . LYS A 1 218 ? 19.406 30.941 -10.219 1.00 52.66 218 LYS B CA 1
ATOM 1658 C C . LYS A 1 218 ? 20.214 31.366 -11.449 1.00 52.31 218 LYS B C 1
ATOM 1659 O O . LYS A 1 218 ? 20.815 30.528 -12.120 1.00 53.20 218 LYS B O 1
ATOM 1665 N N . GLU A 1 219 ? 20.231 32.666 -11.738 1.00 50.77 219 GLU B N 1
ATOM 1666 C CA . GLU A 1 219 ? 20.967 33.183 -12.889 1.00 49.39 219 GLU B CA 1
ATOM 1667 C C . GLU A 1 219 ? 22.475 33.219 -12.670 1.00 48.22 219 GLU B C 1
ATOM 1668 O O . GLU A 1 219 ? 23.242 32.823 -13.547 1.00 49.10 219 GLU B O 1
ATOM 1674 N N . LEU A 1 220 ? 22.901 33.714 -11.513 1.00 46.11 220 LEU B N 1
ATOM 1675 C CA . LEU A 1 220 ? 24.325 33.796 -11.216 1.00 43.34 220 LEU B CA 1
ATOM 1676 C C . LEU A 1 220 ? 24.928 32.409 -11.021 1.00 41.54 220 LEU B C 1
ATOM 1677 O O . LEU A 1 220 ? 26.056 32.149 -11.441 1.00 41.46 220 LEU B O 1
ATOM 1682 N N . GLY A 1 221 ? 24.170 31.517 -10.391 1.00 39.44 221 GLY B N 1
ATOM 1683 C CA . GLY A 1 221 ? 24.664 30.174 -10.152 1.00 37.33 221 GLY B CA 1
ATOM 1684 C C . GLY A 1 221 ? 25.994 30.218 -9.421 1.00 36.81 221 GLY B C 1
ATOM 1685 O O . GLY A 1 221 ? 27.006 29.719 -9.917 1.00 36.20 221 GLY B O 1
ATOM 1686 N N . VAL A 1 222 ? 25.994 30.826 -8.238 1.00 35.63 222 VAL B N 1
ATOM 1687 C CA . VAL A 1 222 ? 27.208 30.939 -7.444 1.00 34.79 222 VAL B CA 1
ATOM 1688 C C . VAL A 1 222 ? 27.692 29.558 -7.013 1.00 33.34 222 VAL B C 1
ATOM 1689 O O . VAL A 1 222 ? 26.958 28.570 -7.113 1.00 32.93 222 VAL B O 1
ATOM 1693 N N . ARG A 1 223 ? 28.933 29.494 -6.548 1.00 32.23 223 ARG B N 1
ATOM 1694 C CA . ARG A 1 223 ? 29.519 28.237 -6.105 1.00 32.29 223 ARG B CA 1
ATOM 1695 C C . ARG A 1 223 ? 28.901 27.745 -4.784 1.00 32.51 223 ARG B C 1
ATOM 1696 O O . ARG A 1 223 ? 28.577 28.537 -3.892 1.00 30.79 223 ARG B O 1
ATOM 1704 N N . PRO A 1 224 ? 28.727 26.419 -4.651 1.00 33.49 224 PRO B N 1
ATOM 1705 C CA . PRO A 1 224 ? 28.154 25.774 -3.461 1.00 33.32 224 PRO B CA 1
ATOM 1706 C C . PRO A 1 224 ? 29.074 25.820 -2.240 1.00 32.59 224 PRO B C 1
ATOM 1707 O O . PRO A 1 224 ? 30.294 25.844 -2.379 1.00 32.46 224 PRO B O 1
ATOM 1711 N N . MET A 1 225 ? 28.475 25.817 -1.049 1.00 31.83 225 MET B N 1
ATOM 1712 C CA . MET A 1 225 ? 29.226 25.820 0.205 1.00 30.40 225 MET B CA 1
ATOM 1713 C C . MET A 1 225 ? 30.097 24.562 0.271 1.00 31.24 225 MET B C 1
ATOM 1714 O O . MET A 1 225 ? 31.073 24.510 1.022 1.00 30.66 225 MET B O 1
ATOM 1719 N N . LEU A 1 226 ? 29.732 23.556 -0.526 1.00 31.61 226 LEU B N 1
ATOM 1720 C CA . LEU A 1 226 ? 30.469 22.297 -0.591 1.00 32.95 226 LEU B CA 1
ATOM 1721 C C . LEU A 1 226 ? 31.880 22.513 -1.091 1.00 33.70 226 LEU B C 1
ATOM 1722 O O . LEU A 1 226 ? 32.808 21.841 -0.648 1.00 37.55 226 LEU B O 1
ATOM 1727 N N . ASP A 1 227 ? 32.041 23.445 -2.023 1.00 34.19 227 ASP B N 1
ATOM 1728 C CA . ASP A 1 227 ? 33.354 23.749 -2.587 1.00 32.89 227 ASP B CA 1
ATOM 1729 C C . ASP A 1 227 ? 34.222 24.482 -1.572 1.00 31.45 227 ASP B C 1
ATOM 1730 O O . ASP A 1 227 ? 35.386 24.759 -1.838 1.00 32.71 227 ASP B O 1
ATOM 1735 N N . PHE A 1 228 ? 33.661 24.795 -0.409 1.00 29.95 228 PHE B N 1
ATOM 1736 C CA . PHE A 1 228 ? 34.420 25.510 0.615 1.00 29.21 228 PHE B CA 1
ATOM 1737 C C . PHE A 1 228 ? 34.655 24.730 1.913 1.00 28.75 228 PHE B C 1
ATOM 1738 O O . PHE A 1 228 ? 35.040 25.310 2.930 1.00 26.90 228 PHE B O 1
ATOM 1746 N N . LEU A 1 229 ? 34.443 23.419 1.887 1.00 28.35 229 LEU B N 1
ATOM 1747 C CA . LEU A 1 229 ? 34.652 22.641 3.096 1.00 30.34 229 LEU B CA 1
ATOM 1748 C C . LEU A 1 229 ? 36.128 22.612 3.488 1.00 32.05 229 LEU B C 1
ATOM 1749 O O . LEU A 1 229 ? 37.003 22.362 2.660 1.00 31.02 229 LEU B O 1
ATOM 1754 N N . GLY A 1 230 ? 36.399 22.879 4.759 1.00 34.34 230 GLY B N 1
ATOM 1755 C CA . GLY A 1 230 ? 37.768 22.855 5.237 1.00 36.22 230 GLY B CA 1
ATOM 1756 C C . GLY A 1 230 ? 38.267 21.428 5.380 1.00 37.66 230 GLY B C 1
ATOM 1757 O O . GLY A 1 230 ? 37.523 20.478 5.138 1.00 37.04 230 GLY B O 1
ATOM 1758 N N . GLU A 1 231 ? 39.526 21.278 5.782 1.00 38.84 231 GLU B N 1
ATOM 1759 C CA . GLU A 1 231 ? 40.139 19.965 5.943 1.00 41.00 231 GLU B CA 1
ATOM 1760 C C . GLU A 1 231 ? 39.322 19.018 6.824 1.00 40.72 231 GLU B C 1
ATOM 1761 O O . GLU A 1 231 ? 38.919 17.944 6.382 1.00 40.04 231 GLU B O 1
ATOM 1767 N N . GLU A 1 232 ? 39.089 19.425 8.070 1.00 41.20 232 GLU B N 1
ATOM 1768 C CA . GLU A 1 232 ? 38.339 18.618 9.029 1.00 40.75 232 GLU B CA 1
ATOM 1769 C C . GLU A 1 232 ? 36.916 18.332 8.567 1.00 39.57 232 GLU B C 1
ATOM 1770 O O . GLU A 1 232 ? 36.407 17.219 8.740 1.00 38.33 232 GLU B O 1
ATOM 1776 N N . ALA A 1 233 ? 36.288 19.341 7.969 1.00 37.45 233 ALA B N 1
ATOM 1777 C CA . ALA A 1 233 ? 34.919 19.233 7.486 1.00 35.08 233 ALA B CA 1
ATOM 1778 C C . ALA A 1 233 ? 34.763 18.227 6.363 1.00 33.45 233 ALA B C 1
ATOM 1779 O O . ALA A 1 233 ? 33.745 17.545 6.275 1.00 33.99 233 ALA B O 1
ATOM 1781 N N . ARG A 1 234 ? 35.770 18.133 5.505 1.00 32.69 234 ARG B N 1
ATOM 1782 C CA . ARG A 1 234 ? 35.718 17.213 4.373 1.00 34.19 234 ARG B CA 1
ATOM 1783 C C . ARG A 1 234 ? 35.916 15.771 4.840 1.00 33.71 234 ARG B C 1
ATOM 1784 O O . ARG A 1 234 ? 35.338 14.839 4.281 1.00 34.44 234 ARG B O 1
ATOM 1792 N N . ALA A 1 235 ? 36.723 15.602 5.881 1.00 33.16 235 ALA B N 1
ATOM 1793 C CA . ALA A 1 235 ? 37.009 14.284 6.427 1.00 31.09 235 ALA B CA 1
ATOM 1794 C C . ALA A 1 235 ? 35.805 13.755 7.186 1.00 29.87 235 ALA B C 1
ATOM 1795 O O . ALA A 1 235 ? 35.528 12.550 7.163 1.00 30.37 235 ALA B O 1
ATOM 1797 N N . HIS A 1 236 ? 35.101 14.659 7.866 1.00 28.19 236 HIS B N 1
ATOM 1798 C CA . HIS A 1 236 ? 33.920 14.293 8.643 1.00 27.35 236 HIS B CA 1
ATOM 1799 C C . HIS A 1 236 ? 32.804 13.842 7.698 1.00 26.96 236 HIS B C 1
ATOM 1800 O O . HIS A 1 236 ? 32.134 12.837 7.937 1.00 25.92 236 HIS B O 1
ATOM 1807 N N . LEU A 1 237 ? 32.625 14.582 6.610 1.00 26.14 237 LEU B N 1
ATOM 1808 C CA . LEU A 1 237 ? 31.608 14.242 5.634 1.00 25.34 237 LEU B CA 1
ATOM 1809 C C . LEU A 1 237 ? 31.935 12.911 4.970 1.00 24.81 237 LEU B C 1
ATOM 1810 O O . LEU A 1 237 ? 31.035 12.123 4.672 1.00 24.40 237 LEU B O 1
ATOM 1815 N N . LYS A 1 238 ? 33.219 12.653 4.733 1.00 24.47 238 LYS B N 1
ATOM 1816 C CA . LYS A 1 238 ? 33.601 11.395 4.106 1.00 25.57 238 LYS B CA 1
ATOM 1817 C C . LYS A 1 238 ? 33.266 10.239 5.042 1.00 24.41 238 LYS B C 1
ATOM 1818 O O . LYS A 1 238 ? 32.811 9.191 4.598 1.00 24.58 238 LYS B O 1
ATOM 1824 N N . GLU A 1 239 ? 33.477 10.435 6.339 1.00 25.51 239 GLU B N 1
ATOM 1825 C CA . GLU A 1 239 ? 33.152 9.405 7.327 1.00 27.17 239 GLU B CA 1
ATOM 1826 C C . GLU A 1 239 ? 31.642 9.114 7.283 1.00 26.60 239 GLU B C 1
ATOM 1827 O O . GLU A 1 239 ? 31.221 7.951 7.236 1.00 26.55 239 GLU B O 1
ATOM 1833 N N . VAL A 1 240 ? 30.832 10.171 7.295 1.00 24.00 240 VAL B N 1
ATOM 1834 C CA . VAL A 1 240 ? 29.387 10.004 7.251 1.00 24.07 240 VAL B CA 1
ATOM 1835 C C . VAL A 1 240 ? 28.983 9.224 6.000 1.00 23.77 240 VAL B C 1
ATOM 1836 O O . VAL A 1 240 ? 28.151 8.313 6.064 1.00 22.73 240 VAL B O 1
ATOM 1840 N N . GLU A 1 241 ? 29.578 9.583 4.864 1.00 23.71 241 GLU B N 1
ATOM 1841 C CA . GLU A 1 241 ? 29.282 8.908 3.606 1.00 24.37 241 GLU B CA 1
ATOM 1842 C C . GLU A 1 241 ? 29.642 7.428 3.701 1.00 23.72 241 GLU B C 1
ATOM 1843 O O . GLU A 1 241 ? 28.875 6.565 3.271 1.00 22.96 241 GLU B O 1
ATOM 1849 N N . ARG A 1 242 ? 30.805 7.137 4.271 1.00 23.13 242 ARG B N 1
ATOM 1850 C CA . ARG A 1 242 ? 31.246 5.757 4.399 1.00 26.03 242 ARG B CA 1
ATOM 1851 C C . ARG A 1 242 ? 30.234 4.921 5.176 1.00 25.81 242 ARG B C 1
ATOM 1852 O O . ARG A 1 242 ? 29.901 3.807 4.767 1.00 26.36 242 ARG B O 1
ATOM 1860 N N . HIS A 1 243 ? 29.733 5.458 6.287 1.00 24.61 243 HIS B N 1
ATOM 1861 C CA . HIS A 1 243 ? 28.755 4.725 7.079 1.00 23.47 243 HIS B CA 1
ATOM 1862 C C . HIS A 1 243 ? 27.462 4.425 6.327 1.00 22.87 243 HIS B C 1
ATOM 1863 O O . HIS A 1 243 ? 26.952 3.308 6.407 1.00 24.76 243 HIS B O 1
ATOM 1870 N N . LEU A 1 244 ? 26.932 5.402 5.593 1.00 22.92 244 LEU B N 1
ATOM 1871 C CA . LEU A 1 244 ? 25.692 5.181 4.849 1.00 23.15 244 LEU B CA 1
ATOM 1872 C C . LEU A 1 244 ? 25.877 4.118 3.772 1.00 24.72 244 LEU B C 1
ATOM 1873 O O . LEU A 1 244 ? 24.995 3.284 3.548 1.00 24.54 244 LEU B O 1
ATOM 1878 N N . GLU A 1 245 ? 27.020 4.150 3.100 1.00 25.53 245 GLU B N 1
ATOM 1879 C CA . GLU A 1 245 ? 27.307 3.163 2.071 1.00 27.24 245 GLU B CA 1
ATOM 1880 C C . GLU A 1 245 ? 27.259 1.786 2.733 1.00 28.16 245 GLU B C 1
ATOM 1881 O O . GLU A 1 245 ? 26.587 0.872 2.256 1.00 28.69 245 GLU B O 1
ATOM 1887 N N . ARG A 1 246 ? 27.956 1.668 3.857 1.00 28.06 246 ARG B N 1
ATOM 1888 C CA . ARG A 1 246 ? 28.027 0.432 4.614 1.00 28.61 246 ARG B CA 1
ATOM 1889 C C . ARG A 1 246 ? 26.654 -0.014 5.141 1.00 29.42 246 ARG B C 1
ATOM 1890 O O . ARG A 1 246 ? 26.444 -1.190 5.424 1.00 28.92 246 ARG B O 1
ATOM 1898 N N . LEU A 1 247 ? 25.721 0.924 5.268 1.00 29.52 247 LEU B N 1
ATOM 1899 C CA . LEU A 1 247 ? 24.382 0.599 5.751 1.00 28.56 247 LEU B CA 1
ATOM 1900 C C . LEU A 1 247 ? 23.385 0.476 4.608 1.00 28.67 247 LEU B C 1
ATOM 1901 O O . LEU A 1 247 ? 22.180 0.390 4.829 1.00 28.06 247 LEU B O 1
ATOM 1906 N N . SER A 1 248 ? 23.899 0.464 3.385 1.00 29.50 248 SER B N 1
ATOM 1907 C CA . SER A 1 248 ? 23.063 0.355 2.201 1.00 31.15 248 SER B CA 1
ATOM 1908 C C . SER A 1 248 ? 22.005 1.445 2.079 1.00 30.60 248 SER B C 1
ATOM 1909 O O . SER A 1 248 ? 20.951 1.223 1.482 1.00 33.21 248 SER B O 1
ATOM 1912 N N . VAL A 1 249 ? 22.272 2.621 2.636 1.00 28.79 249 VAL B N 1
ATOM 1913 C CA . VAL A 1 249 ? 21.315 3.717 2.516 1.00 28.28 249 VAL B CA 1
ATOM 1914 C C . VAL A 1 249 ? 21.665 4.532 1.276 1.00 28.41 249 VAL B C 1
ATOM 1915 O O . VAL A 1 249 ? 22.700 5.197 1.223 1.00 27.52 249 VAL B O 1
ATOM 1919 N N . PRO A 1 250 ? 20.811 4.473 0.250 1.00 28.35 250 PRO B N 1
ATOM 1920 C CA . PRO A 1 250 ? 21.072 5.231 -0.978 1.00 28.91 250 PRO B CA 1
ATOM 1921 C C . PRO A 1 250 ? 20.959 6.731 -0.731 1.00 29.58 250 PRO B C 1
ATOM 1922 O O . PRO A 1 250 ? 19.947 7.200 -0.222 1.00 31.26 250 PRO B O 1
ATOM 1926 N N . TYR A 1 251 ? 22.000 7.478 -1.081 1.00 30.34 251 TYR B N 1
ATOM 1927 C CA . TYR A 1 251 ? 21.984 8.921 -0.903 1.00 30.94 251 TYR B CA 1
ATOM 1928 C C . TYR A 1 251 ? 22.614 9.621 -2.098 1.00 32.89 251 TYR B C 1
ATOM 1929 O O . TYR A 1 251 ? 23.282 9.000 -2.925 1.00 31.69 251 TYR B O 1
ATOM 1938 N N . GLU A 1 252 ? 22.402 10.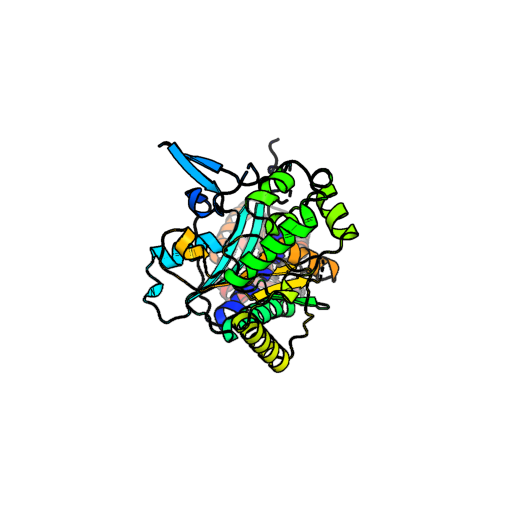929 -2.164 1.00 33.57 252 GLU B N 1
ATOM 1939 C CA . GLU A 1 252 ? 22.924 11.745 -3.245 1.00 35.30 252 GLU B CA 1
ATOM 1940 C C . GLU A 1 252 ? 23.478 13.031 -2.634 1.00 34.37 252 GLU B C 1
ATOM 1941 O O . GLU A 1 252 ? 22.818 13.671 -1.814 1.00 34.33 252 GLU B O 1
ATOM 1947 N N . LEU A 1 253 ? 24.696 13.399 -3.010 1.00 33.43 253 LEU B N 1
ATOM 1948 C CA . LEU A 1 253 ? 25.286 14.629 -2.500 1.00 31.89 253 LEU B CA 1
ATOM 1949 C C . LEU A 1 253 ? 24.492 15.779 -3.123 1.00 30.92 253 LEU B C 1
ATOM 1950 O O . LEU A 1 253 ? 24.269 15.797 -4.334 1.00 29.41 253 LEU B O 1
ATOM 1955 N N . GLU A 1 254 ? 24.043 16.717 -2.290 1.00 31.13 254 GLU B N 1
ATOM 1956 C CA . GLU A 1 254 ? 23.246 17.857 -2.750 1.00 31.30 254 GLU B CA 1
ATOM 1957 C C . GLU A 1 254 ? 23.861 19.207 -2.430 1.00 30.52 254 GLU B C 1
ATOM 1958 O O . GLU A 1 254 ? 23.696 19.715 -1.327 1.00 29.47 254 GLU B O 1
ATOM 1964 N N . PRO A 1 255 ? 24.562 19.817 -3.397 1.00 31.75 255 PRO B N 1
ATOM 1965 C CA . PRO A 1 255 ? 25.178 21.126 -3.152 1.00 31.96 255 PRO B CA 1
ATOM 1966 C C . PRO A 1 255 ? 24.151 22.235 -2.894 1.00 32.17 255 PRO B C 1
ATOM 1967 O O . PRO A 1 255 ? 24.500 23.297 -2.379 1.00 33.32 255 PRO B O 1
ATOM 1971 N N . ALA A 1 256 ? 22.890 21.983 -3.239 1.00 31.41 256 ALA B N 1
ATOM 1972 C CA . ALA A 1 256 ? 21.829 22.969 -3.038 1.00 30.98 256 ALA B CA 1
ATOM 1973 C C . ALA A 1 256 ? 21.302 23.000 -1.603 1.00 32.01 256 ALA B C 1
ATOM 1974 O O . ALA A 1 256 ? 20.546 23.900 -1.232 1.00 32.65 256 ALA B O 1
ATOM 1976 N N . LEU A 1 257 ? 21.687 22.013 -0.801 1.00 32.22 257 LEU B N 1
ATOM 1977 C CA . LEU A 1 257 ? 21.248 21.952 0.590 1.00 32.30 257 LEU B CA 1
ATOM 1978 C C . LEU A 1 257 ? 22.071 22.949 1.391 1.00 34.86 257 LEU B C 1
ATOM 1979 O O . LEU A 1 257 ? 23.292 22.814 1.482 1.00 35.53 257 LEU B O 1
ATOM 1984 N N . VAL A 1 258 ? 21.417 23.943 1.982 1.00 35.71 258 VAL B N 1
ATOM 1985 C CA . VAL A 1 258 ? 22.149 24.943 2.744 1.00 37.18 258 VAL B CA 1
ATOM 1986 C C . VAL A 1 258 ? 21.519 25.258 4.099 1.00 37.08 258 VAL B C 1
ATOM 1987 O O . VAL A 1 258 ? 20.328 25.042 4.311 1.00 37.47 258 VAL B O 1
ATOM 1991 N N . ARG A 1 259 ? 22.346 25.758 5.014 1.00 37.26 259 ARG B N 1
ATOM 1992 C CA . ARG A 1 259 ? 21.921 26.142 6.356 1.00 36.77 259 ARG B CA 1
ATOM 1993 C C . ARG A 1 259 ? 22.560 27.503 6.617 1.00 35.85 259 ARG B C 1
ATOM 1994 O O . ARG A 1 259 ? 23.766 27.597 6.853 1.00 36.16 259 ARG B O 1
ATOM 2002 N N . GLY A 1 260 ? 21.744 28.550 6.566 1.00 35.36 260 GLY B N 1
ATOM 2003 C CA . GLY A 1 260 ? 22.243 29.901 6.750 1.00 35.12 260 GLY B CA 1
ATOM 2004 C C . GLY A 1 260 ? 22.636 30.346 8.143 1.00 35.16 260 GLY B C 1
ATOM 2005 O O . GLY A 1 260 ? 23.569 31.140 8.294 1.00 36.17 260 GLY B O 1
ATOM 2006 N N . LEU A 1 261 ? 21.940 29.848 9.162 1.00 33.85 261 LEU B N 1
ATOM 2007 C CA . LEU A 1 261 ? 22.234 30.239 10.537 1.00 32.10 261 LEU B CA 1
ATOM 2008 C C . LEU A 1 261 ? 23.639 29.853 10.966 1.00 32.17 261 LEU B C 1
ATOM 2009 O O . LEU A 1 261 ? 24.140 28.788 10.610 1.00 32.53 261 LEU B O 1
ATOM 2014 N N . ASP A 1 262 ? 24.262 30.729 11.748 1.00 32.80 262 ASP B N 1
ATOM 2015 C CA . ASP A 1 262 ? 25.629 30.530 12.217 1.00 34.30 262 ASP B CA 1
ATOM 2016 C C . ASP A 1 262 ? 25.912 29.326 13.122 1.00 35.19 262 ASP B C 1
ATOM 2017 O O . ASP A 1 262 ? 27.071 28.941 13.289 1.00 36.86 262 ASP B O 1
ATOM 2022 N N . TYR A 1 263 ? 24.886 28.720 13.706 1.00 33.50 263 TYR B N 1
ATOM 2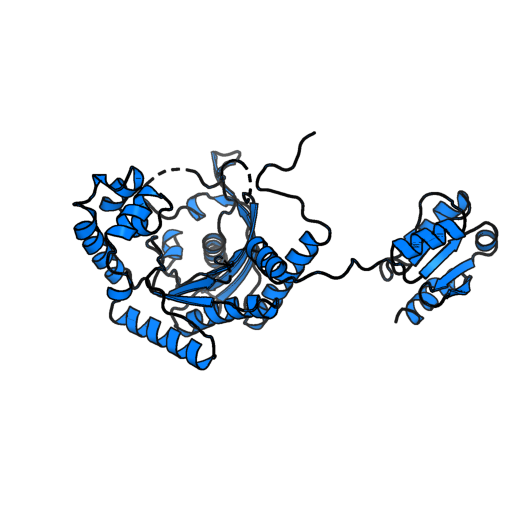023 C CA . TYR A 1 263 ? 25.144 27.584 14.579 1.00 32.22 263 TYR B CA 1
ATOM 2024 C C . TYR A 1 263 ? 25.088 26.223 13.889 1.00 31.39 263 TYR B C 1
ATOM 2025 O O . TYR A 1 263 ? 25.383 25.201 14.508 1.00 32.38 263 TYR B O 1
ATOM 2034 N N . TYR A 1 264 ? 24.725 26.208 12.609 1.00 29.78 264 TYR B N 1
ATOM 2035 C CA . TYR A 1 264 ? 24.678 24.959 11.859 1.00 28.62 264 TYR B CA 1
ATOM 2036 C C . TYR A 1 264 ? 26.079 24.653 11.374 1.00 28.71 264 TYR B C 1
ATOM 2037 O O . TYR A 1 264 ? 26.767 25.524 10.830 1.00 30.37 264 TYR B O 1
ATOM 2046 N N . VAL A 1 265 ? 26.498 23.409 11.565 1.00 26.61 265 VAL B N 1
ATOM 2047 C CA . VAL A 1 265 ? 27.840 22.993 11.190 1.00 24.61 265 VAL B CA 1
ATOM 2048 C C . VAL A 1 265 ? 27.842 21.609 10.533 1.00 25.31 265 VAL B C 1
ATOM 2049 O O . VAL A 1 265 ? 26.967 20.783 10.787 1.00 25.65 265 VAL B O 1
ATOM 2053 N N . ARG A 1 266 ? 28.831 21.375 9.678 1.00 24.05 266 ARG B N 1
ATOM 2054 C CA . ARG A 1 266 ? 28.989 20.109 8.979 1.00 23.63 266 ARG B CA 1
ATOM 2055 C C . ARG A 1 266 ? 27.698 19.519 8.411 1.00 23.29 266 ARG B C 1
ATOM 2056 O O . ARG A 1 266 ? 26.926 20.219 7.754 1.00 25.42 266 ARG B O 1
ATOM 2064 N N . THR A 1 267 ? 27.474 18.236 8.675 1.00 20.98 267 THR B N 1
ATOM 2065 C CA . THR A 1 267 ? 26.315 17.499 8.170 1.00 19.94 267 THR B CA 1
ATOM 2066 C C . THR A 1 267 ? 24.962 18.194 8.066 1.00 18.54 267 THR B C 1
ATOM 2067 O O . THR A 1 267 ? 24.506 18.869 8.983 1.00 19.37 267 THR B O 1
ATOM 2071 N N . ALA A 1 268 ? 24.327 18.006 6.920 1.00 17.70 268 ALA B N 1
ATOM 2072 C CA . ALA A 1 268 ? 22.994 18.531 6.665 1.00 17.80 268 ALA B CA 1
ATOM 2073 C C . ALA A 1 268 ? 22.397 17.466 5.764 1.00 17.98 268 ALA B C 1
ATOM 2074 O O . ALA A 1 268 ? 23.111 16.875 4.949 1.00 19.49 268 ALA B O 1
ATOM 2076 N N . PHE A 1 269 ? 21.104 17.205 5.900 1.00 16.23 269 PHE B N 1
ATOM 2077 C CA . PHE A 1 269 ? 20.496 16.185 5.071 1.00 15.65 269 PHE B CA 1
ATOM 2078 C C . PHE A 1 269 ? 18.997 16.330 5.023 1.00 17.61 269 PHE B C 1
ATOM 2079 O O . PHE A 1 269 ? 18.395 16.975 5.877 1.00 17.54 269 PHE B O 1
ATOM 2087 N N . GLU A 1 270 ? 18.407 15.713 4.011 1.00 17.72 270 GLU B N 1
ATOM 2088 C CA . GLU A 1 270 ? 16.973 15.751 3.809 1.00 19.86 270 GLU B CA 1
ATOM 2089 C C . GLU A 1 270 ? 16.525 14.485 3.101 1.00 20.10 270 GLU B C 1
ATOM 2090 O O . GLU A 1 270 ? 17.316 13.828 2.413 1.00 18.38 270 GLU B O 1
ATOM 2096 N N . VAL A 1 271 ? 15.255 14.140 3.298 1.00 20.02 271 VAL B N 1
ATOM 2097 C CA . VAL A 1 271 ? 14.657 12.980 2.661 1.00 21.49 271 VAL B CA 1
ATOM 2098 C C . VAL A 1 271 ? 13.456 13.507 1.882 1.00 24.20 271 VAL B C 1
ATOM 2099 O O . VAL A 1 271 ? 12.541 14.094 2.462 1.00 25.21 271 VAL B O 1
ATOM 2103 N N . HIS A 1 272 ? 13.470 13.307 0.568 1.00 26.57 272 HIS B N 1
ATOM 2104 C CA . HIS A 1 272 ? 12.396 13.784 -0.298 1.00 29.55 272 HIS B CA 1
ATOM 2105 C C . HIS A 1 272 ? 11.501 12.654 -0.779 1.00 31.45 272 HIS B C 1
ATOM 2106 O O . HIS A 1 272 ? 11.918 11.497 -0.843 1.00 31.25 272 HIS B O 1
ATOM 2113 N N . HIS A 1 273 ? 10.268 13.001 -1.127 1.00 33.01 273 HIS B N 1
ATOM 2114 C CA . HIS A 1 273 ? 9.314 12.020 -1.628 1.00 35.08 273 HIS B CA 1
ATOM 2115 C C . HIS A 1 273 ? 8.450 12.606 -2.741 1.00 36.25 273 HIS B C 1
ATOM 2116 O O . HIS A 1 273 ? 7.912 13.708 -2.613 1.00 38.66 273 HIS B O 1
ATOM 2123 N N . SER A 1 280 ? 7.994 18.799 -0.844 1.00 39.47 280 SER B N 1
ATOM 2124 C CA . SER A 1 280 ? 8.352 17.432 -1.210 1.00 39.81 280 SER B CA 1
ATOM 2125 C C . SER A 1 280 ? 9.202 16.792 -0.120 1.00 37.15 280 SER B C 1
ATOM 2126 O O . SER A 1 280 ? 9.201 15.570 0.033 1.00 37.59 280 SER B O 1
ATOM 2129 N N . ALA A 1 281 ? 9.928 17.625 0.626 1.00 33.61 281 ALA B N 1
ATOM 2130 C CA . ALA A 1 281 ? 10.779 17.146 1.711 1.00 31.58 281 ALA B CA 1
ATOM 2131 C C . ALA A 1 281 ? 9.911 16.711 2.880 1.00 29.19 281 ALA B C 1
ATOM 2132 O O . ALA A 1 281 ? 9.092 17.485 3.375 1.00 29.67 281 ALA B O 1
ATOM 2134 N N . LEU A 1 282 ? 10.088 15.470 3.317 1.00 26.48 282 LEU B N 1
ATOM 2135 C CA . LEU A 1 282 ? 9.309 14.937 4.432 1.00 24.42 282 LEU B CA 1
ATOM 2136 C C . LEU A 1 282 ? 9.948 15.307 5.760 1.00 23.52 282 LEU B C 1
ATOM 2137 O O . LEU A 1 282 ? 9.262 15.469 6.770 1.00 23.42 282 LEU B O 1
ATOM 2142 N N . GLY A 1 283 ? 11.269 15.445 5.743 1.00 22.19 283 GLY B N 1
ATOM 2143 C CA . GLY A 1 283 ? 11.998 15.788 6.946 1.00 21.92 283 GLY B CA 1
ATOM 2144 C C . GLY A 1 283 ? 13.477 15.924 6.644 1.00 21.41 283 GLY B C 1
ATOM 2145 O O . GLY A 1 283 ? 13.919 15.639 5.531 1.00 21.61 283 GLY B O 1
ATOM 2146 N N . GLY A 1 284 ? 14.248 16.359 7.632 1.00 18.99 284 GLY B N 1
ATOM 2147 C CA . GLY A 1 284 ? 15.670 16.528 7.422 1.00 18.15 284 GLY B CA 1
ATOM 2148 C C . GLY A 1 284 ? 16.318 17.086 8.665 1.00 17.95 284 GLY B C 1
ATOM 2149 O O . GLY A 1 284 ? 15.664 17.249 9.692 1.00 19.88 284 GLY B O 1
ATOM 2150 N N . GLY A 1 285 ? 17.607 17.382 8.584 1.00 18.46 285 GLY B N 1
ATOM 2151 C CA . GLY A 1 285 ? 18.291 17.912 9.746 1.00 17.83 285 GLY B CA 1
ATOM 2152 C C . GLY A 1 285 ? 19.783 18.052 9.561 1.00 16.01 285 GLY B C 1
ATOM 2153 O O . GLY A 1 285 ? 20.265 18.370 8.482 1.00 15.98 285 GLY B O 1
ATOM 2154 N N . GLY A 1 286 ? 20.523 17.813 10.630 1.00 16.60 286 GLY B N 1
ATOM 2155 C CA . GLY A 1 286 ? 21.961 17.935 10.547 1.00 16.67 286 GLY B CA 1
ATOM 2156 C C . GLY A 1 286 ? 22.574 18.322 11.871 1.00 16.31 286 GLY B C 1
ATOM 2157 O O . GLY A 1 286 ? 21.898 18.364 12.896 1.00 15.57 286 GLY B O 1
ATOM 2158 N N . ARG A 1 287 ? 23.869 18.612 11.832 1.00 18.91 287 ARG B N 1
ATOM 2159 C CA . ARG A 1 287 ? 24.635 18.972 13.014 1.00 19.87 287 ARG B CA 1
ATOM 2160 C C . ARG A 1 287 ? 24.492 20.464 13.322 1.00 19.66 287 ARG B C 1
ATOM 2161 O O . ARG A 1 287 ? 24.395 21.289 12.409 1.00 19.93 287 ARG B O 1
ATOM 2169 N N . TYR A 1 288 ? 24.469 20.803 14.607 1.00 21.33 288 TYR B N 1
ATOM 2170 C CA . TYR A 1 288 ? 24.303 22.192 15.045 1.00 25.51 288 TYR B CA 1
ATOM 2171 C C . TYR A 1 288 ? 25.058 22.484 16.335 1.00 28.41 288 TYR B C 1
ATOM 2172 O O . TYR A 1 288 ? 24.458 22.866 17.343 1.00 29.31 288 TYR B O 1
ATOM 2181 N N . ASP A 1 289 ? 26.374 22.349 16.285 1.00 28.16 289 ASP B N 1
ATOM 2182 C CA . ASP A 1 289 ? 27.224 22.545 17.452 1.00 31.39 289 ASP B CA 1
ATOM 2183 C C . ASP A 1 289 ? 27.221 23.863 18.244 1.00 29.75 289 ASP B C 1
ATOM 2184 O O . ASP A 1 289 ? 27.571 23.854 19.422 1.00 33.47 289 ASP B O 1
ATOM 2189 N N . GLY A 1 290 ? 26.821 24.981 17.649 1.00 26.68 290 GLY B N 1
ATOM 2190 C CA . GLY A 1 290 ? 26.839 26.228 18.406 1.00 23.19 290 GLY B CA 1
ATOM 2191 C C . GLY A 1 290 ? 25.544 26.734 19.040 1.00 23.38 290 GLY B C 1
ATOM 2192 O O . GLY A 1 290 ? 25.508 27.836 19.591 1.00 20.38 290 GLY B O 1
ATOM 2193 N N . LEU A 1 291 ? 24.483 25.935 18.988 1.00 21.93 291 LEU B N 1
ATOM 2194 C CA . LEU A 1 291 ? 23.199 26.345 19.538 1.00 22.45 291 LEU B CA 1
ATOM 2195 C C . LEU A 1 291 ? 23.175 26.433 21.064 1.00 24.06 291 LEU B C 1
ATOM 2196 O O . LEU A 1 291 ? 22.543 27.330 21.630 1.00 24.81 291 LEU B O 1
ATOM 2201 N N . SER A 1 292 ? 23.856 25.509 21.731 1.00 24.13 292 SER B N 1
ATOM 2202 C CA . SER A 1 292 ? 23.891 25.503 23.189 1.00 24.69 292 SER B CA 1
ATOM 2203 C C . SER A 1 292 ? 24.472 26.798 23.758 1.00 24.90 292 SER B C 1
ATOM 2204 O O . SER A 1 292 ? 23.888 27.414 24.647 1.00 24.61 292 SER B O 1
ATOM 2207 N N . GLU A 1 293 ? 25.631 27.202 23.252 1.00 25.14 293 GLU B N 1
ATOM 2208 C CA . GLU A 1 293 ? 26.275 28.428 23.719 1.00 26.83 293 GLU B CA 1
ATOM 2209 C C . GLU A 1 293 ? 25.373 29.625 23.456 1.00 25.97 293 GLU B C 1
ATOM 2210 O O . GLU A 1 293 ? 25.340 30.585 24.227 1.00 25.92 293 GLU B O 1
ATOM 2216 N N . LEU A 1 294 ? 24.621 29.542 22.367 1.00 26.57 294 LEU B N 1
ATOM 2217 C CA . LEU A 1 294 ? 23.698 30.594 21.972 1.00 27.50 294 LEU B CA 1
ATOM 2218 C C . LEU A 1 294 ? 22.633 30.780 23.057 1.00 28.24 294 LEU B C 1
ATOM 2219 O O . LEU A 1 294 ? 22.122 31.880 23.259 1.00 30.22 294 LEU B O 1
ATOM 2224 N N . LEU A 1 295 ? 22.320 29.702 23.766 1.00 27.11 295 LEU B N 1
ATOM 2225 C CA . LEU A 1 295 ? 21.315 29.737 24.820 1.00 26.98 295 LEU B CA 1
ATOM 2226 C C . LEU A 1 295 ? 21.923 30.008 26.194 1.00 27.23 295 LEU B C 1
ATOM 2227 O O . LEU A 1 295 ? 21.209 30.130 27.188 1.00 28.22 295 LEU B O 1
ATOM 2232 N N . GLY A 1 296 ? 23.245 30.089 26.250 1.00 26.78 296 GLY B N 1
ATOM 2233 C CA . GLY A 1 296 ? 23.901 30.363 27.512 1.00 25.44 296 GLY B CA 1
ATOM 2234 C C . GLY A 1 296 ? 24.576 29.172 28.151 1.00 24.52 296 GLY B C 1
ATOM 2235 O O . GLY A 1 296 ? 25.109 29.285 29.242 1.00 25.44 296 GLY B O 1
ATOM 2236 N N . GLY A 1 297 ? 24.569 28.029 27.480 1.00 24.93 297 GLY B N 1
ATOM 2237 C CA . GLY A 1 297 ? 25.198 26.856 28.055 1.00 22.59 297 GLY B CA 1
ATOM 2238 C C . GLY A 1 297 ? 26.586 26.612 27.498 1.00 23.98 297 GLY B C 1
ATOM 2239 O O . GLY A 1 297 ? 27.057 27.349 26.634 1.00 23.76 297 GLY B O 1
ATOM 2240 N N . PRO A 1 298 ? 27.281 25.582 27.988 1.00 23.13 298 PRO B N 1
ATOM 2241 C CA . PRO A 1 298 ? 28.623 25.294 27.482 1.00 23.47 298 PRO B CA 1
ATOM 2242 C C . PRO A 1 298 ? 28.506 24.750 26.066 1.00 25.14 298 PRO B C 1
ATOM 2243 O O . PRO A 1 298 ? 27.411 24.687 25.504 1.00 25.19 298 PRO B O 1
ATOM 2247 N N . ARG A 1 299 ? 29.632 24.356 25.491 1.00 24.93 299 ARG B N 1
ATOM 2248 C CA . ARG A 1 299 ? 29.628 23.800 24.153 1.00 25.55 299 ARG B CA 1
ATOM 2249 C C . ARG A 1 299 ? 28.988 22.418 24.201 1.00 24.12 299 ARG B C 1
ATOM 2250 O O . ARG A 1 299 ? 29.373 21.583 25.012 1.00 26.37 299 ARG B O 1
ATOM 2258 N N . VAL A 1 300 ? 28.003 22.183 23.343 1.00 23.31 300 VAL B N 1
ATOM 2259 C CA . VAL A 1 300 ? 27.338 20.885 23.280 1.00 21.12 300 VAL B CA 1
ATOM 2260 C C . VAL A 1 300 ? 27.092 20.502 21.829 1.00 20.54 300 VAL B C 1
ATOM 2261 O O . VAL A 1 300 ? 26.192 21.032 21.186 1.00 19.84 300 VAL B O 1
ATOM 2265 N N . PRO A 1 301 ? 27.906 19.584 21.290 1.00 20.81 301 PRO B N 1
ATOM 2266 C CA . PRO A 1 301 ? 27.764 19.134 19.899 1.00 20.75 301 PRO B CA 1
ATOM 2267 C C . PRO A 1 301 ? 26.401 18.483 19.733 1.00 19.97 301 PRO B C 1
ATOM 2268 O O . PRO A 1 301 ? 25.917 17.812 20.643 1.00 20.04 301 PRO B O 1
ATOM 2272 N N . GLY A 1 302 ? 25.783 18.666 18.574 1.00 18.70 302 GLY B N 1
ATOM 2273 C 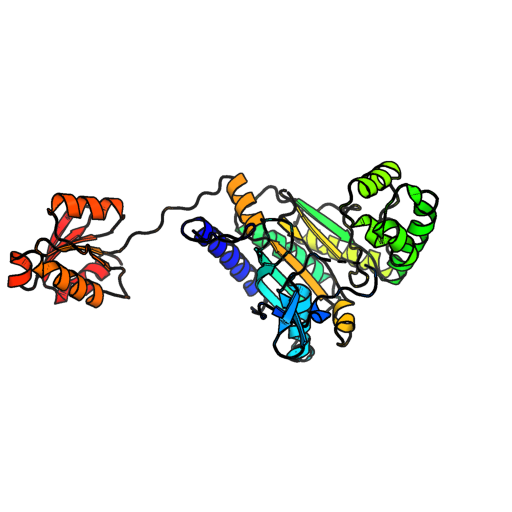CA . GLY A 1 302 ? 24.475 18.076 18.377 1.00 17.94 302 GLY B CA 1
ATOM 2274 C C . GLY A 1 302 ? 24.179 17.742 16.940 1.00 17.43 302 GLY B C 1
ATOM 2275 O O . GLY A 1 302 ? 24.735 18.333 16.024 1.00 19.65 302 GLY B O 1
ATOM 2276 N N . VAL A 1 303 ? 23.305 16.767 16.741 1.00 15.83 303 VAL B N 1
ATOM 2277 C CA . VAL A 1 303 ? 22.914 16.362 15.405 1.00 14.40 303 VAL B CA 1
ATOM 2278 C C . VAL A 1 303 ? 21.568 15.685 15.578 1.00 14.62 303 VAL B C 1
ATOM 2279 O O . VAL A 1 303 ? 21.330 15.010 16.579 1.00 17.48 303 VAL B O 1
ATOM 2283 N N . GLY A 1 304 ? 20.676 15.886 14.618 1.00 13.89 304 GLY B N 1
ATOM 2284 C CA . GLY A 1 304 ? 19.359 15.292 14.715 1.00 12.07 304 GLY B CA 1
ATOM 2285 C C . GLY A 1 304 ? 18.508 15.635 13.515 1.00 12.68 304 GLY B C 1
ATOM 2286 O O . GLY A 1 304 ? 19.032 16.076 12.489 1.00 14.92 304 GLY B O 1
ATOM 2287 N N . PHE A 1 305 ? 17.199 15.433 13.641 1.00 10.50 305 PHE B N 1
ATOM 2288 C CA . PHE A 1 305 ? 16.281 15.721 12.551 1.00 10.46 305 PHE B CA 1
ATOM 2289 C C . PHE A 1 305 ? 14.863 15.943 13.045 1.00 10.46 305 PHE B C 1
ATOM 2290 O O . PHE A 1 305 ? 14.552 15.730 14.213 1.00 12.59 305 PHE B O 1
ATOM 2298 N N . ALA A 1 306 ? 14.003 16.355 12.128 1.00 10.44 306 ALA B N 1
ATOM 2299 C CA . ALA A 1 306 ? 12.593 16.564 12.414 1.00 11.96 306 ALA B CA 1
ATOM 2300 C C . ALA A 1 306 ? 11.848 16.277 11.126 1.00 12.03 306 ALA B C 1
ATOM 2301 O O . ALA A 1 306 ? 12.401 16.446 10.044 1.00 15.50 306 ALA B O 1
ATOM 2303 N N . PHE A 1 307 ? 10.619 15.793 11.240 1.00 13.37 307 PHE B N 1
ATOM 2304 C CA . PHE A 1 307 ? 9.771 15.578 10.069 1.00 13.20 307 PHE B CA 1
ATOM 2305 C C . PHE A 1 307 ? 8.333 15.936 10.452 1.00 12.02 307 PHE B C 1
ATOM 2306 O O . PHE A 1 307 ? 7.923 15.783 11.602 1.00 11.97 307 PHE B O 1
ATOM 2314 N N . GLY A 1 308 ? 7.595 16.479 9.497 1.00 14.15 308 GLY B N 1
ATOM 2315 C CA . GLY A 1 308 ? 6.224 16.879 9.760 1.00 11.35 308 GLY B CA 1
ATOM 2316 C C . GLY A 1 308 ? 5.261 15.721 9.633 1.00 10.30 308 GLY B C 1
ATOM 2317 O O . GLY A 1 308 ? 5.218 15.037 8.609 1.00 11.22 308 GLY B O 1
ATOM 2318 N N . VAL A 1 309 ? 4.495 15.492 10.684 1.00 9.84 309 VAL B N 1
ATOM 2319 C CA . VAL A 1 309 ? 3.515 14.418 10.687 1.00 10.32 309 VAL B CA 1
ATOM 2320 C C . VAL A 1 309 ? 2.525 14.587 9.532 1.00 11.53 309 VAL B C 1
ATOM 2321 O O . VAL A 1 309 ? 2.225 13.618 8.827 1.00 12.69 309 VAL B O 1
ATOM 2325 N N . GLU A 1 310 ? 2.035 15.810 9.322 1.00 11.82 310 GLU B N 1
ATOM 2326 C CA . GLU A 1 310 ? 1.092 16.061 8.236 1.00 13.45 310 GLU B CA 1
ATOM 2327 C C . GLU A 1 310 ? 1.736 15.828 6.870 1.00 15.02 310 GLU B C 1
ATOM 2328 O O . GLU A 1 310 ? 1.085 15.333 5.958 1.00 16.75 310 GLU B O 1
ATOM 2334 N N . ARG A 1 311 ? 3.011 16.181 6.729 1.00 15.52 311 ARG B N 1
ATOM 2335 C CA . ARG A 1 311 ? 3.712 15.973 5.463 1.00 17.28 311 ARG B CA 1
ATOM 2336 C C . ARG A 1 311 ? 3.742 14.477 5.172 1.00 16.58 311 ARG B C 1
ATOM 2337 O O . ARG A 1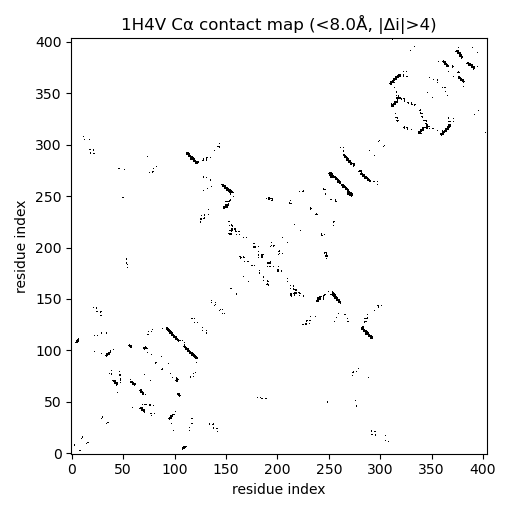 311 ? 3.512 14.043 4.044 1.00 16.58 311 ARG B O 1
ATOM 2345 N N . VAL A 1 312 ? 4.050 13.696 6.203 1.00 16.15 312 VAL B N 1
ATOM 2346 C CA . VAL A 1 312 ? 4.126 12.249 6.069 1.00 16.65 312 VAL B CA 1
ATOM 2347 C C . VAL A 1 312 ? 2.768 11.628 5.777 1.00 16.24 312 VAL B C 1
ATOM 2348 O O . VAL A 1 312 ? 2.671 10.773 4.907 1.00 16.45 312 VAL B O 1
ATOM 2352 N N . ALA A 1 313 ? 1.722 12.059 6.485 1.00 17.19 313 ALA B N 1
ATOM 2353 C CA . ALA A 1 313 ? 0.383 11.522 6.237 1.00 16.54 313 ALA B CA 1
ATOM 2354 C C . ALA A 1 313 ? -0.019 11.796 4.784 1.00 17.59 313 ALA B C 1
ATOM 2355 O O . ALA A 1 313 ? -0.695 10.980 4.156 1.00 18.56 313 ALA B O 1
ATOM 2357 N N . LEU A 1 314 ? 0.389 12.944 4.247 1.00 17.28 314 LEU B N 1
ATOM 2358 C CA . LEU A 1 314 ? 0.060 13.254 2.860 1.00 18.96 314 LEU B CA 1
ATOM 2359 C C . LEU A 1 314 ? 0.834 12.322 1.932 1.00 19.46 314 LEU B C 1
ATOM 2360 O O . LEU A 1 314 ? 0.286 11.808 0.953 1.00 20.69 314 LEU B O 1
ATOM 2365 N N . ALA A 1 315 ? 2.107 12.099 2.238 1.00 17.06 315 ALA B N 1
ATOM 2366 C CA . ALA A 1 315 ? 2.914 11.210 1.414 1.00 16.77 315 ALA B CA 1
ATOM 2367 C C . ALA A 1 315 ? 2.302 9.813 1.401 1.00 17.63 315 ALA B C 1
ATOM 2368 O O . ALA A 1 315 ? 2.220 9.179 0.351 1.00 18.24 315 ALA B O 1
ATOM 2370 N N . LEU A 1 316 ? 1.862 9.332 2.562 1.00 19.02 316 LEU B N 1
ATOM 2371 C CA . LEU A 1 316 ? 1.244 8.007 2.643 1.00 21.68 316 LEU B CA 1
ATOM 2372 C C . LEU A 1 316 ? -0.024 7.979 1.802 1.00 24.08 316 LEU B C 1
ATOM 2373 O O . LEU A 1 316 ? -0.258 7.036 1.048 1.00 25.64 316 LEU B O 1
ATOM 2378 N N . GLU A 1 317 ? -0.835 9.021 1.944 1.00 24.85 317 GLU B N 1
ATOM 2379 C CA . GLU A 1 317 ? -2.076 9.157 1.196 1.00 27.26 317 GLU B CA 1
ATOM 2380 C C . GLU A 1 317 ? -1.781 9.124 -0.306 1.00 27.40 317 GLU B C 1
ATOM 2381 O O . GLU A 1 317 ? -2.474 8.450 -1.070 1.00 28.17 317 GLU B O 1
ATOM 2387 N N . ALA A 1 318 ? -0.752 9.861 -0.719 1.00 26.87 318 ALA B N 1
ATOM 2388 C CA . ALA A 1 318 ? -0.352 9.915 -2.121 1.00 29.08 318 ALA B CA 1
ATOM 2389 C C . ALA A 1 318 ? 0.018 8.528 -2.650 1.00 30.21 318 ALA B C 1
ATOM 2390 O O . ALA A 1 318 ? -0.246 8.213 -3.804 1.00 31.74 318 ALA B O 1
ATOM 2392 N N . GLU A 1 319 ? 0.627 7.702 -1.804 1.00 31.17 319 GLU B N 1
ATOM 2393 C CA . GLU A 1 319 ? 1.007 6.347 -2.199 1.00 32.38 319 GLU B CA 1
ATOM 2394 C C . GLU A 1 319 ? -0.190 5.406 -2.117 1.00 33.15 319 GLU B C 1
ATOM 2395 O O . GLU A 1 319 ? -0.068 4.208 -2.362 1.00 33.08 319 GLU B O 1
ATOM 2401 N N . GLY A 1 320 ? -1.344 5.952 -1.753 1.00 35.32 320 GLY B N 1
ATOM 2402 C CA . GLY A 1 320 ? -2.543 5.141 -1.655 1.00 36.99 320 GLY B CA 1
ATOM 2403 C C . GLY A 1 320 ? -2.806 4.469 -0.320 1.00 38.41 320 GLY B C 1
ATOM 2404 O O . GLY A 1 320 ? -3.831 3.811 -0.162 1.00 40.01 320 GLY B O 1
ATOM 2405 N N . PHE A 1 321 ? -1.901 4.619 0.643 1.00 39.56 321 PHE B N 1
ATOM 2406 C CA . PHE A 1 321 ? -2.098 4.002 1.951 1.00 41.26 321 PHE B CA 1
ATOM 2407 C C . PHE A 1 321 ? -3.437 4.374 2.588 1.00 41.92 321 PHE B C 1
ATOM 2408 O O . PHE A 1 321 ? -3.683 5.531 2.932 1.00 41.52 321 PHE B O 1
ATOM 2416 N N . GLY A 1 322 ? -4.302 3.377 2.730 1.00 42.26 322 GLY B N 1
ATOM 2417 C CA . GLY A 1 322 ? -5.597 3.594 3.342 1.00 41.65 322 GLY B CA 1
ATOM 2418 C C . GLY A 1 322 ? -5.551 2.982 4.724 1.00 42.42 322 GLY B C 1
ATOM 2419 O O . GLY A 1 322 ? -4.662 2.183 5.029 1.00 44.61 322 GLY B O 1
ATOM 2420 N N . LEU A 1 323 ? -6.502 3.346 5.570 1.00 41.38 323 LEU B N 1
ATOM 2421 C CA . LEU A 1 323 ? -6.537 2.824 6.928 1.00 40.09 323 LEU B CA 1
ATOM 2422 C C . LEU A 1 323 ? -7.788 1.967 7.079 1.00 40.26 323 LEU B C 1
ATOM 2423 O O . LEU A 1 323 ? -8.854 2.327 6.581 1.00 41.03 323 LEU B O 1
ATOM 2428 N N . PRO A 1 324 ? -7.678 0.813 7.751 1.00 39.54 324 PRO B N 1
ATOM 2429 C CA . PRO A 1 324 ? -8.862 -0.033 7.922 1.00 40.53 324 PRO B CA 1
ATOM 2430 C C . PRO A 1 324 ? -9.970 0.715 8.669 1.00 42.09 324 PRO B C 1
ATOM 2431 O O . PRO A 1 324 ? -9.767 1.832 9.147 1.00 42.11 324 PRO B O 1
ATOM 2435 N N . GLU A 1 325 ? -11.140 0.101 8.772 1.00 43.70 325 GLU B N 1
ATOM 2436 C CA . GLU A 1 325 ? -12.254 0.737 9.461 1.00 45.88 325 GLU B CA 1
ATOM 2437 C C . GLU A 1 325 ? -12.108 0.634 10.974 1.00 45.85 325 GLU B C 1
ATOM 2438 O O . GLU A 1 325 ? -11.493 -0.301 11.491 1.00 45.15 325 GLU B O 1
ATOM 2444 N N . GLU A 1 326 ? -12.672 1.615 11.672 1.00 46.44 326 GLU B N 1
ATOM 2445 C CA . GLU A 1 326 ? -12.640 1.665 13.132 1.00 46.53 326 GLU B CA 1
ATOM 2446 C C . GLU A 1 326 ? -13.286 0.386 13.648 1.00 45.02 326 GLU B C 1
ATOM 2447 O O . GLU A 1 326 ? -14.344 -0.017 13.163 1.00 45.83 326 GLU B O 1
ATOM 2453 N N . LYS A 1 327 ? -12.656 -0.264 14.619 1.00 43.40 327 LYS B N 1
ATOM 2454 C CA . LYS A 1 327 ? -13.223 -1.491 15.161 1.00 41.34 327 LYS B CA 1
ATOM 2455 C C . LYS A 1 327 ? -14.527 -1.164 15.888 1.00 37.94 327 LYS B C 1
ATOM 2456 O O . LYS A 1 327 ? -14.693 -0.068 16.425 1.00 37.05 327 LYS B O 1
ATOM 2462 N N . GLY A 1 328 ? -15.454 -2.117 15.889 1.00 35.66 328 GLY B N 1
ATOM 2463 C CA . GLY A 1 328 ? -16.729 -1.912 16.555 1.00 31.90 328 GLY B CA 1
ATOM 2464 C C . GLY A 1 328 ? -16.738 -2.462 17.969 1.00 29.17 328 GLY B C 1
ATOM 2465 O O . GLY A 1 328 ? -15.805 -3.143 18.379 1.00 29.24 328 GLY B O 1
ATOM 2466 N N . PRO A 1 329 ? -17.782 -2.178 18.751 1.00 27.90 329 PRO B N 1
ATOM 2467 C CA . PRO A 1 329 ? -17.824 -2.690 20.118 1.00 28.32 329 PRO B CA 1
ATOM 2468 C C . PRO A 1 329 ? -17.978 -4.205 20.125 1.00 28.02 329 PRO B C 1
ATOM 2469 O O . PRO A 1 329 ? -18.412 -4.795 19.134 1.00 27.56 329 PRO B O 1
ATOM 2473 N N . ASP A 1 330 ? -17.616 -4.828 21.240 1.00 26.73 330 ASP B N 1
ATOM 2474 C CA . ASP A 1 330 ? -17.756 -6.272 21.366 1.00 26.41 330 ASP B CA 1
ATOM 2475 C C . ASP A 1 330 ? -19.232 -6.616 21.538 1.00 25.12 330 ASP B C 1
ATOM 2476 O O . ASP A 1 330 ? -19.674 -7.684 21.132 1.00 25.44 330 ASP B O 1
ATOM 2481 N N . LEU A 1 331 ? -19.991 -5.697 22.129 1.00 22.99 331 LEU B N 1
ATOM 2482 C CA . LEU A 1 331 ? -21.413 -5.913 22.362 1.00 21.31 331 LEU B CA 1
ATOM 2483 C C . LEU A 1 331 ? -22.241 -4.633 22.229 1.00 20.42 331 LEU B C 1
ATOM 2484 O O . LEU A 1 331 ? -21.911 -3.605 22.828 1.00 20.79 331 LEU B O 1
ATOM 2489 N N . TYR A 1 332 ? -23.309 -4.699 21.436 1.00 18.44 332 TYR B N 1
ATOM 2490 C CA . TYR A 1 332 ? -24.216 -3.571 21.267 1.00 17.16 332 TYR B CA 1
ATOM 2491 C C . TYR A 1 332 ? -25.589 -4.034 21.757 1.00 18.04 332 TYR B C 1
ATOM 2492 O O . TYR A 1 332 ? -26.262 -4.833 21.102 1.00 17.73 332 TYR B O 1
ATOM 2501 N N . LEU A 1 333 ? -25.987 -3.529 22.920 1.00 18.45 333 LEU B N 1
ATOM 2502 C CA . LEU A 1 333 ? -27.253 -3.877 23.564 1.00 17.87 333 LEU B CA 1
ATOM 2503 C C . LEU A 1 333 ? -28.461 -3.104 23.066 1.00 18.41 333 LEU B C 1
ATOM 2504 O O . LEU A 1 333 ? -28.452 -1.876 23.013 1.00 16.21 333 LEU B O 1
ATOM 2509 N N . ILE A 1 334 ? -29.516 -3.837 22.723 1.00 19.90 334 ILE B N 1
ATOM 2510 C CA . ILE A 1 334 ? -30.741 -3.226 22.219 1.00 20.46 334 ILE B CA 1
ATOM 2511 C C . ILE A 1 334 ? -31.878 -3.415 23.224 1.00 21.30 334 ILE B C 1
ATOM 2512 O O . ILE A 1 334 ? -32.382 -4.529 23.407 1.00 22.19 334 ILE B O 1
ATOM 2517 N N . PRO A 1 335 ? -32.291 -2.333 23.904 1.00 21.31 335 PRO B N 1
ATOM 2518 C CA . PRO A 1 335 ? -33.387 -2.446 24.877 1.00 21.86 335 PRO B CA 1
ATOM 2519 C C . PRO A 1 335 ? -34.687 -2.480 24.075 1.00 22.03 335 PRO B C 1
ATOM 2520 O O . PRO A 1 335 ? -34.843 -1.724 23.122 1.00 20.22 335 PRO B O 1
ATOM 2524 N N . LEU A 1 336 ? -35.604 -3.375 24.424 1.00 23.91 336 LEU B N 1
ATOM 2525 C CA . LEU A 1 336 ? -36.860 -3.462 23.686 1.00 27.19 336 LEU B CA 1
ATOM 2526 C C . LEU A 1 336 ? -37.963 -2.632 24.324 1.00 28.44 336 LEU B C 1
ATOM 2527 O O . LEU A 1 336 ? -38.886 -2.190 23.643 1.00 29.20 336 LEU B O 1
ATOM 2532 N N . THR A 1 337 ? -37.872 -2.424 25.630 1.00 29.21 337 THR B N 1
ATOM 2533 C CA . THR A 1 337 ? -38.862 -1.608 26.318 1.00 30.90 337 THR B CA 1
ATOM 2534 C C . THR A 1 337 ? -38.122 -0.429 26.928 1.00 32.12 337 THR B C 1
ATOM 2535 O O . THR A 1 337 ? -36.889 -0.413 26.965 1.00 31.73 337 THR B O 1
ATOM 2539 N N . GLU A 1 338 ? -38.880 0.548 27.415 1.00 33.25 338 GLU B N 1
ATOM 2540 C CA . GLU A 1 338 ? -38.308 1.734 28.019 1.00 33.62 338 GLU B CA 1
ATOM 2541 C C . GLU A 1 338 ? -37.598 1.400 29.324 1.00 33.15 338 GLU B C 1
ATOM 2542 O O . GLU A 1 338 ? -36.585 2.008 29.654 1.00 33.31 338 GLU B O 1
ATOM 2548 N N . GLU A 1 339 ? -38.130 0.441 30.073 1.00 32.87 339 GLU B N 1
ATOM 2549 C CA . GLU A 1 339 ? -37.513 0.050 31.341 1.00 32.36 339 GLU B CA 1
ATOM 2550 C C . GLU A 1 339 ? -36.197 -0.684 31.096 1.00 30.42 339 GLU B C 1
ATOM 2551 O O . GLU A 1 339 ? -35.305 -0.673 31.946 1.00 30.40 339 GLU B O 1
ATOM 2557 N N . ALA A 1 340 ? -36.080 -1.310 29.929 1.00 27.24 340 ALA B N 1
ATOM 2558 C CA . ALA A 1 340 ? -34.886 -2.062 29.580 1.00 24.63 340 ALA B CA 1
ATOM 2559 C C . ALA A 1 340 ? -33.693 -1.166 29.219 1.00 22.53 340 ALA B C 1
ATOM 2560 O O . ALA A 1 340 ? -32.549 -1.618 29.219 1.00 20.69 340 ALA B O 1
ATOM 2562 N N . VAL A 1 341 ? -33.963 0.099 28.913 1.00 20.88 341 VAL B N 1
ATOM 2563 C CA . VAL A 1 341 ? -32.912 1.056 28.566 1.00 21.60 341 VAL B CA 1
ATOM 2564 C C . VAL A 1 341 ? -31.918 1.154 29.728 1.00 21.47 341 VAL B C 1
ATOM 2565 O O . VAL A 1 341 ? -30.710 1.055 29.541 1.00 22.15 341 VAL B O 1
ATOM 2569 N N . ALA A 1 342 ? -32.442 1.329 30.934 1.00 20.43 342 ALA B N 1
ATOM 2570 C CA . ALA A 1 342 ? -31.604 1.417 32.123 1.00 21.14 342 ALA B CA 1
ATOM 2571 C C . ALA A 1 342 ? -30.874 0.099 32.365 1.00 22.01 342 ALA B C 1
ATOM 2572 O O . ALA A 1 342 ? -29.695 0.086 32.718 1.00 23.22 342 ALA B O 1
ATOM 2574 N N . GLU A 1 343 ? -31.582 -1.009 32.181 1.00 20.20 343 GLU B N 1
ATOM 2575 C CA . GLU A 1 343 ? -30.990 -2.321 32.384 1.00 18.66 343 GLU B CA 1
ATOM 2576 C C . GLU A 1 343 ? -29.867 -2.568 31.373 1.00 16.12 343 GLU B C 1
ATOM 2577 O O . GLU A 1 343 ? -28.895 -3.253 31.676 1.00 15.54 343 GLU B O 1
ATOM 2583 N N . ALA A 1 344 ? -29.999 -2.012 30.172 1.00 14.27 344 ALA B N 1
ATOM 2584 C CA . ALA A 1 344 ? -28.966 -2.187 29.154 1.00 15.60 344 ALA B CA 1
ATOM 2585 C C . ALA A 1 344 ? -27.699 -1.465 29.610 1.00 16.65 344 ALA B C 1
ATOM 2586 O O . ALA A 1 344 ? -26.572 -1.935 29.393 1.00 17.81 344 ALA B O 1
ATOM 2588 N N . PHE A 1 345 ? -27.901 -0.318 30.248 1.00 17.04 345 PHE B N 1
ATOM 2589 C CA . PHE A 1 345 ? -26.813 0.491 30.761 1.00 16.89 345 PHE B CA 1
ATOM 2590 C C . PHE A 1 345 ? -26.128 -0.250 31.901 1.00 16.84 345 PHE B C 1
ATOM 2591 O O . PHE A 1 345 ? -24.906 -0.321 31.945 1.00 19.38 345 PHE B O 1
ATOM 2599 N N . TYR A 1 346 ? -26.912 -0.827 32.806 1.00 17.09 346 TYR B N 1
ATOM 2600 C CA . TYR A 1 346 ? -26.348 -1.555 33.952 1.00 19.57 346 TYR B CA 1
ATOM 2601 C C . TYR A 1 346 ? -25.533 -2.748 33.497 1.00 21.55 346 TYR B C 1
ATOM 2602 O O . TYR A 1 346 ? -24.481 -3.033 34.060 1.00 23.02 346 TYR B O 1
ATOM 2611 N N . LEU A 1 347 ? -26.027 -3.447 32.479 1.00 22.34 347 LEU B N 1
ATOM 2612 C CA . LEU A 1 347 ? -25.331 -4.612 31.951 1.00 21.63 347 LEU B CA 1
ATOM 2613 C C . LEU A 1 347 ? -24.038 -4.194 31.250 1.00 21.26 347 LEU B C 1
ATOM 2614 O O . LEU A 1 347 ? -22.989 -4.783 31.482 1.00 21.71 347 LEU B O 1
ATOM 2619 N N . ALA A 1 348 ? -24.112 -3.180 30.392 1.00 21.36 348 ALA B N 1
ATOM 2620 C CA . ALA A 1 348 ? -22.918 -2.713 29.695 1.00 20.91 348 ALA B CA 1
ATOM 2621 C C . ALA A 1 348 ? -21.856 -2.259 30.713 1.00 20.35 348 ALA B C 1
ATOM 2622 O O . ALA A 1 348 ? -20.671 -2.557 30.560 1.00 20.04 348 ALA B O 1
ATOM 2624 N N . GLU A 1 349 ? -22.277 -1.547 31.752 1.00 19.77 349 GLU B N 1
ATOM 2625 C CA . GLU A 1 349 ? -21.331 -1.094 32.761 1.00 23.86 349 GLU B CA 1
ATOM 2626 C C . GLU A 1 349 ? -20.676 -2.264 33.493 1.00 25.76 349 GLU B C 1
ATOM 2627 O O . GLU A 1 349 ? -19.526 -2.173 33.914 1.00 28.92 349 GLU B O 1
ATOM 2633 N N . ALA A 1 350 ? -21.405 -3.367 33.627 1.00 25.56 350 ALA B N 1
ATOM 2634 C CA . ALA A 1 350 ? -20.886 -4.554 34.300 1.00 24.98 350 ALA B CA 1
ATOM 2635 C C . ALA A 1 350 ? -19.852 -5.276 33.441 1.00 25.20 350 ALA B C 1
ATOM 2636 O O . ALA A 1 350 ? -19.050 -6.060 33.947 1.00 26.52 350 ALA B O 1
ATOM 2638 N N . LEU A 1 351 ? -19.877 -5.008 32.141 1.00 24.70 351 LEU B N 1
ATOM 2639 C CA . LEU A 1 351 ? -18.960 -5.641 31.204 1.00 24.63 351 LEU B CA 1
ATOM 2640 C C . LEU A 1 351 ? -17.731 -4.791 30.867 1.00 25.48 351 LEU B C 1
ATOM 2641 O O . LEU A 1 351 ? -16.754 -5.302 30.320 1.00 25.30 351 LEU B O 1
ATOM 2646 N N . ARG A 1 352 ? -17.788 -3.499 31.183 1.00 26.27 352 ARG B N 1
ATOM 2647 C CA . ARG A 1 352 ? -16.679 -2.576 30.910 1.00 27.79 352 ARG B CA 1
ATOM 2648 C C . ARG A 1 352 ? -15.722 -2.532 32.094 1.00 28.89 352 ARG B C 1
ATOM 2649 O O . ARG A 1 352 ? -16.127 -2.772 33.228 1.00 30.59 352 ARG B O 1
ATOM 2657 N N . PRO A 1 353 ? -14.449 -2.177 31.848 1.00 28.98 353 PRO B N 1
ATOM 2658 C CA . PRO A 1 353 ? -13.899 -1.850 30.526 1.00 28.93 353 PRO B CA 1
ATOM 2659 C C . PRO A 1 353 ? -13.199 -3.021 29.832 1.00 29.78 353 PRO B C 1
ATOM 2660 O O . PRO A 1 353 ? -12.596 -2.843 28.774 1.00 30.31 353 PRO B O 1
ATOM 2664 N N . ARG A 1 354 ? -13.270 -4.214 30.419 1.00 30.03 354 ARG B N 1
ATOM 2665 C CA . ARG A 1 354 ? -12.622 -5.379 29.820 1.00 30.40 354 ARG B CA 1
ATOM 2666 C C . ARG A 1 354 ? -13.191 -5.645 28.439 1.00 28.91 354 ARG B C 1
ATOM 2667 O O . ARG A 1 354 ? -12.495 -6.103 27.536 1.00 27.74 354 ARG B O 1
ATOM 2675 N N . LEU A 1 355 ? -14.468 -5.346 28.277 1.00 27.64 355 LEU B N 1
ATOM 2676 C CA . LEU A 1 355 ? -15.126 -5.543 26.997 1.00 27.76 355 LEU B CA 1
ATOM 2677 C C . LEU A 1 355 ? -15.679 -4.196 26.576 1.00 26.41 355 LEU B C 1
ATOM 2678 O O . LEU A 1 355 ? -15.998 -3.375 27.426 1.00 28.42 355 LEU B O 1
ATOM 2683 N N . ARG A 1 356 ? -15.765 -3.947 25.276 1.00 25.17 356 ARG B N 1
ATOM 2684 C CA . ARG A 1 356 ? -16.350 -2.700 24.813 1.00 23.92 356 ARG B CA 1
ATOM 2685 C C . ARG A 1 356 ? -17.841 -2.994 24.603 1.00 23.11 356 ARG B C 1
ATOM 2686 O O . ARG A 1 356 ? -18.224 -3.713 23.676 1.00 22.26 356 ARG B O 1
ATOM 2694 N N . ALA A 1 357 ? -18.681 -2.455 25.478 1.00 21.90 357 ALA B N 1
ATOM 2695 C CA . ALA A 1 357 ? -20.118 -2.696 25.384 1.00 20.12 357 ALA B CA 1
ATOM 2696 C C . ALA A 1 357 ? -20.905 -1.402 25.296 1.00 19.90 357 ALA B C 1
ATOM 2697 O O . ALA A 1 357 ? -20.783 -0.530 26.155 1.00 19.45 357 ALA B O 1
ATOM 2699 N N . GLU A 1 358 ? -21.715 -1.284 24.250 1.00 19.26 358 GLU B N 1
ATOM 2700 C CA . GLU A 1 358 ? -22.522 -0.095 24.048 1.00 18.53 358 GLU B CA 1
ATOM 2701 C C . GLU A 1 358 ? -24.000 -0.441 24.034 1.00 18.66 358 GLU B C 1
ATOM 2702 O O . GLU A 1 358 ? -24.376 -1.608 23.974 1.00 16.61 358 GLU B O 1
ATOM 2708 N N . TYR A 1 359 ? -24.844 0.577 24.086 1.00 19.04 359 TYR B N 1
ATOM 2709 C CA . TYR A 1 359 ? -26.276 0.345 24.118 1.00 19.75 359 TYR B CA 1
ATOM 2710 C C . TYR A 1 359 ? -27.042 1.516 23.521 1.00 21.05 359 TYR B C 1
ATOM 2711 O O . TYR A 1 359 ? -26.561 2.644 23.522 1.00 20.97 359 TYR B O 1
ATOM 2720 N N . ALA A 1 360 ? -28.239 1.242 23.014 1.00 22.88 360 ALA B N 1
ATOM 2721 C CA . ALA A 1 360 ? -29.078 2.283 22.435 1.00 23.65 360 ALA B CA 1
ATOM 2722 C C . ALA A 1 360 ? -29.826 2.932 23.593 1.00 24.89 360 ALA B C 1
ATOM 2723 O O . ALA A 1 360 ? -30.154 2.260 24.573 1.00 23.19 360 ALA B O 1
ATOM 2725 N N . LEU A 1 361 ? -30.088 4.231 23.486 1.00 27.02 361 LEU B N 1
ATOM 2726 C CA . LEU A 1 361 ? -30.795 4.946 24.546 1.00 30.13 361 LEU B CA 1
ATOM 2727 C C . LEU A 1 361 ? -32.311 4.896 24.463 1.00 30.88 361 LEU B C 1
ATOM 2728 O O . LEU A 1 361 ? -32.989 5.299 25.403 1.00 33.32 361 LEU B O 1
ATOM 2733 N N . ALA A 1 362 ? -32.850 4.420 23.349 1.00 31.89 362 ALA B N 1
ATOM 2734 C CA . ALA A 1 362 ? -34.300 4.339 23.199 1.00 33.17 362 ALA B CA 1
ATOM 2735 C C . ALA A 1 362 ? -34.698 2.955 22.723 1.00 33.64 362 ALA B C 1
ATOM 2736 O O . ALA A 1 362 ? -33.900 2.251 22.111 1.00 35.24 362 ALA B O 1
ATOM 2738 N N . PRO A 1 363 ? -35.938 2.533 23.013 1.00 34.91 363 PRO B N 1
ATOM 2739 C CA . PRO A 1 363 ? -36.354 1.201 22.560 1.00 34.13 363 PRO B CA 1
ATOM 2740 C C . PRO A 1 363 ? -36.501 1.195 21.044 1.00 34.20 363 PRO B C 1
ATOM 2741 O O . PRO A 1 363 ? -36.548 2.249 20.410 1.00 33.47 363 PRO B O 1
ATOM 2745 N N . ARG A 1 364 ? -36.559 0.002 20.471 1.00 35.58 364 ARG B N 1
ATOM 2746 C CA . ARG A 1 364 ? -36.743 -0.161 19.038 1.00 36.16 364 ARG B CA 1
ATOM 2747 C C . ARG A 1 364 ? -37.052 -1.631 18.776 1.00 35.52 364 ARG B C 1
ATOM 2748 O O . ARG A 1 364 ? -36.883 -2.473 19.654 1.00 32.95 364 ARG B O 1
ATOM 2756 N N . LYS A 1 365 ? -37.527 -1.936 17.576 1.00 37.28 365 LYS B N 1
ATOM 2757 C CA . LYS A 1 365 ? -37.850 -3.313 17.231 1.00 39.63 365 LYS B CA 1
ATOM 2758 C C . LYS A 1 365 ? -36.556 -4.126 17.179 1.00 40.26 365 LYS B C 1
ATOM 2759 O O . LYS A 1 365 ? -35.486 -3.588 16.868 1.00 40.85 365 LYS B O 1
ATOM 2765 N N . PRO A 1 366 ? -36.638 -5.433 17.483 1.00 38.37 366 PRO B N 1
ATOM 2766 C CA . PRO A 1 366 ? -35.461 -6.304 17.468 1.00 37.57 366 PRO B CA 1
ATOM 2767 C C . PRO A 1 366 ? -34.703 -6.227 16.153 1.00 37.11 366 PRO B C 1
ATOM 2768 O O . PRO A 1 366 ? -33.481 -6.113 16.137 1.00 37.35 366 PRO B O 1
ATOM 2772 N N . ALA A 1 367 ? -35.446 -6.284 15.054 1.00 36.84 367 ALA B N 1
ATOM 2773 C CA . ALA A 1 367 ? -34.859 -6.250 13.724 1.00 35.75 367 ALA B CA 1
ATOM 2774 C C . ALA A 1 367 ? -34.102 -4.960 13.453 1.00 35.66 367 ALA B C 1
ATOM 2775 O O . ALA A 1 367 ? -33.003 -4.991 12.901 1.00 34.81 367 ALA B O 1
ATOM 2777 N N . LYS A 1 368 ? -34.686 -3.825 13.829 1.00 34.82 368 LYS B N 1
ATOM 2778 C CA . LYS A 1 368 ? -34.018 -2.547 13.615 1.00 35.64 368 LYS B CA 1
ATOM 2779 C C . LYS A 1 368 ? -32.763 -2.463 14.491 1.00 33.95 368 LYS B C 1
ATOM 2780 O O . LYS A 1 368 ? -31.721 -1.981 14.055 1.00 33.12 368 LYS B O 1
ATOM 2786 N N . GLY A 1 369 ? -32.870 -2.941 15.725 1.00 32.11 369 GLY B N 1
ATOM 2787 C CA . GLY A 1 369 ? -31.734 -2.906 16.622 1.00 31.11 369 GLY B CA 1
ATOM 2788 C C . GLY A 1 369 ? -30.597 -3.741 16.076 1.00 31.02 369 GLY B C 1
ATOM 2789 O O . GLY A 1 369 ? -29.448 -3.306 16.048 1.00 28.74 369 GLY B O 1
ATOM 2790 N N . LEU A 1 370 ? -30.928 -4.954 15.643 1.00 31.32 370 LEU B N 1
ATOM 2791 C CA . LEU A 1 370 ? -29.945 -5.871 15.085 1.00 30.84 370 LEU B CA 1
ATOM 2792 C C . LEU A 1 370 ? -29.299 -5.201 13.883 1.00 31.50 370 LEU B C 1
ATOM 2793 O O . LEU A 1 370 ? -28.111 -5.357 13.622 1.00 31.61 370 LEU B O 1
ATOM 2798 N N . GLU A 1 371 ? -30.113 -4.445 13.165 1.00 33.10 371 GLU B N 1
ATOM 2799 C CA . GLU A 1 371 ? -29.683 -3.715 11.990 1.00 36.52 371 GLU B CA 1
ATOM 2800 C C . GLU A 1 371 ? -28.619 -2.687 12.402 1.00 37.29 371 GLU B C 1
ATOM 2801 O O . GLU A 1 371 ? -27.622 -2.496 11.705 1.00 37.91 371 GLU B O 1
ATOM 2807 N N . GLU A 1 372 ? -28.827 -2.034 13.544 1.00 35.96 372 GLU B N 1
ATOM 2808 C CA . GLU A 1 372 ? -27.878 -1.031 14.021 1.00 36.63 372 GLU B CA 1
ATOM 2809 C C . GLU A 1 372 ? -26.567 -1.665 14.486 1.00 34.68 372 GLU B C 1
ATOM 2810 O O . GLU A 1 372 ? -25.499 -1.089 14.305 1.00 35.05 372 GLU B O 1
ATOM 2816 N N . ALA A 1 373 ? -26.651 -2.853 15.076 1.00 32.64 373 ALA B N 1
ATOM 2817 C CA . ALA A 1 373 ? -25.461 -3.554 15.541 1.00 30.99 373 ALA B CA 1
ATOM 2818 C C . ALA A 1 373 ? -24.573 -3.928 14.359 1.00 30.82 373 ALA B C 1
ATOM 2819 O O . ALA A 1 373 ? -23.355 -3.876 14.462 1.00 30.45 373 ALA B O 1
ATOM 2821 N N . LEU A 1 374 ? -25.185 -4.314 13.240 1.00 32.64 374 LEU B N 1
ATOM 2822 C CA . LEU A 1 374 ? -24.432 -4.681 12.040 1.00 33.73 374 LEU B CA 1
ATOM 2823 C C . LEU A 1 374 ? -23.681 -3.471 11.497 1.00 34.17 374 LEU B C 1
ATOM 2824 O O . LEU A 1 374 ? -22.506 -3.559 11.142 1.00 35.08 374 LEU B O 1
ATOM 2829 N N . LYS A 1 375 ? -24.377 -2.344 11.430 1.00 32.14 375 LYS B N 1
ATOM 2830 C CA . LYS A 1 375 ? -23.793 -1.121 10.920 1.00 33.26 375 LYS B CA 1
ATOM 2831 C C . LYS A 1 375 ? -22.631 -0.639 11.788 1.00 33.90 375 LYS B C 1
ATOM 2832 O O . LYS A 1 375 ? -21.659 -0.085 11.281 1.00 35.30 375 LYS B O 1
ATOM 2838 N N . ARG A 1 376 ? -22.728 -0.870 13.092 1.00 33.70 376 ARG B N 1
ATOM 2839 C CA . ARG A 1 376 ? -21.699 -0.440 14.030 1.00 31.57 376 ARG B CA 1
ATOM 2840 C C . ARG A 1 376 ? -20.576 -1.464 14.148 1.00 30.63 376 ARG B C 1
ATOM 2841 O O . ARG A 1 376 ? -19.612 -1.264 14.887 1.00 31.13 376 ARG B O 1
ATOM 2849 N N . GLY A 1 377 ? -20.706 -2.556 13.402 1.00 28.28 377 GLY B N 1
ATOM 2850 C CA . GLY A 1 377 ? -19.689 -3.591 13.411 1.00 26.00 377 GLY B CA 1
ATOM 2851 C C . GLY A 1 377 ? -19.482 -4.305 14.732 1.00 25.32 377 GLY B C 1
ATOM 2852 O O . GLY A 1 377 ? -18.361 -4.693 15.065 1.00 25.84 377 GLY B O 1
ATOM 2853 N N . ALA A 1 378 ? -20.560 -4.494 15.483 1.00 23.98 378 ALA B N 1
ATOM 2854 C CA . ALA A 1 378 ? -20.482 -5.188 16.765 1.00 23.29 378 ALA B CA 1
ATOM 2855 C C . ALA A 1 378 ? -20.231 -6.679 16.568 1.00 23.64 378 ALA B C 1
ATOM 2856 O O . ALA A 1 378 ? -20.707 -7.275 15.605 1.00 24.22 378 ALA B O 1
ATOM 2858 N N . ALA A 1 379 ? -19.469 -7.278 17.476 1.00 23.64 379 ALA B N 1
ATOM 2859 C CA . ALA A 1 379 ? -19.208 -8.704 17.403 1.00 24.26 379 ALA B CA 1
ATOM 2860 C C . ALA A 1 379 ? -20.524 -9.385 17.799 1.00 25.57 379 ALA B C 1
ATOM 2861 O O . ALA A 1 379 ? -20.987 -10.305 17.125 1.00 27.29 379 ALA B O 1
ATOM 2863 N N . PHE A 1 380 ? -21.129 -8.906 18.885 1.00 25.05 380 PHE B N 1
ATOM 2864 C CA . PHE A 1 380 ? -22.394 -9.445 19.374 1.00 24.10 380 PHE B CA 1
ATOM 2865 C C . PHE A 1 380 ? -23.452 -8.377 19.518 1.00 23.93 380 PHE B C 1
ATOM 2866 O O . PHE A 1 380 ? -23.148 -7.209 19.743 1.00 24.64 380 PHE B O 1
ATOM 2874 N N . ALA A 1 381 ? -24.703 -8.796 19.396 1.00 23.27 381 ALA B N 1
ATOM 2875 C CA . ALA A 1 381 ? -25.834 -7.907 19.575 1.00 22.67 381 ALA B CA 1
ATOM 2876 C C . ALA A 1 381 ? -26.516 -8.489 20.810 1.00 24.20 381 ALA B C 1
ATOM 2877 O O . ALA A 1 381 ? -26.486 -9.702 21.018 1.00 25.83 381 ALA B O 1
ATOM 2879 N N . GLY A 1 382 ? -27.096 -7.634 21.645 1.00 23.45 382 GLY B N 1
ATOM 2880 C CA . GLY A 1 382 ? -27.765 -8.116 22.839 1.00 21.71 382 GLY B CA 1
ATOM 2881 C C . GLY A 1 382 ? -29.177 -7.576 22.869 1.00 23.15 382 GLY B C 1
ATOM 2882 O O . GLY A 1 382 ? -29.433 -6.456 22.419 1.00 24.94 382 GLY B O 1
ATOM 2883 N N . PHE A 1 383 ? -30.107 -8.360 23.388 1.00 20.35 383 PHE B N 1
ATOM 2884 C CA . PHE A 1 383 ? -31.481 -7.907 23.444 1.00 20.68 383 PHE B CA 1
ATOM 2885 C C . PHE A 1 383 ? -32.060 -8.020 24.836 1.00 21.66 383 PHE B C 1
ATOM 2886 O O . PHE A 1 383 ? -31.941 -9.057 25.492 1.00 21.35 383 PHE B O 1
ATOM 2894 N N . LEU A 1 384 ? -32.677 -6.932 25.284 1.00 22.34 384 LEU B N 1
ATOM 2895 C CA . LEU A 1 384 ? -33.291 -6.889 26.601 1.00 23.19 384 LEU B CA 1
ATOM 2896 C C . LEU A 1 384 ? -34.742 -6.433 26.502 1.00 24.49 384 LEU B C 1
ATOM 2897 O O . LEU A 1 384 ? -35.034 -5.289 26.145 1.00 25.03 384 LEU B O 1
ATOM 2902 N N . GLY A 1 385 ? -35.646 -7.347 26.813 1.00 24.21 385 GLY B N 1
ATOM 2903 C CA . GLY A 1 385 ? -37.053 -7.033 26.770 1.00 26.67 385 GLY B CA 1
ATOM 2904 C C . GLY A 1 385 ? -37.701 -7.474 28.063 1.00 29.02 385 GLY B C 1
ATOM 2905 O O . GLY A 1 385 ? -37.027 -7.940 28.991 1.00 27.51 385 GLY B O 1
ATOM 2906 N N . GLU A 1 386 ? -39.020 -7.331 28.114 1.00 30.78 386 GLU B N 1
ATOM 2907 C CA . GLU A 1 386 ? -39.798 -7.704 29.281 1.00 31.13 386 GLU B CA 1
ATOM 2908 C C . GLU A 1 386 ? -39.464 -9.121 29.732 1.00 30.85 386 GLU B C 1
ATOM 2909 O O . GLU A 1 386 ? -39.259 -9.366 30.921 1.00 31.06 386 GLU B O 1
ATOM 2915 N N . ASP A 1 387 ? -39.387 -10.044 28.777 1.00 30.22 387 ASP B N 1
ATOM 2916 C CA . ASP A 1 387 ? -39.086 -11.439 29.074 1.00 31.65 387 ASP B CA 1
ATOM 2917 C C . ASP A 1 387 ? -37.724 -11.642 29.748 1.00 31.75 387 ASP B C 1
ATOM 2918 O O . ASP A 1 387 ? -37.639 -12.281 30.798 1.00 31.99 387 ASP B O 1
ATOM 2923 N N . GLU A 1 388 ? -36.652 -11.121 29.156 1.00 30.41 388 GLU B N 1
ATOM 2924 C CA . GLU A 1 388 ? -35.346 -11.303 29.780 1.00 29.90 388 GLU B CA 1
ATOM 2925 C C . GLU A 1 388 ? -35.233 -10.533 31.087 1.00 27.51 388 GLU B C 1
ATOM 2926 O O . GLU A 1 388 ? -34.541 -10.971 32.007 1.00 26.46 388 GLU B O 1
ATOM 2932 N N . LEU A 1 389 ? -35.922 -9.402 31.185 1.00 26.11 389 LEU B N 1
ATOM 2933 C CA . LEU A 1 389 ? -35.867 -8.624 32.416 1.00 26.68 389 LEU B CA 1
ATOM 2934 C C . LEU A 1 389 ? -36.478 -9.394 33.584 1.00 28.19 389 LEU B C 1
ATOM 2935 O O . LEU A 1 389 ? -35.916 -9.423 34.673 1.00 29.77 389 LEU B O 1
ATOM 2940 N N . ARG A 1 390 ? -37.619 -10.035 33.356 1.00 29.21 390 ARG B N 1
ATOM 2941 C CA . ARG A 1 390 ? -38.276 -10.802 34.408 1.00 30.13 390 ARG B CA 1
ATOM 2942 C C . ARG A 1 390 ? -37.462 -12.034 34.783 1.00 30.14 390 ARG B C 1
ATOM 2943 O O . ARG A 1 390 ? -37.475 -12.471 35.933 1.00 31.32 390 ARG B O 1
ATOM 2951 N N . ALA A 1 391 ? -36.749 -12.590 33.812 1.00 28.26 391 ALA B N 1
ATOM 2952 C CA . ALA A 1 391 ? -35.946 -13.777 34.061 1.00 27.46 391 ALA B CA 1
ATOM 2953 C C . ALA A 1 391 ? -34.515 -13.445 34.481 1.00 28.15 391 ALA B C 1
ATOM 2954 O O . ALA A 1 391 ? -33.752 -14.338 34.833 1.00 28.50 391 ALA B O 1
ATOM 2956 N N . GLY A 1 392 ? -34.149 -12.166 34.452 1.00 29.02 392 GLY B N 1
ATOM 2957 C CA . GLY A 1 392 ? -32.791 -11.795 34.818 1.00 28.57 392 GLY B CA 1
ATOM 2958 C C . GLY A 1 392 ? -31.816 -12.457 33.858 1.00 29.68 392 GLY B C 1
ATOM 2959 O O . GLY A 1 392 ? -30.781 -12.987 34.261 1.00 30.40 392 GLY B O 1
ATOM 2960 N N . GLU A 1 393 ? -32.161 -12.425 32.575 1.00 29.79 393 GLU B N 1
ATOM 2961 C CA . GLU A 1 393 ? -31.349 -13.031 31.531 1.00 29.59 393 GLU B CA 1
ATOM 2962 C C . GLU A 1 393 ? -31.098 -12.054 30.392 1.00 28.79 393 GLU B C 1
ATOM 2963 O O . GLU A 1 393 ? -31.505 -10.893 30.450 1.00 27.91 393 GLU B O 1
ATOM 2969 N N . VAL A 1 394 ? -30.434 -12.546 29.350 1.00 28.71 394 VAL B N 1
ATOM 2970 C CA . VAL A 1 394 ? -30.106 -11.747 28.175 1.00 27.28 394 VAL B CA 1
ATOM 2971 C C . VAL A 1 394 ? -30.064 -12.655 26.959 1.00 27.02 394 VAL B C 1
ATOM 2972 O O . VAL A 1 394 ? -29.802 -13.857 27.074 1.00 27.82 394 VAL B O 1
ATOM 2976 N N . THR A 1 395 ? -30.320 -12.077 25.793 1.00 26.13 395 THR B N 1
ATOM 2977 C CA . THR A 1 395 ? -30.277 -12.831 24.556 1.00 26.43 395 THR B CA 1
ATOM 2978 C C . THR A 1 395 ? -29.101 -12.273 23.790 1.00 27.46 395 THR B C 1
ATOM 2979 O O . THR A 1 395 ? -28.991 -11.062 23.609 1.00 27.58 395 THR B O 1
ATOM 2983 N N . LEU A 1 396 ? -28.206 -13.154 23.365 1.00 27.45 396 LEU B N 1
ATOM 2984 C CA . LEU A 1 396 ? -27.036 -12.732 22.613 1.00 26.77 396 LEU B CA 1
ATOM 2985 C C . LEU A 1 396 ? -27.055 -13.352 21.224 1.00 27.18 396 LEU B C 1
ATOM 2986 O O . LEU A 1 396 ? -27.560 -14.454 21.027 1.00 25.61 396 LEU B O 1
ATOM 2991 N N . LYS A 1 397 ? -26.510 -12.628 20.257 1.00 27.47 397 LYS B N 1
ATOM 2992 C CA . LYS A 1 397 ? -26.462 -13.123 18.901 1.00 28.63 397 LYS B CA 1
ATOM 2993 C C . LYS A 1 397 ? -25.124 -12.777 18.278 1.00 29.02 397 LYS B C 1
ATOM 2994 O O . LYS A 1 397 ? -24.823 -11.604 18.062 1.00 28.87 397 LYS B O 1
ATOM 3000 N N . ARG A 1 398 ? -24.312 -13.792 18.003 1.00 29.70 398 ARG B N 1
ATOM 3001 C CA . ARG A 1 398 ? -23.027 -13.546 17.377 1.00 31.39 398 ARG B CA 1
ATOM 3002 C C . ARG A 1 398 ? -23.374 -13.158 15.945 1.00 31.74 398 ARG B C 1
ATOM 3003 O O . ARG A 1 398 ? -23.825 -13.985 15.156 1.00 30.16 398 ARG B O 1
ATOM 3011 N N . LEU A 1 399 ? -23.183 -11.884 15.624 1.00 32.46 399 LEU B N 1
ATOM 3012 C CA . LEU A 1 399 ? -23.522 -11.375 14.303 1.00 34.55 399 LEU B CA 1
ATOM 3013 C C . LEU A 1 399 ? -22.883 -12.130 13.140 1.00 35.26 399 LEU B C 1
ATOM 3014 O O . LEU A 1 399 ? -23.569 -12.489 12.185 1.00 36.47 399 LEU B O 1
ATOM 3019 N N . ALA A 1 400 ? -21.583 -12.384 13.226 1.00 35.97 400 ALA B N 1
ATOM 3020 C CA . ALA A 1 400 ? -20.867 -13.085 12.166 1.00 37.56 400 ALA B CA 1
ATOM 3021 C C . ALA A 1 400 ? -21.390 -14.488 11.831 1.00 38.92 400 ALA B C 1
ATOM 3022 O O . ALA A 1 400 ? -21.318 -14.914 10.679 1.00 39.92 400 ALA B O 1
ATOM 3024 N N . THR A 1 401 ? -21.910 -15.211 12.819 1.00 38.81 401 THR B N 1
ATOM 3025 C CA . THR A 1 401 ? -22.409 -16.558 12.561 1.00 37.67 401 THR B CA 1
ATOM 3026 C C . THR A 1 401 ? -23.914 -16.735 12.760 1.00 37.65 401 THR B C 1
ATOM 3027 O O . THR A 1 401 ? -24.457 -17.800 12.465 1.00 38.12 401 THR B O 1
ATOM 3031 N N . GLY A 1 402 ? -24.585 -15.701 13.262 1.00 36.65 402 GLY B N 1
ATOM 3032 C CA . GLY A 1 402 ? -26.021 -15.784 13.476 1.00 32.90 402 GLY B CA 1
ATOM 3033 C C . GLY A 1 402 ? -26.441 -16.564 14.707 1.00 32.59 402 GLY B C 1
ATOM 3034 O O . GLY A 1 402 ? -27.614 -16.558 15.079 1.00 33.08 402 GLY B O 1
ATOM 3035 N N . GLU A 1 403 ? -25.490 -17.240 15.342 1.00 31.06 403 GLU B N 1
ATOM 3036 C CA . GLU A 1 403 ? -25.776 -18.019 16.539 1.00 31.58 403 GLU B CA 1
ATOM 3037 C C . GLU A 1 403 ? -26.405 -17.150 17.640 1.00 31.15 403 GLU B C 1
ATOM 3038 O O . GLU A 1 403 ? -25.820 -16.148 18.058 1.00 29.68 403 GLU B O 1
ATOM 3044 N N . GLN A 1 404 ? -27.587 -17.546 18.111 1.00 28.89 404 GLN B N 1
ATOM 3045 C CA . GLN A 1 404 ? -28.287 -16.806 19.152 1.00 27.21 404 GLN B CA 1
ATOM 3046 C C . GLN A 1 404 ? -28.484 -17.647 20.403 1.00 27.93 404 GLN B C 1
ATOM 3047 O O . GLN A 1 404 ? -28.980 -18.771 20.339 1.00 29.09 404 GLN B O 1
ATOM 3053 N N . VAL A 1 405 ? -28.104 -17.090 21.547 1.00 27.81 405 VAL B N 1
ATOM 3054 C CA . VAL A 1 405 ? -28.215 -17.802 22.811 1.00 27.72 405 VAL B CA 1
ATOM 3055 C C . VAL A 1 405 ? -28.885 -16.976 23.909 1.00 28.05 405 VAL B C 1
ATOM 3056 O O . VAL A 1 405 ? -28.847 -15.745 23.896 1.00 29.07 405 VAL B O 1
ATOM 3060 N N . ARG A 1 406 ? -29.497 -17.672 24.860 1.00 26.66 406 ARG B N 1
ATOM 3061 C CA . ARG A 1 406 ? -30.169 -17.030 25.979 1.00 27.12 406 ARG B CA 1
ATOM 3062 C C . ARG A 1 406 ? -29.423 -17.425 27.249 1.00 26.15 406 ARG B C 1
ATOM 3063 O O . ARG A 1 406 ? -29.390 -18.589 27.617 1.00 26.02 406 ARG B O 1
ATOM 3071 N N . LEU A 1 407 ? -28.819 -16.457 27.919 1.00 27.06 407 LEU B N 1
ATOM 3072 C CA . LEU A 1 407 ? -28.081 -16.757 29.136 1.00 28.37 407 LEU B CA 1
ATOM 3073 C C . LEU A 1 407 ? -28.389 -15.769 30.253 1.00 27.85 407 LEU B C 1
ATOM 3074 O O . LEU A 1 407 ? -28.939 -14.693 30.007 1.00 27.04 407 LEU B O 1
ATOM 3079 N N . SER A 1 408 ? -28.057 -16.152 31.482 1.00 27.58 408 SER B N 1
ATOM 3080 C CA . SER A 1 408 ? -28.284 -15.290 32.641 1.00 29.51 408 SER B CA 1
ATOM 3081 C C . SER A 1 408 ? -27.230 -14.180 32.668 1.00 29.90 408 SER B C 1
ATOM 3082 O O . SER A 1 408 ? -26.157 -14.317 32.080 1.00 29.88 408 SER B O 1
ATOM 3085 N N . ARG A 1 409 ? -27.533 -13.084 33.354 1.00 31.49 409 ARG B N 1
ATOM 3086 C CA . ARG A 1 409 ? -26.600 -11.968 33.427 1.00 34.07 409 ARG B CA 1
ATOM 3087 C C . ARG A 1 409 ? -25.251 -12.314 34.045 1.00 34.11 409 ARG B C 1
ATOM 3088 O O . ARG A 1 409 ? -24.235 -11.757 33.651 1.00 35.06 409 ARG B O 1
ATOM 3096 N N . GLU A 1 410 ? -25.235 -13.232 35.003 1.00 34.38 410 GLU B N 1
ATOM 3097 C CA . GLU A 1 410 ? -23.986 -13.614 35.648 1.00 36.90 410 GLU B CA 1
ATOM 3098 C C . GLU A 1 410 ? -23.043 -14.333 34.687 1.00 36.98 410 GLU B C 1
ATOM 3099 O O . GLU A 1 410 ? -21.827 -14.315 34.876 1.00 38.92 410 GLU B O 1
ATOM 3105 N N . GLU A 1 411 ? -23.606 -14.955 33.654 1.00 35.95 411 GLU B N 1
ATOM 3106 C CA . GLU A 1 411 ? -22.823 -15.723 32.683 1.00 33.69 411 GLU B CA 1
ATOM 3107 C C . GLU A 1 411 ? -22.355 -14.943 31.466 1.00 31.08 411 GLU B C 1
ATOM 3108 O O . GLU A 1 411 ? -21.501 -15.419 30.722 1.00 32.10 411 GLU B O 1
ATOM 3114 N N . VAL A 1 412 ? -22.913 -13.759 31.246 1.00 28.16 412 VAL B N 1
ATOM 3115 C CA . VAL A 1 412 ? -22.537 -12.972 30.083 1.00 26.72 412 VAL B CA 1
ATOM 3116 C C . VAL A 1 412 ? -21.052 -12.615 29.976 1.00 27.07 412 VAL B C 1
ATOM 3117 O O . VAL A 1 412 ? -20.439 -12.806 28.922 1.00 27.11 412 VAL B O 1
ATOM 3121 N N . PRO A 1 413 ? -20.449 -12.097 31.057 1.00 27.77 413 PRO B N 1
ATOM 3122 C CA . PRO A 1 413 ? -19.023 -11.744 30.980 1.00 27.92 413 PRO B CA 1
ATOM 3123 C C . PRO A 1 413 ? -18.170 -12.942 30.548 1.00 29.01 413 PRO B C 1
ATOM 3124 O O . PRO A 1 413 ? -17.386 -12.865 29.600 1.00 28.67 413 PRO B O 1
ATOM 3128 N N . GLY A 1 414 ? -18.341 -14.051 31.259 1.00 29.93 414 GLY B N 1
ATOM 3129 C CA . GLY A 1 414 ? -17.580 -15.247 30.962 1.00 30.15 414 GLY B CA 1
ATOM 3130 C C . GLY A 1 414 ? -17.810 -15.762 29.562 1.00 30.58 414 GLY B C 1
ATOM 3131 O O . GLY A 1 414 ? -16.863 -16.093 28.854 1.00 31.98 414 GLY B O 1
ATOM 3132 N N . TYR A 1 415 ? -19.071 -15.829 29.159 1.00 31.03 415 TYR B N 1
ATOM 3133 C CA . TYR A 1 415 ? -19.420 -16.320 27.838 1.00 30.42 415 TYR B CA 1
ATOM 3134 C C . TYR A 1 415 ? -18.784 -15.471 26.737 1.00 32.64 415 TYR B C 1
ATOM 3135 O O . TYR A 1 415 ? -18.199 -16.001 25.784 1.00 32.80 415 TYR B O 1
ATOM 3144 N N . LEU A 1 416 ? -18.911 -14.152 26.867 1.00 33.76 416 LEU B N 1
ATOM 3145 C CA . LEU A 1 416 ? -18.361 -13.232 25.877 1.00 35.30 416 LEU B CA 1
ATOM 3146 C C . LEU A 1 416 ? -16.845 -13.341 25.798 1.00 36.58 416 LEU B C 1
ATOM 3147 O O . LEU A 1 416 ? -16.273 -13.277 24.710 1.00 36.09 416 LEU B O 1
ATOM 3152 N N . LEU A 1 417 ? -16.202 -13.515 26.950 1.00 37.78 417 LEU B N 1
ATOM 3153 C CA . LEU A 1 417 ? -14.747 -13.633 26.997 1.00 42.10 417 LEU B CA 1
ATOM 3154 C C . LEU A 1 417 ? -14.261 -14.930 26.354 1.00 43.04 417 LEU B C 1
ATOM 3155 O O . LEU A 1 417 ? -13.242 -14.948 25.671 1.00 43.92 417 LEU B O 1
ATOM 3160 N N . GLN A 1 418 ? -14.992 -16.015 26.576 1.00 44.46 418 GLN B N 1
ATOM 3161 C CA . GLN A 1 418 ? -14.638 -17.302 25.995 1.00 45.92 418 GLN B CA 1
ATOM 3162 C C . GLN A 1 418 ? -14.811 -17.241 24.481 1.00 46.74 418 GLN B C 1
ATOM 3163 O O . GLN A 1 418 ? -14.079 -17.886 23.735 1.00 49.07 418 GLN B O 1
ATOM 3169 N N . ALA A 1 419 ? -15.784 -16.457 24.031 1.00 46.13 419 ALA B N 1
ATOM 3170 C CA . ALA A 1 419 ? -16.062 -16.331 22.607 1.00 45.65 419 ALA B CA 1
ATOM 3171 C C . ALA A 1 419 ? -15.167 -15.328 21.883 1.00 45.77 419 ALA B C 1
ATOM 3172 O O . ALA A 1 419 ? -14.859 -15.502 20.707 1.00 43.93 419 ALA B O 1
ATOM 3174 N N . LEU A 1 420 ? -14.751 -14.280 22.584 1.00 47.39 420 LEU B N 1
ATOM 3175 C CA . LEU A 1 420 ? -13.906 -13.255 21.981 1.00 49.41 420 LEU B CA 1
ATOM 3176 C C . LEU A 1 420 ? -12.434 -13.472 22.302 1.00 52.23 420 LEU B C 1
ATOM 3177 O O . LEU A 1 420 ? -11.615 -12.567 22.137 1.00 52.98 420 LEU B O 1
ATOM 3182 N N . GLY A 1 421 ? -12.102 -14.676 22.758 1.00 54.56 421 GLY B N 1
ATOM 3183 C CA . GLY A 1 421 ? -10.724 -14.984 23.100 1.00 57.02 421 GLY B CA 1
ATOM 3184 C C . GLY A 1 421 ? -9.809 -15.081 21.892 1.00 58.55 421 GLY B C 1
ATOM 3185 O O . GLY A 1 421 ? -9.242 -16.171 21.666 1.00 59.78 421 GLY B O 1
#

Secondary structure (DSSP, 8-state):
---PPTT-----HHHHHHHHHHHHHHHHHHHHTTPEE----SEEEGGGG---S----S-EEE-TTS-EEEE---SHHHHHHHHHHTTGGGSSSSEEEEEEEEEE-------EEEEEEEEEES---HHHHHHHHHHHHHHHHHTT--SPEEEEEE---HHHHHHHHHHHHHHHGGGGGGS-HHHHHHHHH-GGGGGG---HHHHHHHHHH-PPPGGGG--HHHHHHHHHHHHHHHHTT--EEE-TT----STT-EEEEEEEE--EEEEEEE-TTHHHHTT-----EEEEEEEHHHHHHHHHHTT---PPPPPPSEEEEESSHHHHHHHHHHHHHHTTTS-EEE-SS---HHHHHHHHHHTT-SEEEEE-HHHHHHTEEEEEETTT--EEEEEGGGHHHHHHHH--

Solvent-accessible surface area: 21786 Å² total; per-residue (Å²): 164,96,199,59,95,170,25,46,107,108,47,156,38,91,63,57,46,26,11,98,128,0,32,52,24,0,88,129,15,0,78,91,29,54,6,95,68,29,112,7,74,77,98,18,68,20,110,15,2,97,66,48,162,49,121,225,81,57,59,69,87,126,60,243,78,38,160,50,19,0,39,4,29,36,0,29,0,0,0,1,44,2,5,45,118,109,28,8,118,126,92,123,72,33,8,58,0,0,2,26,13,30,0,23,86,25,64,218,86,97,36,60,26,41,24,0,2,0,2,0,0,24,24,50,71,25,96,7,0,3,46,0,0,28,17,0,29,64,0,0,77,86,19,24,1,123,202,13,121,4,44,0,1,1,1,0,11,77,109,12,6,63,185,2,20,48,42,0,96,131,44,0,50,99,67,134,148,34,2,33,145,46,0,85,102,46,13,132,99,23,2,0,77,0,41,51,11,152,37,150,165,0,90,59,15,29,182,139,50,55,29,127,42,4,35,76,42,26,19,150,117,0,166,57,11,10,148,64,0,39,138,33,0,114,197,96,98,8,81,65,111,75,41,61,82,17,28,45,3,31,106,16,56,13,31,3,0,0,38,0,39,68,108,25,8,11,16,16,5,1,7,7,28,2,2,96,75,45,70,16,67,140,8,20,0,0,2,4,24,3,12,1,16,125,0,17,102,7,5,117,84,40,60,69,64,20,80,134,116,134,10,3,23,0,7,0,0,0,51,51,128,122,0,18,40,43,0,85,117,4,0,88,75,7,83,134,196,11,100,2,48,57,6,138,50,42,69,138,69,62,104,0,44,114,50,0,99,188,117,46,7,28,1,0,0,19,0,3,130,102,12,37,225,55,36,47,0,12,0,42,64,27,93,96,32,96,114,46,116,12,29,53,143,100,0,53,46,64,0,67,153,42,50,115

Nearest PDB structures (foldseek):
  1h4v-assembly1_B-2  TM=1.002E+00  e=5.958E-88  Thermus thermophilus HB27
  1adj-assembly1_A  TM=9.658E-01  e=5.149E-77  Thermus thermophilus
  4rdx-assembly1_A-2  TM=9.300E-01  e=2.069E-74  Thermus thermophilus HB27
  4e51-assembly1_A  TM=8.883E-01  e=1.488E-43  Burkholderia thailandensis E264
  1wu7-assembly1_B  TM=7.424E-01  e=4.115E-33  Thermoplasma acidophilum

Foldseek 3Di:
DDDDFFLDDDADFPRVVLLVVLVVLLCVLQVVVPADEDDFDQKDQVLLPDQDDADFFWDWDADVPRGIMTGAADVVSRVLVVCFVVVVLPPPAFHKHKYKDWHATDDPRVRIFIKIKIKTKFDPQLVVQLVQQVSVVSSLVVSVFDPKAKEKEWLADLVLQVVVLVVLLVQCVVVLVQQDDRCNRCNVPFNLVLLVDPPPSSVVVCVVSVDDFSRVRHDDVLVVSSVVSVVVCVVVVNDHDYDSSDGDRRSQFGRMWMFMPVVTQKIWFWGQCSSVSSPHDTMTMTHMMGTSVSSSVSCVVVVNDDDHDAAFQEEEAEAAQVCLVVQVVLQVVQPDVGGYHYDNHHDDPVVQLVVCVVRNHQKYKYHYPVCVVVQWIWIARNVVRDIDIGHSVCVNVVSVVVVD

B-factor: mean 31.77, std 15.11, range [2.95, 91.99]